Protein AF-A0AAV4A3A3-F1 (afdb_monomer)

Radius of gyration: 30.53 Å; Cα contacts (8 Å, |Δi|>4): 477; chains: 1; bounding box: 77×72×108 Å

Foldseek 3Di:
DDDDDDDPDDDDDDDDDDDDDDDDDDDDDDDDDDDDDDDDDDDDDDDDDDDDDDPPPVVVVVVVVVVVVVVVVCVVVVVVPDDPPPDPPPDDDDDDDDDDDDDDDDDDDPPPDDDDDPDPDPDALLLVVLLLLLQLLLLLLLLLLLLLLLVCQQADQDQDPPPDDPDPDPCRPRPHRNDPDDPVLSVLLSCLLVLLLVVQQVVLLVCLVVDQLLLLQLQLLLLLLVLLLCQVVQVNPDSVSSSVSSSVNSNSNNSNLSSLVSLLLASPQPVCSVVSSLSSCLSNLNSLLCSLLVSLVCCVPPNSSRSSNVSSVSSNVSSVVSVVSDDRHPVPHPPHDPVSNCVRCVRSVVVVVVVPVDPDDDDCVVVLVPDPVNVVVVVLVVVLVVVVVCLSNCQLVCCCVQVVDRSNCSSNLSSLLSVLLSVLLVVLVVVLVVCCVPPDPNVVSLCCQQCQLQVLLVVLVVVLVVDSDDVSNSVSSSRSSNSVSSNND

Nearest PDB structures (foldseek):
  7t3o-assembly1_A  TM=8.255E-01  e=1.158E-24  Rattus norvegicus
  8u3h-assembly1_A  TM=9.572E-01  e=9.397E-20  Homo sapiens
  8u3d-assembly1_A  TM=9.514E-01  e=9.771E-20  Homo sapiens
  9ayb-assembly1_A  TM=8.756E-01  e=1.743E-17  Homo sapiens
  8u3f-assembly1_A  TM=8.480E-01  e=1.885E-17  Homo sapiens

Mean predicted aligned error: 16.39 Å

Structure (mmCIF, N/CA/C/O backbone):
data_AF-A0AAV4A3A3-F1
#
_entry.id   AF-A0AAV4A3A3-F1
#
loop_
_atom_site.group_PDB
_atom_site.id
_atom_site.type_symbol
_atom_site.label_atom_id
_atom_site.label_alt_id
_atom_site.label_comp_id
_atom_site.label_asym_id
_atom_site.label_entity_id
_atom_site.label_seq_id
_atom_site.pdbx_PDB_ins_code
_atom_site.Cartn_x
_atom_site.Cartn_y
_atom_site.Cartn_z
_atom_site.occupancy
_atom_site.B_iso_or_equiv
_atom_site.auth_seq_id
_atom_site.auth_comp_id
_atom_site.auth_asym_id
_atom_site.auth_atom_id
_atom_site.pdbx_PDB_model_num
ATOM 1 N N . MET A 1 1 ? 7.116 14.148 -38.626 1.00 29.83 1 MET A N 1
ATOM 2 C CA . MET A 1 1 ? 7.452 14.189 -40.065 1.00 29.83 1 MET A CA 1
ATOM 3 C C . MET A 1 1 ? 8.929 14.550 -40.161 1.00 29.83 1 MET A C 1
ATOM 5 O O . MET A 1 1 ? 9.283 15.690 -39.900 1.00 29.83 1 MET A O 1
ATOM 9 N N . LEU A 1 2 ? 9.791 13.549 -40.350 1.00 28.50 2 LEU A N 1
ATOM 10 C CA . LEU A 1 2 ? 11.248 13.698 -40.429 1.00 28.50 2 LEU A CA 1
ATOM 11 C C . LEU A 1 2 ? 11.628 14.043 -41.871 1.00 28.50 2 LEU A C 1
ATOM 13 O O . LEU A 1 2 ? 11.392 13.236 -42.766 1.00 28.50 2 LEU A O 1
ATOM 17 N N . THR A 1 3 ? 12.222 15.210 -42.098 1.00 27.83 3 THR A N 1
ATOM 18 C CA . THR A 1 3 ? 12.836 15.557 -43.386 1.00 27.83 3 THR A CA 1
ATOM 19 C C . THR A 1 3 ? 14.346 15.369 -43.274 1.00 27.83 3 THR A C 1
ATOM 21 O O . THR A 1 3 ? 15.055 16.204 -42.719 1.00 27.83 3 THR A O 1
ATOM 24 N N . LEU A 1 4 ? 14.831 14.238 -43.788 1.00 30.00 4 LEU A N 1
ATOM 25 C CA . LEU A 1 4 ? 16.241 14.013 -44.107 1.00 30.00 4 LEU A CA 1
ATOM 26 C C . LEU A 1 4 ? 16.574 14.780 -45.394 1.00 30.00 4 LEU A C 1
ATOM 28 O O . LEU A 1 4 ? 15.918 14.584 -46.415 1.00 30.00 4 LEU A O 1
ATOM 32 N N . GLY A 1 5 ? 17.593 15.638 -45.350 1.00 30.33 5 GLY A N 1
ATOM 33 C CA . GLY A 1 5 ? 18.153 16.313 -46.522 1.00 30.33 5 GLY A CA 1
ATOM 34 C C . GLY A 1 5 ? 19.606 15.899 -46.741 1.00 30.33 5 GLY A C 1
ATOM 35 O O . GLY A 1 5 ? 20.476 16.266 -45.957 1.00 30.33 5 GLY A O 1
ATOM 36 N N . LEU A 1 6 ? 19.859 15.138 -47.808 1.00 29.11 6 LEU A N 1
ATOM 37 C CA . LEU A 1 6 ? 21.188 14.832 -48.348 1.00 29.11 6 LEU A CA 1
ATOM 38 C C . LEU A 1 6 ? 21.783 16.077 -49.028 1.00 29.11 6 LEU A C 1
ATOM 40 O O . LEU A 1 6 ? 21.093 16.741 -49.801 1.00 29.11 6 LEU A O 1
ATOM 44 N N . LYS A 1 7 ? 23.079 16.346 -48.824 1.00 33.50 7 LYS A N 1
ATOM 45 C CA . LYS A 1 7 ? 23.869 17.217 -49.708 1.00 33.50 7 LYS A CA 1
ATOM 46 C C . LYS A 1 7 ? 24.998 16.401 -50.333 1.00 33.50 7 LYS A C 1
ATOM 48 O O . LYS A 1 7 ? 25.659 15.630 -49.641 1.00 33.50 7 LYS A O 1
ATOM 53 N N . ALA A 1 8 ? 25.152 16.545 -51.648 1.00 41.97 8 ALA A N 1
ATOM 54 C CA . ALA A 1 8 ? 26.214 15.938 -52.437 1.00 41.97 8 ALA A CA 1
ATOM 55 C C . ALA A 1 8 ? 27.585 16.339 -51.865 1.00 41.97 8 ALA A C 1
ATOM 57 O O . ALA A 1 8 ? 27.788 17.518 -51.584 1.00 41.97 8 ALA A O 1
ATOM 58 N N . ASP A 1 9 ? 28.444 15.331 -51.678 1.00 38.22 9 ASP A N 1
ATOM 59 C CA . ASP A 1 9 ? 29.832 15.353 -51.171 1.00 38.22 9 ASP A CA 1
ATOM 60 C C . ASP A 1 9 ? 30.032 14.689 -49.793 1.00 38.22 9 ASP A C 1
ATOM 62 O O . ASP A 1 9 ? 30.607 15.263 -48.876 1.00 38.22 9 ASP A O 1
ATOM 66 N N . GLY A 1 10 ? 29.576 13.436 -49.656 1.00 40.56 10 GLY A N 1
ATOM 67 C CA . GLY A 1 10 ? 30.271 12.337 -48.955 1.00 40.56 10 GLY A CA 1
ATOM 68 C C . GLY A 1 10 ? 30.835 12.498 -47.530 1.00 40.56 10 GLY A C 1
ATOM 69 O O . GLY A 1 10 ? 31.570 11.609 -47.104 1.00 40.56 10 GLY A O 1
ATOM 70 N N . LYS A 1 11 ? 30.546 13.561 -46.771 1.00 34.09 11 LYS A N 1
ATOM 71 C CA . LYS A 1 11 ? 31.025 13.748 -45.388 1.00 34.09 11 LYS A CA 1
ATOM 72 C C . LYS A 1 11 ? 29.938 14.331 -44.483 1.00 34.09 11 LYS A C 1
ATOM 74 O O . LYS A 1 11 ? 29.386 15.393 -44.754 1.00 34.09 11 LYS A O 1
ATOM 79 N N . TRP A 1 12 ? 29.677 13.654 -43.364 1.00 36.78 12 TRP A N 1
ATOM 80 C CA . TRP A 1 12 ? 28.795 14.132 -42.298 1.00 36.78 12 TRP A CA 1
ATOM 81 C C . TRP A 1 12 ? 29.508 15.203 -41.460 1.00 36.78 12 TRP A C 1
ATOM 83 O O . TRP A 1 12 ? 30.536 14.926 -40.846 1.00 36.78 12 TRP A O 1
ATOM 93 N N . VAL A 1 13 ? 28.961 16.420 -41.404 1.00 31.97 13 VAL A N 1
ATOM 94 C CA . VAL A 1 13 ? 29.411 17.494 -40.501 1.00 31.97 13 VAL A CA 1
ATOM 95 C C . VAL A 1 13 ? 28.279 17.817 -39.527 1.00 31.97 13 VAL A C 1
ATOM 97 O O . VAL A 1 13 ? 27.154 18.086 -39.946 1.00 31.97 13 VAL A O 1
ATOM 100 N N . ARG A 1 14 ? 28.571 17.802 -38.219 1.00 29.98 14 ARG A N 1
ATOM 101 C CA . ARG A 1 14 ? 27.664 18.302 -37.172 1.00 29.98 14 ARG A CA 1
ATOM 102 C C . ARG A 1 14 ? 27.527 19.818 -37.315 1.00 29.98 14 ARG A C 1
ATOM 104 O O . ARG A 1 14 ? 28.467 20.548 -37.018 1.00 29.98 14 ARG A O 1
ATOM 111 N N . VAL A 1 15 ? 26.355 20.288 -37.732 1.00 28.84 15 VAL A N 1
ATOM 112 C CA . VAL A 1 15 ? 25.988 21.705 -37.638 1.00 28.84 15 VAL A CA 1
ATOM 113 C C . VAL A 1 15 ? 25.380 21.937 -36.257 1.00 28.84 15 VAL A C 1
ATOM 115 O O . VAL A 1 15 ? 24.258 21.523 -35.985 1.00 28.84 15 VAL A O 1
ATOM 118 N N . ALA A 1 16 ? 26.141 22.577 -35.372 1.00 33.66 16 ALA A N 1
ATOM 119 C CA . ALA A 1 16 ? 25.592 23.221 -34.189 1.00 33.66 16 ALA A CA 1
ATOM 120 C C . ALA A 1 16 ? 25.013 24.577 -34.619 1.00 33.66 16 ALA A C 1
ATOM 122 O O . ALA A 1 16 ? 25.754 25.434 -35.097 1.00 33.66 16 ALA A O 1
ATOM 123 N N . SER A 1 17 ? 23.705 24.778 -34.459 1.00 26.20 17 SER A N 1
ATOM 124 C CA . SER A 1 17 ? 23.088 26.106 -34.539 1.00 26.20 17 SER A CA 1
ATOM 125 C C . SER A 1 17 ? 22.370 26.429 -33.225 1.00 26.20 17 SER A C 1
ATOM 127 O O . SER A 1 17 ? 21.672 25.560 -32.696 1.00 26.20 17 SER A O 1
ATOM 129 N N . PRO A 1 18 ? 22.523 27.657 -32.698 1.00 29.16 18 PRO A N 1
ATOM 130 C CA . PRO A 1 18 ? 21.907 28.078 -31.448 1.00 29.16 18 PRO A CA 1
ATOM 131 C C . PRO A 1 18 ? 20.406 28.283 -31.671 1.00 29.16 18 PRO A C 1
ATOM 133 O O . PRO A 1 18 ? 20.007 29.010 -32.580 1.00 29.16 18 PRO A O 1
ATOM 136 N N . PHE A 1 19 ? 19.565 27.638 -30.864 1.00 28.75 19 PHE A N 1
ATOM 137 C CA . PHE A 1 19 ? 18.128 27.897 -30.916 1.00 28.75 19 PHE A CA 1
ATOM 138 C C . PHE A 1 19 ? 17.794 29.234 -30.219 1.00 28.75 19 PHE A C 1
ATOM 140 O O . PHE A 1 19 ? 18.301 29.489 -29.124 1.00 28.75 19 PHE A O 1
ATOM 147 N N . PRO A 1 20 ? 16.957 30.087 -30.841 1.00 29.00 20 PRO A N 1
ATOM 148 C CA . PRO A 1 20 ? 16.477 31.347 -30.275 1.00 29.00 20 PRO A CA 1
ATOM 149 C C . PRO A 1 20 ? 15.397 31.107 -29.200 1.00 29.00 20 PRO A C 1
ATOM 151 O O . PRO A 1 20 ? 14.826 30.015 -29.136 1.00 29.00 20 PRO A O 1
ATOM 154 N N . PRO A 1 21 ? 15.081 32.110 -28.356 1.00 28.42 21 PRO A N 1
ATOM 155 C CA . PRO A 1 21 ? 14.046 31.975 -27.335 1.00 28.42 21 PRO A CA 1
ATOM 156 C C . PRO A 1 21 ? 12.664 31.801 -27.983 1.00 28.42 21 PRO A C 1
ATOM 158 O O . PRO A 1 21 ? 12.278 32.569 -28.865 1.00 28.42 21 PRO A O 1
ATOM 161 N N . ALA A 1 22 ? 11.919 30.785 -27.545 1.00 30.20 22 ALA A N 1
ATOM 162 C CA . ALA A 1 22 ? 10.559 30.527 -28.008 1.00 30.20 22 ALA A CA 1
ATOM 163 C C . ALA A 1 22 ? 9.552 31.548 -27.420 1.00 30.20 22 ALA A C 1
ATOM 165 O O . ALA A 1 22 ? 9.690 31.939 -26.257 1.00 30.20 22 ALA A O 1
ATOM 166 N N . PRO A 1 23 ? 8.536 31.974 -28.198 1.00 27.53 23 PRO A N 1
ATOM 167 C CA . PRO A 1 23 ? 7.476 32.887 -27.764 1.00 27.53 23 PRO A CA 1
ATOM 168 C C . PRO A 1 23 ? 6.404 32.172 -26.914 1.00 27.53 23 PRO A C 1
ATOM 170 O O . PRO A 1 23 ? 6.311 30.942 -26.947 1.00 27.53 23 PRO A O 1
ATOM 173 N N . PRO A 1 24 ? 5.561 32.911 -26.165 1.00 26.97 24 PRO A N 1
ATOM 174 C CA . PRO A 1 24 ? 4.532 32.312 -25.325 1.00 26.97 24 PRO A CA 1
ATOM 175 C C . PRO A 1 24 ? 3.341 31.851 -26.182 1.00 26.97 24 PRO A C 1
ATOM 177 O O . PRO A 1 24 ? 2.709 32.659 -26.857 1.00 26.97 24 PRO A O 1
ATOM 180 N N . LEU A 1 25 ? 3.010 30.560 -26.133 1.00 26.81 25 LEU A N 1
ATOM 181 C CA . LEU A 1 25 ? 1.756 29.989 -26.646 1.00 26.81 25 LEU A CA 1
ATOM 182 C C . LEU A 1 25 ? 1.027 29.371 -25.446 1.00 26.81 25 LEU A C 1
ATOM 184 O O . LEU A 1 25 ? 1.498 28.408 -24.853 1.00 26.81 25 LEU A O 1
ATOM 188 N N . GLN A 1 26 ? 0.048 30.062 -24.867 1.00 24.59 26 GLN A N 1
ATOM 189 C CA . GLN A 1 26 ? -1.345 30.145 -25.322 1.00 24.59 26 GLN A CA 1
ATOM 190 C C . GLN A 1 26 ? -2.051 28.789 -25.172 1.00 24.59 26 GLN A C 1
ATOM 192 O O . GLN A 1 26 ? -2.049 27.922 -26.041 1.00 24.59 26 GLN A O 1
ATOM 197 N N . THR A 1 27 ? -2.634 28.648 -23.985 1.00 26.55 27 THR A N 1
ATOM 198 C CA . THR A 1 27 ? -3.584 27.633 -23.542 1.00 26.55 27 THR A CA 1
ATOM 199 C C . THR A 1 27 ? -4.652 27.359 -24.599 1.00 26.55 27 THR A C 1
ATOM 201 O O . THR A 1 27 ? -5.508 28.199 -24.865 1.00 26.55 27 THR A O 1
ATOM 204 N N . SER A 1 28 ? -4.640 26.151 -25.160 1.00 24.61 28 SER A N 1
ATOM 205 C CA . SER A 1 28 ? -5.779 25.592 -25.890 1.00 24.61 28 SER A CA 1
ATOM 206 C C . SER A 1 28 ? -6.444 24.546 -25.005 1.00 24.61 28 SER A C 1
ATOM 208 O O . SER A 1 28 ? -5.957 23.431 -24.838 1.00 24.61 28 SER A O 1
ATOM 210 N N . ILE A 1 29 ? -7.535 24.974 -24.377 1.00 27.14 29 ILE A N 1
ATOM 211 C CA . ILE A 1 29 ? -8.465 24.157 -23.604 1.00 27.14 29 ILE A CA 1
ATOM 212 C C . ILE A 1 29 ? -9.227 23.272 -24.595 1.00 27.14 29 ILE A C 1
ATOM 214 O O . ILE A 1 29 ? -9.988 23.776 -25.421 1.00 27.14 29 ILE A O 1
ATOM 218 N N . LEU A 1 30 ? -9.022 21.957 -24.514 1.00 25.36 30 LEU A N 1
ATOM 219 C CA . LEU A 1 30 ? -9.871 20.974 -25.179 1.00 25.36 30 LEU A CA 1
ATOM 220 C C . LEU A 1 30 ? -11.081 20.695 -24.281 1.00 25.36 30 LEU A C 1
ATOM 222 O O . LEU A 1 30 ? -10.969 20.189 -23.166 1.00 25.36 30 LEU A O 1
ATOM 226 N N . LEU A 1 31 ? -12.230 21.119 -24.796 1.00 24.89 31 LEU A N 1
ATOM 227 C CA . LEU A 1 31 ? -13.572 20.984 -24.252 1.00 24.89 31 LEU A CA 1
ATOM 228 C C . LEU A 1 31 ? -13.969 19.511 -24.072 1.00 24.89 31 LEU A C 1
ATOM 230 O O . LEU A 1 31 ? -14.062 18.769 -25.046 1.00 24.89 31 LEU A O 1
ATOM 234 N N . LEU A 1 32 ? -14.335 19.139 -22.845 1.00 26.31 32 LEU A N 1
ATOM 235 C CA . LEU A 1 32 ? -15.243 18.026 -22.564 1.00 26.31 32 LEU A CA 1
ATOM 236 C C . LEU A 1 32 ? -16.471 18.601 -21.848 1.00 26.31 32 LEU A C 1
ATOM 238 O O . LEU A 1 32 ? -16.470 18.851 -20.646 1.00 26.31 32 LEU A O 1
ATOM 242 N N . ASN A 1 33 ? -17.498 18.879 -22.653 1.00 24.70 33 ASN A N 1
ATOM 243 C CA . ASN A 1 33 ? -18.847 19.256 -22.241 1.00 24.70 33 ASN A CA 1
ATOM 244 C C . ASN A 1 33 ? -19.695 17.993 -22.043 1.00 24.70 33 ASN A C 1
ATOM 246 O O . ASN A 1 33 ? -19.803 17.207 -22.980 1.00 24.70 33 ASN A O 1
ATOM 250 N N . CYS A 1 34 ? -20.312 17.858 -20.864 1.00 23.98 34 CYS A N 1
ATOM 251 C CA . CYS A 1 34 ? -21.590 17.193 -20.523 1.00 23.98 34 CYS A CA 1
ATOM 252 C C . CYS A 1 34 ? -21.633 17.132 -18.979 1.00 23.98 34 CYS A C 1
ATOM 254 O O . CYS A 1 34 ? -20.725 16.559 -18.395 1.00 23.98 34 CYS A O 1
ATOM 256 N N . LEU A 1 35 ? -22.571 17.669 -18.196 1.00 25.48 35 LEU A N 1
ATOM 257 C CA . LEU A 1 35 ? -23.905 18.256 -18.364 1.00 25.48 35 LEU A CA 1
ATOM 258 C C . LEU A 1 35 ? -24.171 19.181 -17.130 1.00 25.48 35 LEU A C 1
ATOM 260 O O . LEU A 1 35 ? -23.390 19.165 -16.178 1.00 25.48 35 LEU A O 1
ATOM 264 N N . PRO A 1 36 ? -25.241 19.998 -17.141 1.00 28.92 36 PRO A N 1
ATOM 265 C CA . PRO A 1 36 ? -25.341 21.290 -16.465 1.00 28.92 36 PRO A CA 1
ATOM 266 C C . PRO A 1 36 ? -26.130 21.248 -15.152 1.00 28.92 36 PRO A C 1
ATOM 268 O O . PRO A 1 36 ? -27.054 20.456 -15.001 1.00 28.92 36 PRO A O 1
ATOM 271 N N . LEU A 1 37 ? -25.889 22.226 -14.276 1.00 25.05 37 LEU A N 1
ATOM 272 C CA . LEU A 1 37 ? -26.935 22.783 -13.417 1.00 25.05 37 LEU A CA 1
ATOM 273 C C . LEU A 1 37 ? -26.837 24.312 -13.456 1.00 25.05 37 LEU A C 1
ATOM 275 O O . LEU A 1 37 ? -25.848 24.912 -13.045 1.00 25.05 37 LEU A O 1
ATOM 279 N N . SER A 1 38 ? -27.876 24.904 -14.043 1.00 22.77 38 SER A N 1
ATOM 280 C CA . SER A 1 38 ? -28.112 26.341 -14.172 1.00 22.77 38 SER A CA 1
ATOM 281 C C . SER A 1 38 ? -28.257 27.008 -12.811 1.00 22.77 38 SER A C 1
ATOM 283 O O . SER A 1 38 ? -29.032 26.512 -12.006 1.00 22.77 38 SER A O 1
ATOM 285 N N . PHE A 1 39 ? -27.659 28.188 -12.632 1.00 24.19 39 PHE A N 1
ATOM 286 C CA . PHE A 1 39 ? -28.363 29.355 -12.087 1.00 24.19 39 PHE A CA 1
ATOM 287 C C . PHE A 1 39 ? -27.775 30.642 -12.691 1.00 24.19 39 PHE A C 1
ATOM 289 O O . PHE A 1 39 ? -26.564 30.836 -12.745 1.00 24.19 39 PHE A O 1
ATOM 296 N N . SER A 1 40 ? -28.683 31.463 -13.220 1.00 23.56 40 SER A N 1
ATOM 297 C CA . SER A 1 40 ? -28.469 32.720 -13.951 1.00 23.56 40 SER A CA 1
ATOM 298 C C . SER A 1 40 ? -28.087 33.890 -13.012 1.00 23.56 40 SER A C 1
ATOM 300 O O . SER A 1 40 ? -28.308 33.778 -11.805 1.00 23.56 40 SER A O 1
ATOM 302 N N . PRO A 1 41 ? -27.528 35.002 -13.539 1.00 32.72 41 PRO A N 1
ATOM 303 C CA . PRO A 1 41 ? -26.765 36.023 -12.818 1.00 32.72 41 PRO A CA 1
ATOM 304 C C . PRO A 1 41 ? -27.600 37.269 -12.466 1.00 32.72 41 PRO A C 1
ATOM 306 O O . PRO A 1 41 ? -28.746 37.357 -12.871 1.00 32.72 41 PRO A O 1
ATOM 309 N N . TYR A 1 42 ? -26.999 38.208 -11.719 1.00 25.73 42 TYR A N 1
ATOM 310 C CA . TYR A 1 42 ? -27.166 39.684 -11.673 1.00 25.73 42 TYR A CA 1
ATOM 311 C C . TYR A 1 42 ? -26.707 40.120 -10.263 1.00 25.73 42 TYR A C 1
ATOM 313 O O . TYR A 1 42 ? -27.316 39.766 -9.261 1.00 25.73 42 TYR A O 1
ATOM 321 N N . THR A 1 43 ? -25.585 40.820 -10.085 1.00 26.02 43 THR A N 1
ATOM 322 C CA . THR A 1 43 ? -25.553 42.290 -10.131 1.00 26.02 43 THR A CA 1
ATOM 323 C C . THR A 1 43 ? -24.104 42.790 -10.185 1.00 26.02 43 THR A C 1
ATOM 325 O O . THR A 1 43 ? -23.224 42.311 -9.474 1.00 26.02 43 THR A O 1
ATOM 328 N N . ILE A 1 44 ? -23.907 43.765 -11.066 1.00 26.48 44 ILE A N 1
ATOM 329 C CA . ILE A 1 44 ? -22.702 44.527 -11.402 1.00 26.48 44 ILE A CA 1
ATOM 330 C C . ILE A 1 44 ? -22.422 45.588 -10.322 1.00 26.48 44 ILE A C 1
ATOM 332 O O . ILE A 1 44 ? -23.367 46.242 -9.894 1.00 26.48 44 ILE A O 1
ATOM 336 N N . LEU A 1 45 ? -21.150 45.838 -9.969 1.00 25.17 45 LEU A N 1
ATOM 337 C CA . LEU A 1 45 ? -20.560 47.192 -10.000 1.00 25.17 45 LEU A CA 1
ATOM 338 C C . LEU A 1 45 ? -19.034 47.195 -9.787 1.00 25.17 45 LEU A C 1
ATOM 340 O O . LEU A 1 45 ? -18.488 46.585 -8.873 1.00 25.17 45 LEU A O 1
ATOM 344 N N . TYR A 1 46 ? -18.392 47.906 -10.711 1.00 23.72 46 TYR A N 1
ATOM 345 C CA . TYR A 1 46 ? -16.974 48.211 -10.896 1.00 23.72 46 TYR A CA 1
ATOM 346 C C . TYR A 1 46 ? -16.342 49.018 -9.744 1.00 23.72 46 TYR A C 1
ATOM 348 O O . TYR A 1 46 ? -16.966 49.964 -9.270 1.00 23.72 46 TYR A O 1
ATOM 356 N N . ASN A 1 47 ? -15.056 48.777 -9.433 1.00 24.30 47 ASN A N 1
ATOM 357 C CA . ASN A 1 47 ? -13.995 49.792 -9.621 1.00 24.30 47 ASN A CA 1
ATOM 358 C C . ASN A 1 47 ? -12.550 49.210 -9.503 1.00 24.30 47 ASN A C 1
ATOM 360 O O . ASN A 1 47 ? -12.377 48.162 -8.880 1.00 24.30 47 ASN A O 1
ATOM 364 N N . PRO A 1 48 ? -11.526 49.847 -10.124 1.00 30.09 48 PRO A N 1
ATOM 365 C CA . PRO A 1 48 ? -10.237 49.246 -10.522 1.00 30.09 48 PRO A CA 1
ATOM 366 C C . PRO A 1 48 ? -9.020 49.546 -9.600 1.00 30.09 48 PRO A C 1
ATOM 368 O O . PRO A 1 48 ? -8.994 50.605 -8.992 1.00 30.09 48 PRO A O 1
ATOM 371 N N . PHE A 1 49 ? -8.027 48.622 -9.589 1.00 23.16 49 PHE A N 1
ATOM 372 C CA . PHE A 1 49 ? -6.530 48.701 -9.435 1.00 23.16 49 PHE A CA 1
ATOM 373 C C . PHE A 1 49 ? -5.823 49.708 -8.461 1.00 23.16 49 PHE A C 1
ATOM 375 O O . PHE A 1 49 ? -6.387 50.761 -8.195 1.00 23.16 49 PHE A O 1
ATOM 382 N N . PRO A 1 50 ? -4.522 49.548 -8.045 1.00 31.88 50 PRO A N 1
ATOM 383 C CA . PRO A 1 50 ? -3.537 48.438 -8.107 1.00 31.88 50 PRO A CA 1
ATOM 384 C C . PRO A 1 50 ? -2.789 48.207 -6.729 1.00 31.88 50 PRO A C 1
ATOM 386 O O . PRO A 1 50 ? -3.470 48.193 -5.711 1.00 31.88 50 PRO A O 1
ATOM 389 N N . PRO A 1 51 ? -1.468 47.896 -6.619 1.00 36.41 51 PRO A N 1
ATOM 390 C CA . PRO A 1 51 ? -0.937 46.641 -6.073 1.00 36.41 51 PRO A CA 1
ATOM 391 C C . PRO A 1 51 ? -0.231 46.746 -4.690 1.00 36.41 51 PRO A C 1
ATOM 393 O O . PRO A 1 51 ? -0.000 47.822 -4.151 1.00 36.41 51 PRO A O 1
ATOM 396 N N . THR A 1 52 ? 0.212 45.586 -4.182 1.00 28.47 52 THR A N 1
ATOM 397 C CA . THR A 1 52 ? 1.226 45.348 -3.123 1.00 28.47 52 THR A CA 1
ATOM 398 C C . THR A 1 52 ? 0.888 45.621 -1.641 1.00 28.47 52 THR A C 1
ATOM 400 O O . THR A 1 52 ? 0.578 46.725 -1.217 1.00 28.47 52 THR A O 1
ATOM 403 N N . THR A 1 53 ? 1.070 44.551 -0.846 1.00 34.97 53 THR A N 1
ATOM 404 C CA . THR A 1 53 ? 1.554 44.526 0.552 1.00 34.97 53 THR A CA 1
ATOM 405 C C . THR A 1 53 ? 0.863 45.430 1.577 1.00 34.97 53 THR A C 1
ATOM 407 O O . THR A 1 53 ? 1.350 46.525 1.807 1.00 34.97 53 THR A O 1
ATOM 410 N N . LEU A 1 54 ? -0.183 44.932 2.268 1.00 29.31 54 LEU A N 1
ATOM 411 C CA . LEU A 1 54 ? -0.545 45.318 3.661 1.00 29.31 54 LEU A CA 1
ATOM 412 C C . LEU A 1 54 ? -1.788 44.582 4.236 1.00 29.31 54 LEU A C 1
ATOM 414 O O . LEU A 1 54 ? -2.551 45.151 5.010 1.00 29.31 54 LEU A O 1
ATOM 418 N N . CYS A 1 55 ? -2.020 43.300 3.907 1.00 27.52 55 CYS A N 1
ATOM 419 C CA . CYS A 1 55 ? -3.223 42.567 4.363 1.00 27.52 55 CYS A CA 1
ATOM 420 C C . CYS A 1 55 ? -2.972 41.459 5.412 1.00 27.52 55 CYS A C 1
ATOM 422 O O . CYS A 1 55 ? -3.828 40.607 5.631 1.00 27.52 55 CYS A O 1
ATOM 424 N N . SER A 1 56 ? -1.816 41.447 6.087 1.00 36.19 56 SER A N 1
ATOM 425 C CA . SER A 1 56 ? -1.537 40.487 7.171 1.00 36.19 56 SER A CA 1
ATOM 426 C C . SER A 1 56 ? -1.863 41.032 8.570 1.00 36.19 56 SER A C 1
ATOM 428 O O . SER A 1 56 ? -2.266 40.259 9.434 1.00 36.19 56 SER A O 1
ATOM 430 N N . SER A 1 57 ? -1.786 42.345 8.814 1.00 34.06 57 SER A N 1
ATOM 431 C CA . SER A 1 57 ? -2.007 42.919 10.156 1.00 34.06 57 SER A CA 1
ATOM 432 C C . SER A 1 57 ? -3.489 43.113 10.514 1.00 34.06 57 SER A C 1
ATOM 434 O O . SER A 1 57 ? -3.889 42.871 11.652 1.00 34.06 57 SER A O 1
ATOM 436 N N . LEU A 1 58 ? -4.334 43.471 9.542 1.00 32.09 58 LEU A N 1
ATOM 437 C CA . LEU A 1 58 ? -5.771 43.702 9.761 1.00 32.09 58 LEU A CA 1
ATOM 438 C C . LEU A 1 58 ? -6.571 42.400 9.959 1.00 32.09 58 LEU A C 1
ATOM 440 O O . LEU A 1 58 ? -7.559 42.391 10.695 1.00 32.09 58 LEU A O 1
ATOM 444 N N . CYS A 1 59 ? -6.119 41.285 9.372 1.00 33.75 59 CYS A N 1
ATOM 445 C CA . CYS A 1 59 ? -6.748 39.972 9.557 1.00 33.75 59 CYS A CA 1
ATOM 446 C C . CYS A 1 59 ? -6.423 39.378 10.944 1.00 33.75 59 CYS A C 1
ATOM 448 O O . CYS A 1 59 ? -7.305 38.846 11.619 1.00 33.75 59 CYS A O 1
ATOM 450 N N . TRP A 1 60 ? -5.190 39.578 11.428 1.00 35.66 60 TRP A N 1
ATOM 451 C CA . TRP A 1 60 ? -4.781 39.213 12.790 1.00 35.66 60 TRP A CA 1
ATOM 452 C C . TRP A 1 60 ? -5.509 40.024 13.872 1.00 35.66 60 TRP A C 1
ATOM 454 O O . TRP A 1 60 ? -5.875 39.469 14.907 1.00 35.66 60 TRP A O 1
ATOM 464 N N . GLY A 1 61 ? -5.797 41.308 13.621 1.00 31.11 61 GLY A N 1
ATOM 465 C CA . GLY A 1 61 ? -6.574 42.150 14.539 1.00 31.11 61 GLY A CA 1
ATOM 466 C C . GLY A 1 61 ? -8.012 41.657 14.757 1.00 31.11 61 GLY A C 1
ATOM 467 O O . GLY A 1 61 ? -8.470 41.589 15.898 1.00 31.11 61 GLY A O 1
ATOM 468 N N . ARG A 1 62 ? -8.706 41.233 13.687 1.00 33.28 62 ARG A N 1
ATOM 469 C CA . ARG A 1 62 ? -10.063 40.655 13.789 1.00 33.28 62 ARG A CA 1
ATOM 470 C C . ARG A 1 62 ? -10.075 39.255 14.407 1.00 33.28 62 ARG A C 1
ATOM 472 O O . ARG A 1 62 ? -11.000 38.947 15.155 1.00 33.28 62 ARG A O 1
ATOM 479 N N . LEU A 1 63 ? -9.051 38.434 14.159 1.00 37.62 63 LEU A N 1
ATOM 480 C CA . LEU A 1 63 ? -8.898 37.120 14.802 1.00 37.62 63 LEU A CA 1
ATOM 481 C C . LEU A 1 63 ? -8.711 37.243 16.322 1.00 37.62 63 LEU A C 1
ATOM 483 O O . LEU A 1 63 ? -9.355 36.510 17.065 1.00 37.62 63 LEU A O 1
ATOM 487 N N . ARG A 1 64 ? -7.932 38.227 16.788 1.00 36.00 64 ARG A N 1
ATOM 488 C CA . ARG A 1 64 ? -7.698 38.470 18.224 1.00 36.00 64 ARG A CA 1
ATOM 489 C C . ARG A 1 64 ? -8.931 39.027 18.950 1.00 36.00 64 ARG A C 1
ATOM 491 O O . ARG A 1 64 ? -9.166 38.708 20.112 1.00 36.00 64 ARG A O 1
ATOM 498 N N . GLN A 1 65 ? -9.750 39.832 18.266 1.00 32.16 65 GLN A N 1
ATOM 499 C CA . GLN A 1 65 ? -11.034 40.306 18.805 1.00 32.16 65 GLN A CA 1
ATOM 500 C C . GLN A 1 65 ? -12.074 39.180 18.910 1.00 32.16 65 GLN A C 1
ATOM 502 O O . GLN A 1 65 ? -12.799 39.113 19.905 1.00 32.16 65 GLN A O 1
ATOM 507 N N . LEU A 1 66 ? -12.119 38.267 17.933 1.00 39.25 66 LEU A N 1
ATOM 508 C CA . LEU A 1 66 ? -12.962 37.070 18.005 1.00 39.25 66 LEU A CA 1
ATOM 509 C C . LEU A 1 66 ? -12.480 36.117 19.110 1.00 39.25 66 LEU A C 1
ATOM 511 O O . LEU A 1 66 ? -13.302 35.606 19.864 1.00 39.25 66 LEU A O 1
ATOM 515 N N . GLU A 1 67 ? -11.169 35.951 19.288 1.00 38.91 67 GLU A N 1
ATOM 516 C CA . GLU A 1 67 ? -10.569 35.121 20.343 1.00 38.91 67 GLU A CA 1
ATOM 517 C C . GLU A 1 67 ? -10.929 35.610 21.758 1.00 38.91 67 GLU A C 1
ATOM 519 O O . GLU A 1 67 ? -11.389 34.817 22.579 1.00 38.91 67 GLU A O 1
ATOM 524 N N . ASN A 1 68 ? -10.862 36.923 22.015 1.00 31.69 68 ASN A N 1
ATOM 525 C CA . ASN A 1 68 ? -11.293 37.497 23.297 1.00 31.69 68 ASN A CA 1
ATOM 526 C C . ASN A 1 68 ? -12.810 37.386 23.517 1.00 31.69 68 ASN A C 1
ATOM 528 O O . ASN A 1 68 ? -13.250 37.129 24.635 1.00 31.69 68 ASN A O 1
ATOM 532 N N . SER A 1 69 ? -13.610 37.521 22.456 1.00 29.17 69 SER A N 1
ATOM 533 C CA . SER A 1 69 ? -15.071 37.368 22.538 1.00 29.17 69 SER A CA 1
ATOM 534 C C . SER A 1 69 ? -15.475 35.923 22.859 1.00 29.17 69 SER A C 1
ATOM 536 O O . SER A 1 69 ? -16.416 35.707 23.619 1.00 29.17 69 SER A O 1
ATOM 538 N N . THR A 1 70 ? -14.719 34.945 22.339 1.00 37.97 70 THR A N 1
ATOM 539 C CA . THR A 1 70 ? -14.931 33.502 22.561 1.00 37.97 70 THR A CA 1
ATOM 540 C C . THR A 1 70 ? -14.418 33.042 23.933 1.00 37.97 70 THR A C 1
ATOM 542 O O . THR A 1 70 ? -14.976 32.122 24.525 1.00 37.97 70 THR A O 1
ATOM 545 N N . LEU A 1 71 ? -13.372 33.685 24.472 1.00 34.50 71 LEU A N 1
ATOM 546 C CA . LEU A 1 71 ? -12.861 33.427 25.827 1.00 34.50 71 LEU A CA 1
ATOM 547 C C . LEU A 1 71 ? -13.859 33.860 26.912 1.00 34.50 71 LEU A C 1
ATOM 549 O O . LEU A 1 71 ? -14.060 33.126 27.877 1.00 34.50 71 LEU A O 1
ATOM 553 N N . VAL A 1 72 ? -14.540 34.997 26.725 1.00 34.50 72 VAL A N 1
ATOM 554 C CA . VAL A 1 72 ? -15.583 35.471 27.656 1.00 34.50 72 VAL A CA 1
ATOM 555 C C . VAL A 1 72 ? -16.833 34.578 27.606 1.00 34.50 72 VAL A C 1
ATOM 557 O O . VAL A 1 72 ? -17.423 34.292 28.647 1.00 34.50 72 VAL A O 1
ATOM 560 N N . THR A 1 73 ? -17.202 34.048 26.431 1.00 34.66 73 THR A N 1
ATOM 561 C CA . THR A 1 73 ? -18.278 33.038 26.328 1.00 34.66 73 THR A CA 1
ATOM 562 C C . THR A 1 73 ? -17.867 31.716 26.976 1.00 34.66 73 THR A C 1
ATOM 564 O O . THR A 1 73 ? -18.634 31.169 27.762 1.00 34.66 73 THR A O 1
ATOM 567 N N . LYS A 1 74 ? -16.616 31.268 26.788 1.00 34.69 74 LYS A N 1
ATOM 568 C CA . LYS A 1 74 ? -16.075 30.077 27.465 1.00 34.69 74 LYS A CA 1
ATOM 569 C C . LYS A 1 74 ? -16.117 30.174 28.988 1.00 34.69 74 LYS A C 1
ATOM 571 O O . LYS A 1 74 ? -16.491 29.205 29.629 1.00 34.69 74 LYS A O 1
ATOM 576 N N . GLN A 1 75 ? -15.803 31.330 29.568 1.00 31.98 75 GLN A N 1
ATOM 577 C CA . GLN A 1 75 ? -15.825 31.506 31.025 1.00 31.98 75 GLN A CA 1
ATOM 578 C C . GLN A 1 75 ? -17.252 31.490 31.612 1.00 31.98 75 GLN A C 1
ATOM 580 O O . GLN A 1 75 ? -17.429 31.303 32.818 1.00 31.98 75 GLN A O 1
ATOM 585 N N . THR A 1 76 ? -18.265 31.660 30.756 1.00 32.22 76 THR A N 1
ATOM 586 C CA . THR A 1 76 ? -19.688 31.588 31.113 1.00 32.22 76 THR A CA 1
ATOM 587 C C . THR A 1 76 ? -20.250 30.177 30.878 1.00 32.22 76 THR A C 1
ATOM 589 O O . THR A 1 76 ? -20.978 29.670 31.728 1.00 32.22 76 THR A O 1
ATOM 592 N N . ASP A 1 77 ? -19.823 29.494 29.809 1.00 31.70 77 ASP A N 1
ATOM 593 C CA . ASP A 1 77 ? -20.212 28.107 29.504 1.00 31.70 77 ASP A CA 1
ATOM 594 C C . ASP A 1 77 ? -19.516 27.078 30.418 1.00 31.70 77 ASP A C 1
ATOM 596 O O . ASP A 1 77 ? -20.119 26.076 30.800 1.00 31.70 77 ASP A O 1
ATOM 600 N N . GLU A 1 78 ? -18.283 27.342 30.861 1.00 34.78 78 GLU A N 1
ATOM 601 C CA . GLU A 1 78 ? -17.527 26.478 31.785 1.00 34.78 78 GLU A CA 1
ATOM 602 C C . GLU A 1 78 ? -18.121 26.489 33.209 1.00 34.78 78 GLU A C 1
ATOM 604 O O . GLU A 1 78 ? -17.995 25.512 33.943 1.00 34.78 78 GLU A O 1
ATOM 609 N N . LYS A 1 79 ? -18.893 27.530 33.565 1.00 29.45 79 LYS A N 1
ATOM 610 C CA . LYS A 1 79 ? -19.729 27.550 34.781 1.00 29.45 79 LYS A CA 1
ATOM 611 C C . LYS A 1 79 ? -21.047 26.778 34.641 1.00 29.45 79 LYS A C 1
ATOM 613 O O . LYS A 1 79 ? -21.718 26.565 35.646 1.00 29.45 79 LYS A O 1
ATOM 618 N N . SER A 1 80 ? -21.414 26.345 33.434 1.00 31.16 80 SER A N 1
ATOM 619 C CA . SER A 1 80 ? -22.646 25.584 33.173 1.00 31.16 80 SER A CA 1
ATOM 620 C C . SER A 1 80 ? -22.430 24.075 32.987 1.00 31.16 80 SER A C 1
ATOM 622 O O . SER A 1 80 ? -23.404 23.333 32.903 1.00 31.16 80 SER A O 1
ATOM 624 N N . LEU A 1 81 ? -21.176 23.598 32.966 1.00 37.50 81 LEU A N 1
ATOM 625 C CA . LEU A 1 81 ? -20.840 22.197 32.663 1.00 37.50 81 LEU A CA 1
ATOM 626 C C . LEU A 1 81 ? -19.952 21.487 33.699 1.00 37.50 81 LEU A C 1
ATOM 628 O O . LEU A 1 81 ? -19.400 20.429 33.406 1.00 37.50 81 LEU A O 1
ATOM 632 N N . VAL A 1 82 ? -19.860 21.998 34.931 1.00 33.16 82 VAL A N 1
ATOM 633 C CA . VAL A 1 82 ? -19.214 21.272 36.038 1.00 33.16 82 VAL A CA 1
ATOM 634 C C . VAL A 1 82 ? -20.062 21.368 37.311 1.00 33.16 82 VAL A C 1
ATOM 636 O O . VAL A 1 82 ? -19.885 22.258 38.137 1.00 33.16 82 VAL A O 1
ATOM 639 N N . LYS A 1 83 ? -20.989 20.419 37.469 1.00 27.95 83 LYS A N 1
ATOM 640 C CA . LYS A 1 83 ? -21.498 19.957 38.769 1.00 27.95 83 LYS A CA 1
ATOM 641 C C . LYS A 1 83 ? -21.535 18.429 38.717 1.00 27.95 83 LYS A C 1
ATOM 643 O O . LYS A 1 83 ? -22.506 17.850 38.247 1.00 27.95 83 LYS A O 1
ATOM 648 N N . TYR A 1 84 ? -20.433 17.802 39.122 1.00 31.23 84 TYR A N 1
ATOM 649 C CA . TYR A 1 84 ? -20.317 16.345 39.263 1.00 31.23 84 TYR A CA 1
ATOM 650 C C . TYR A 1 84 ? -19.891 15.914 40.680 1.00 31.23 84 TYR A C 1
ATOM 652 O O . TYR A 1 84 ? -19.502 14.771 40.854 1.00 31.23 84 TYR A O 1
ATOM 660 N N . ASP A 1 85 ? -20.044 16.787 41.687 1.00 30.42 85 ASP A N 1
ATOM 661 C CA . ASP A 1 85 ? -19.677 16.512 43.093 1.00 30.42 85 ASP A CA 1
ATOM 662 C C . ASP A 1 85 ? -20.848 16.702 44.092 1.00 30.42 85 ASP A C 1
ATOM 664 O O . ASP A 1 85 ? -20.633 16.993 45.261 1.00 30.42 85 ASP A O 1
ATOM 668 N N . GLU A 1 86 ? -22.110 16.546 43.670 1.00 34.12 86 GLU A N 1
ATOM 669 C CA . GLU A 1 86 ? -23.279 16.639 44.580 1.00 34.12 86 GLU A CA 1
ATOM 670 C C . GLU A 1 86 ? -24.300 15.498 44.382 1.00 34.12 86 GLU A C 1
ATOM 672 O O . GLU A 1 86 ? -25.508 15.720 44.421 1.00 34.12 86 GLU A O 1
ATOM 677 N N . LEU A 1 87 ? -23.843 14.263 44.146 1.00 35.00 87 LEU A N 1
ATOM 678 C CA . LEU A 1 87 ? -24.742 13.098 44.030 1.00 35.00 87 LEU A CA 1
ATOM 679 C C . LEU A 1 87 ? -24.411 11.915 44.957 1.00 35.00 87 LEU A C 1
ATOM 681 O O . LEU A 1 87 ? -25.053 10.876 44.833 1.00 35.00 87 LEU A O 1
ATOM 685 N N . ASP A 1 88 ? -23.514 12.092 45.933 1.00 29.95 88 ASP A N 1
ATOM 686 C CA . ASP A 1 88 ? -23.203 11.055 46.935 1.00 29.95 88 ASP A CA 1
ATOM 687 C C . ASP A 1 88 ? -23.987 11.175 48.265 1.00 29.95 88 ASP A C 1
ATOM 689 O O . ASP A 1 88 ? -23.853 10.303 49.115 1.00 29.95 88 ASP A O 1
ATOM 693 N N . ASP A 1 89 ? -24.885 12.159 48.434 1.00 29.86 89 ASP A N 1
ATOM 694 C CA . ASP A 1 89 ? -25.582 12.409 49.720 1.00 29.86 89 ASP A CA 1
ATOM 695 C C . ASP A 1 89 ? -27.125 12.338 49.665 1.00 29.86 89 ASP A C 1
ATOM 697 O O . ASP A 1 89 ? -27.819 12.973 50.458 1.00 29.86 89 ASP A O 1
ATOM 701 N N . ALA A 1 90 ? -27.714 11.566 48.745 1.00 31.14 90 ALA A N 1
ATOM 702 C CA . ALA A 1 90 ? -29.178 11.496 48.635 1.00 31.14 90 ALA A CA 1
ATOM 703 C C . ALA A 1 90 ? -29.741 10.097 48.364 1.00 31.14 90 ALA A C 1
ATOM 705 O O . ALA A 1 90 ? -30.572 9.950 47.481 1.00 31.14 90 ALA A O 1
ATOM 706 N N . TYR A 1 91 ? -29.338 9.086 49.140 1.00 27.39 91 TYR A N 1
ATOM 707 C CA . TYR A 1 91 ? -30.155 7.881 49.367 1.00 27.39 91 TYR A CA 1
ATOM 708 C C . TYR A 1 91 ? -29.902 7.328 50.778 1.00 27.39 91 TYR A C 1
ATOM 710 O O . TYR A 1 91 ? -29.347 6.247 50.966 1.00 27.39 91 TYR A O 1
ATOM 718 N N . SER A 1 92 ? -30.316 8.092 51.789 1.00 26.19 92 SER A N 1
ATOM 719 C CA . SER A 1 92 ? -30.649 7.558 53.109 1.00 26.19 92 SER A CA 1
ATOM 720 C C . SER A 1 92 ? -32.162 7.639 53.301 1.00 26.19 92 SER A C 1
ATOM 722 O O . SER A 1 92 ? -32.728 8.708 53.103 1.00 26.19 92 SER A O 1
ATOM 724 N N . GLU A 1 93 ? -32.741 6.527 53.756 1.00 28.03 93 GLU A N 1
ATOM 725 C CA . GLU A 1 93 ? -34.105 6.319 54.279 1.00 28.03 93 GLU A CA 1
ATOM 726 C C . GLU A 1 93 ? -35.126 5.616 53.358 1.00 28.03 93 GLU A C 1
ATOM 728 O O . GLU A 1 93 ? -35.399 6.035 52.238 1.00 28.03 93 GLU A O 1
ATOM 733 N N . ALA A 1 94 ? -35.713 4.560 53.947 1.00 27.86 94 ALA A N 1
ATOM 734 C CA . ALA A 1 94 ? -36.889 3.763 53.567 1.00 27.86 94 ALA A CA 1
ATOM 735 C C . ALA A 1 94 ? -36.720 2.701 52.453 1.00 27.86 94 ALA A C 1
ATOM 737 O O . ALA A 1 94 ? -36.879 2.975 51.270 1.00 27.86 94 ALA A O 1
ATOM 738 N N . ASP A 1 95 ? -36.414 1.445 52.809 1.00 28.05 95 ASP A N 1
ATOM 739 C CA . ASP A 1 95 ? -37.432 0.478 53.268 1.00 28.05 95 ASP A CA 1
ATOM 740 C C . ASP A 1 95 ? -36.815 -0.893 53.633 1.00 28.05 95 ASP A C 1
ATOM 742 O O . ASP A 1 95 ? -35.835 -1.364 53.050 1.00 28.05 95 ASP A O 1
ATOM 746 N N . GLU A 1 96 ? -37.389 -1.516 54.661 1.00 28.11 96 GLU A N 1
ATOM 747 C CA . GLU A 1 96 ? -36.952 -2.751 55.318 1.00 28.11 96 GLU A CA 1
ATOM 748 C C . GLU A 1 96 ? -37.226 -4.036 54.487 1.00 28.11 96 GLU A C 1
ATOM 750 O O . GLU A 1 96 ? -38.334 -4.258 54.015 1.00 28.11 96 GLU A O 1
ATOM 755 N N . LEU A 1 97 ? -36.182 -4.876 54.342 1.00 24.25 97 LEU A N 1
ATOM 756 C CA . LEU A 1 97 ? -36.070 -6.365 54.385 1.00 24.25 97 LEU A CA 1
ATOM 757 C C . LEU A 1 97 ? -37.310 -7.281 54.114 1.00 24.25 97 LEU A C 1
ATOM 759 O O . LEU A 1 97 ? -38.400 -6.987 54.590 1.00 24.25 97 LEU A O 1
ATOM 763 N N . PRO A 1 98 ? -37.149 -8.511 53.528 1.00 31.23 98 PRO A N 1
ATOM 764 C CA . PRO A 1 98 ? -36.249 -9.522 54.111 1.00 31.23 98 PRO A CA 1
ATOM 765 C C . PRO A 1 98 ? -35.543 -10.555 53.190 1.00 31.23 98 PRO A C 1
ATOM 767 O O . PRO A 1 98 ? -36.148 -11.324 52.454 1.00 31.23 98 PRO A O 1
ATOM 770 N N . SER A 1 99 ? -34.250 -10.724 53.494 1.00 22.50 99 SER A N 1
ATOM 771 C CA . SER A 1 99 ? -33.550 -11.990 53.801 1.00 22.50 99 SER A CA 1
ATOM 772 C C . SER A 1 99 ? -33.146 -13.009 52.707 1.00 22.50 99 SER A C 1
ATOM 774 O O . SER A 1 99 ? -33.955 -13.526 51.946 1.00 22.50 99 SER A O 1
ATOM 776 N N . LYS A 1 100 ? -31.870 -13.425 52.849 1.00 24.81 100 LYS A N 1
ATOM 777 C CA . LYS A 1 100 ? -31.209 -14.697 52.471 1.00 24.81 100 LYS A CA 1
ATOM 778 C C . LYS A 1 100 ? -30.703 -14.878 51.028 1.00 24.81 100 LYS A C 1
ATOM 780 O O . LYS A 1 100 ? -31.357 -15.492 50.201 1.00 24.81 100 LYS A O 1
ATOM 785 N N . SER A 1 101 ? -29.412 -14.603 50.820 1.00 27.00 101 SER A N 1
ATOM 786 C CA . SER A 1 101 ? -28.391 -15.668 50.879 1.00 27.00 101 SER A CA 1
ATOM 787 C C . SER A 1 101 ? -26.994 -15.055 50.992 1.00 27.00 101 SER A C 1
ATOM 789 O O . SER A 1 101 ? -26.496 -14.398 50.082 1.00 27.00 101 SER A O 1
ATOM 791 N N . GLU A 1 102 ? -26.388 -15.279 52.144 1.00 25.73 102 GLU A N 1
ATOM 792 C CA . GLU A 1 102 ? -25.042 -14.892 52.535 1.00 25.73 102 GLU A CA 1
ATOM 793 C C . GLU A 1 102 ? -24.002 -15.613 51.655 1.00 25.73 102 GLU A C 1
ATOM 795 O O . GLU A 1 102 ? -23.903 -16.841 51.669 1.00 25.73 102 GLU A O 1
ATOM 800 N N . LYS A 1 103 ? -23.218 -14.865 50.870 1.00 27.17 103 LYS A N 1
ATOM 801 C CA . LYS A 1 103 ? -21.939 -15.345 50.331 1.00 27.17 103 LYS A CA 1
ATOM 802 C C . LYS A 1 103 ? -20.835 -14.378 50.741 1.00 27.17 103 LYS A C 1
ATOM 804 O O . LYS A 1 103 ? -20.648 -13.321 50.154 1.00 27.17 103 LYS A O 1
ATOM 809 N N . SER A 1 104 ? -20.169 -14.805 51.810 1.00 24.56 104 SER A N 1
ATOM 810 C CA . SER A 1 104 ? -18.869 -14.399 52.341 1.00 24.56 104 SER A CA 1
ATOM 811 C C . SER A 1 104 ? -17.971 -13.631 51.361 1.00 24.56 104 SER A C 1
ATOM 813 O O . SER A 1 104 ? -17.548 -14.147 50.327 1.00 24.56 104 SER A O 1
ATOM 815 N N . TYR A 1 105 ? -17.634 -12.406 51.763 1.00 24.91 105 TYR A N 1
ATOM 816 C CA . TYR A 1 105 ? -16.521 -11.619 51.249 1.00 24.91 105 TYR A CA 1
ATOM 817 C C . TYR A 1 105 ? -15.220 -12.191 51.837 1.00 24.91 105 TYR A C 1
ATOM 819 O O . TYR A 1 105 ? -15.014 -12.136 53.050 1.00 24.91 105 TYR A O 1
ATOM 827 N N . ILE A 1 106 ? -14.350 -12.768 51.003 1.00 29.44 106 ILE A N 1
ATOM 828 C CA . ILE A 1 106 ? -12.995 -13.183 51.404 1.00 29.44 106 ILE A CA 1
ATOM 829 C C . ILE A 1 106 ? -12.015 -12.117 50.896 1.00 29.44 106 ILE A C 1
ATOM 831 O O . ILE A 1 106 ? -11.871 -11.973 49.680 1.00 29.44 106 ILE A O 1
ATOM 835 N N . PRO A 1 107 ? -11.318 -11.373 51.773 1.00 30.55 107 PRO A N 1
ATOM 836 C CA . PRO A 1 107 ? -10.300 -10.428 51.346 1.00 30.55 107 PRO A CA 1
ATOM 837 C C . PRO A 1 107 ? -8.990 -11.165 51.028 1.00 30.55 107 PRO A C 1
ATOM 839 O O . PRO A 1 107 ? -8.565 -12.057 51.758 1.00 30.55 107 PRO A O 1
ATOM 842 N N . GLY A 1 108 ? -8.326 -10.753 49.946 1.00 36.69 108 GLY A N 1
ATOM 843 C CA . GLY A 1 108 ? -6.901 -11.001 49.720 1.00 36.69 108 GLY A CA 1
ATOM 844 C C . GLY A 1 108 ? -6.493 -12.436 49.371 1.00 36.69 108 GLY A C 1
ATOM 845 O O . GLY A 1 108 ? -5.971 -13.166 50.208 1.00 36.69 108 GLY A O 1
ATOM 846 N N . ARG A 1 109 ? -6.561 -12.790 48.083 1.00 28.17 109 ARG A N 1
ATOM 847 C CA . ARG A 1 109 ? -5.549 -13.657 47.454 1.00 28.17 109 ARG A CA 1
ATOM 848 C C . ARG A 1 109 ? -5.225 -13.130 46.064 1.00 28.17 109 ARG A C 1
ATOM 850 O O . ARG A 1 109 ? -6.041 -13.218 45.154 1.00 28.17 109 ARG A O 1
ATOM 857 N N . SER A 1 110 ? -4.010 -12.614 45.913 1.00 32.66 110 SER A N 1
ATOM 858 C CA . SER A 1 110 ? -3.344 -12.466 44.625 1.00 32.66 110 SER A CA 1
ATOM 859 C C . SER A 1 110 ? -3.181 -13.853 44.000 1.00 32.66 110 SER A C 1
ATOM 861 O O . SER A 1 110 ? -2.224 -14.580 44.266 1.00 32.66 110 SER A O 1
ATOM 863 N N . PHE A 1 111 ? -4.136 -14.258 43.171 1.00 32.12 111 PHE A N 1
ATOM 864 C CA . PHE A 1 111 ? -3.918 -15.382 42.274 1.00 32.12 111 PHE A CA 1
ATOM 865 C C . PHE A 1 111 ? -3.050 -14.884 41.123 1.00 32.1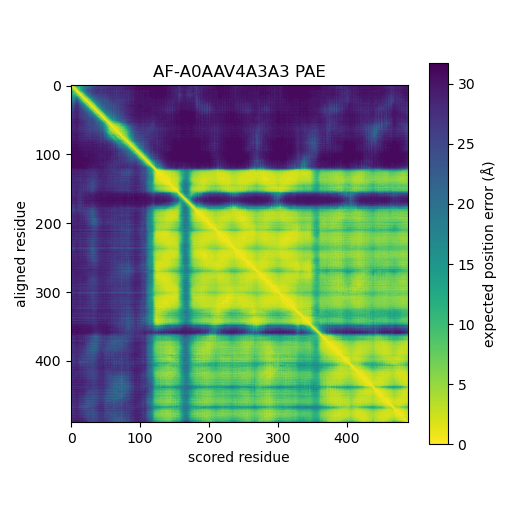2 111 PHE A C 1
ATOM 867 O O . PHE A 1 111 ? -3.543 -14.377 40.129 1.00 32.12 111 PHE A O 1
ATOM 874 N N . ILE A 1 112 ? -1.733 -14.999 41.296 1.00 38.81 112 ILE A N 1
ATOM 875 C CA . ILE A 1 112 ? -0.773 -14.991 40.192 1.00 38.81 112 ILE A CA 1
ATOM 876 C C . ILE A 1 112 ? -1.007 -16.307 39.433 1.00 38.81 112 ILE A C 1
ATOM 878 O O . ILE A 1 112 ? -0.695 -17.368 39.991 1.00 38.81 112 ILE A O 1
ATOM 882 N N . PRO A 1 113 ? -1.554 -16.312 38.203 1.00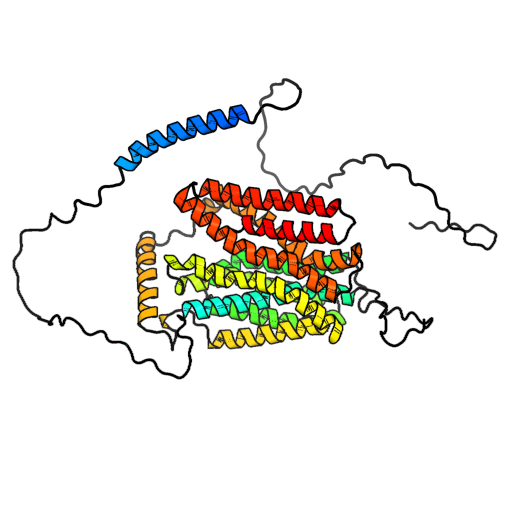 36.75 113 PRO A N 1
ATOM 883 C CA . PRO A 1 113 ? -1.613 -17.543 37.440 1.00 36.75 113 PRO A CA 1
ATOM 884 C C . PRO A 1 113 ? -0.184 -17.962 37.075 1.00 36.75 113 PRO A C 1
ATOM 886 O O . PRO A 1 113 ? 0.652 -17.167 36.638 1.00 36.75 113 PRO A O 1
ATOM 889 N N . LYS A 1 114 ? 0.114 -19.239 37.329 1.00 34.31 114 LYS A N 1
ATOM 890 C CA . LYS A 1 114 ? 1.401 -19.870 37.033 1.00 34.31 114 LYS A CA 1
ATOM 891 C C . LYS A 1 114 ? 1.711 -19.712 35.542 1.00 34.31 114 LYS A C 1
ATOM 893 O O . LYS A 1 114 ? 1.043 -20.303 34.701 1.00 34.31 114 LYS A O 1
ATOM 898 N N . LYS A 1 115 ? 2.756 -18.942 35.239 1.00 33.53 115 LYS A N 1
ATOM 899 C CA . LYS A 1 115 ? 3.367 -18.839 33.908 1.00 33.53 115 LYS A CA 1
ATOM 900 C C . LYS A 1 115 ? 3.777 -20.234 33.415 1.00 33.53 115 LYS A C 1
ATOM 902 O O . LYS A 1 115 ? 4.577 -20.899 34.072 1.00 33.53 115 LYS A O 1
ATOM 907 N N . CYS A 1 116 ? 3.275 -20.658 32.255 1.00 33.94 116 CYS A N 1
ATOM 908 C CA . CYS A 1 116 ? 3.841 -21.793 31.521 1.00 33.94 116 CYS A CA 1
ATOM 909 C C . CYS A 1 116 ? 5.137 -21.356 30.801 1.00 33.94 116 CYS A C 1
ATOM 911 O O . CYS A 1 116 ? 5.160 -20.267 30.225 1.00 33.94 116 CYS A O 1
ATOM 913 N N . PRO A 1 117 ? 6.223 -22.158 30.787 1.00 41.03 117 PRO A N 1
ATOM 914 C CA . PRO A 1 117 ? 7.546 -21.665 30.389 1.00 41.03 117 PRO A CA 1
ATOM 915 C C . PRO A 1 117 ? 7.895 -21.802 28.894 1.00 41.03 117 PRO A C 1
ATOM 917 O O . PRO A 1 117 ? 9.044 -21.547 28.543 1.00 41.03 117 PRO A O 1
ATOM 920 N N . CYS A 1 118 ? 6.981 -22.217 28.009 1.00 40.94 118 CYS A N 1
ATOM 921 C CA . CYS A 1 118 ? 7.364 -22.724 26.679 1.00 40.94 118 CYS A CA 1
ATOM 922 C C . CYS A 1 118 ? 6.901 -21.933 25.437 1.00 40.94 118 CYS A C 1
ATOM 924 O O . CYS A 1 118 ? 6.996 -22.472 24.341 1.00 40.94 118 CYS A O 1
ATOM 926 N N . LEU A 1 119 ? 6.511 -20.654 25.547 1.00 39.06 119 LEU A N 1
ATOM 927 C CA . LEU A 1 119 ? 6.594 -19.705 24.417 1.00 39.06 119 LEU A CA 1
ATOM 928 C C . LEU A 1 119 ? 6.570 -18.251 24.929 1.00 39.06 119 LEU A C 1
ATOM 930 O O . LEU A 1 119 ? 5.520 -17.674 25.202 1.00 39.06 119 LEU A O 1
ATOM 934 N N . LYS A 1 120 ? 7.751 -17.658 25.126 1.00 41.12 120 LYS A N 1
ATOM 935 C CA . LYS A 1 120 ? 7.921 -16.290 25.642 1.00 41.12 120 LYS A CA 1
ATOM 936 C C . LYS A 1 120 ? 7.567 -15.233 24.583 1.00 41.12 120 LYS A C 1
ATOM 938 O O . LYS A 1 120 ? 8.447 -14.664 23.949 1.00 41.12 120 LYS A O 1
ATOM 943 N N . CYS A 1 121 ? 6.280 -14.944 24.445 1.00 42.59 121 CYS A N 1
ATOM 944 C CA . CYS A 1 121 ? 5.753 -13.623 24.102 1.00 42.59 121 CYS A CA 1
ATOM 945 C C . CYS A 1 121 ? 4.349 -13.533 24.701 1.00 42.59 121 CYS A C 1
ATOM 947 O O . CYS A 1 121 ? 3.368 -13.897 24.058 1.00 42.59 121 CYS A O 1
ATOM 949 N N . ASP A 1 122 ? 4.258 -13.056 25.942 1.00 58.38 122 ASP A N 1
ATOM 950 C CA . ASP A 1 122 ? 2.991 -12.758 26.630 1.00 58.38 122 ASP A CA 1
ATOM 951 C C . ASP A 1 122 ? 2.413 -11.431 26.089 1.00 58.38 122 ASP A C 1
ATOM 953 O O . ASP A 1 122 ? 2.153 -10.470 26.808 1.00 58.38 122 ASP A O 1
ATOM 957 N N . MET A 1 123 ? 2.359 -11.324 24.760 1.00 70.62 123 MET A N 1
ATOM 958 C CA . MET A 1 123 ? 1.826 -10.176 24.044 1.00 70.62 123 MET A CA 1
ATOM 959 C C . MET A 1 123 ? 0.330 -10.401 23.861 1.00 70.62 123 MET A C 1
ATOM 961 O O . MET A 1 123 ? -0.059 -11.425 23.291 1.00 70.62 123 MET A O 1
ATOM 965 N N . ALA A 1 124 ? -0.486 -9.443 24.310 1.00 83.38 124 ALA A N 1
ATOM 966 C CA . ALA A 1 124 ? -1.938 -9.515 24.182 1.00 83.38 124 ALA A CA 1
ATOM 967 C C . ALA A 1 124 ? -2.343 -9.788 22.721 1.00 83.38 124 ALA A C 1
ATOM 969 O O . ALA A 1 124 ? -1.751 -9.244 21.776 1.0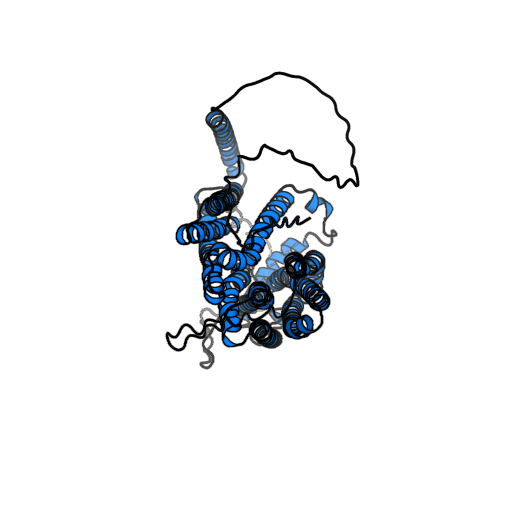0 83.38 124 ALA A O 1
ATOM 970 N N . LYS A 1 125 ? -3.331 -10.665 22.528 1.00 87.88 125 LYS A N 1
ATOM 971 C CA . LYS A 1 125 ? -3.729 -11.197 21.216 1.00 87.88 125 LYS A CA 1
ATOM 972 C C . LYS A 1 125 ? -4.135 -10.097 20.239 1.00 87.88 125 LYS A C 1
ATOM 974 O O . LYS A 1 125 ? -3.834 -10.202 19.049 1.00 87.88 125 LYS A O 1
ATOM 979 N N . ARG A 1 126 ? -4.690 -8.987 20.732 1.00 88.38 126 ARG A N 1
ATOM 980 C CA . ARG A 1 126 ? -4.979 -7.793 19.916 1.00 88.38 126 ARG A CA 1
ATOM 981 C C . ARG A 1 126 ? -3.749 -7.204 19.209 1.00 88.38 126 ARG A C 1
ATOM 983 O O . ARG A 1 126 ? -3.845 -6.819 18.045 1.00 88.38 126 ARG A O 1
ATOM 990 N N . TYR A 1 127 ? -2.583 -7.183 19.861 1.00 89.12 127 TYR A N 1
ATOM 991 C CA . TYR A 1 127 ? -1.340 -6.700 19.244 1.00 89.12 127 TYR A CA 1
ATOM 992 C C . TYR A 1 127 ? -0.758 -7.717 18.264 1.00 89.12 127 TYR A C 1
ATOM 994 O O . TYR A 1 127 ? -0.201 -7.317 17.245 1.00 89.12 127 TYR A O 1
ATOM 1002 N N . GLN A 1 128 ? -0.941 -9.019 18.513 1.00 90.88 128 GLN A N 1
ATOM 1003 C CA . GLN A 1 128 ? -0.554 -10.060 17.554 1.00 90.88 128 GLN A CA 1
ATOM 1004 C C . GLN A 1 128 ? -1.309 -9.877 16.230 1.00 90.88 128 GLN A C 1
ATOM 1006 O O . GLN A 1 128 ? -0.693 -9.866 15.166 1.00 90.88 128 GLN A O 1
ATOM 1011 N N . ILE A 1 129 ? -2.622 -9.632 16.290 1.00 91.88 129 ILE A N 1
ATOM 1012 C CA . ILE A 1 129 ? -3.433 -9.334 15.099 1.00 91.88 129 ILE A CA 1
ATOM 1013 C C . ILE A 1 129 ? -2.994 -8.023 14.439 1.00 91.88 129 ILE A C 1
ATOM 1015 O O . ILE A 1 129 ? -2.968 -7.952 13.212 1.00 91.88 129 ILE A O 1
ATOM 1019 N N . ALA A 1 130 ? -2.599 -7.005 15.211 1.00 91.75 130 ALA A N 1
ATOM 1020 C CA . ALA A 1 130 ? -2.132 -5.730 14.656 1.00 91.75 130 ALA A CA 1
ATOM 1021 C C . ALA A 1 130 ? -0.819 -5.893 13.882 1.00 91.75 130 ALA A C 1
ATOM 1023 O O . ALA A 1 130 ? -0.698 -5.404 12.761 1.00 91.75 130 ALA A O 1
ATOM 1024 N N . ILE A 1 131 ? 0.138 -6.636 14.441 1.00 92.38 131 ILE A N 1
ATOM 1025 C CA . ILE A 1 131 ? 1.418 -6.939 13.788 1.00 92.38 131 ILE A CA 1
ATOM 1026 C C . ILE A 1 131 ? 1.199 -7.811 12.551 1.00 92.38 131 ILE A C 1
ATOM 1028 O O . ILE A 1 131 ? 1.758 -7.523 11.496 1.00 92.38 131 ILE A O 1
ATOM 1032 N N . LEU A 1 132 ? 0.349 -8.839 12.640 1.00 94.19 132 LEU A N 1
ATOM 1033 C CA . LEU A 1 132 ? 0.009 -9.671 11.485 1.00 94.19 132 LEU A CA 1
ATOM 1034 C C . LEU A 1 132 ? -0.662 -8.849 10.378 1.00 94.19 132 LEU A C 1
ATOM 1036 O O . LEU A 1 132 ? -0.283 -8.989 9.218 1.00 94.19 132 LEU A O 1
ATOM 1040 N N . SER A 1 133 ? -1.591 -7.954 10.728 1.00 94.94 133 SER A N 1
ATOM 1041 C CA . SER A 1 133 ? -2.240 -7.035 9.779 1.00 94.94 133 SER A CA 1
ATOM 1042 C C . SER A 1 133 ? -1.227 -6.089 9.132 1.00 94.94 133 SER A C 1
ATOM 1044 O O . SER A 1 133 ? -1.288 -5.847 7.929 1.00 94.94 133 SER A O 1
ATOM 1046 N N . SER A 1 134 ? -0.261 -5.604 9.917 1.00 94.38 134 SER A N 1
ATOM 1047 C CA . SER A 1 134 ? 0.860 -4.793 9.439 1.00 94.38 134 SER A CA 1
ATOM 1048 C C . SER A 1 134 ? 1.717 -5.555 8.427 1.00 94.38 134 SER A C 1
ATOM 1050 O O . SER A 1 134 ? 1.969 -5.065 7.330 1.00 94.38 134 SER A O 1
ATOM 1052 N N . MET A 1 135 ? 2.080 -6.802 8.731 1.00 95.25 135 MET A N 1
ATOM 1053 C CA . MET A 1 135 ? 2.835 -7.666 7.820 1.00 95.25 135 MET A CA 1
ATOM 1054 C C . MET A 1 135 ? 2.061 -7.971 6.526 1.00 95.25 135 MET A C 1
ATOM 1056 O O . MET A 1 135 ? 2.650 -7.986 5.448 1.00 95.25 135 MET A O 1
ATOM 1060 N N . GLY A 1 136 ? 0.739 -8.138 6.605 1.00 95.56 136 GLY A N 1
ATOM 1061 C CA . GLY A 1 136 ? -0.113 -8.300 5.425 1.00 95.56 136 GLY A CA 1
ATOM 1062 C C . GLY A 1 136 ? -0.135 -7.059 4.532 1.00 95.56 136 GLY A C 1
ATOM 1063 O O . GLY A 1 136 ? 0.038 -7.160 3.317 1.00 95.56 136 GLY A O 1
ATOM 1064 N N . LEU A 1 137 ? -0.284 -5.875 5.132 1.00 94.75 137 LEU A N 1
ATOM 1065 C CA . LEU A 1 137 ? -0.228 -4.598 4.414 1.00 94.75 137 LEU A CA 1
ATOM 1066 C C . LEU A 1 137 ? 1.162 -4.312 3.829 1.00 94.75 137 LEU A C 1
ATOM 1068 O O . LEU A 1 137 ? 1.249 -3.726 2.753 1.00 94.75 137 LEU A O 1
ATOM 1072 N N . LEU A 1 138 ? 2.229 -4.757 4.494 1.00 94.81 138 LEU A N 1
ATOM 1073 C CA . LEU A 1 138 ? 3.601 -4.692 3.991 1.00 94.81 138 LEU A CA 1
ATOM 1074 C C . LEU A 1 138 ? 3.753 -5.504 2.705 1.00 94.81 138 LEU A C 1
ATOM 1076 O O . LEU A 1 138 ? 4.236 -4.972 1.708 1.00 94.81 138 LEU A O 1
ATOM 1080 N N . LEU A 1 139 ? 3.298 -6.759 2.699 1.00 94.88 139 LEU A N 1
ATOM 1081 C CA . LEU A 1 139 ? 3.371 -7.623 1.517 1.00 94.88 139 LEU A CA 1
ATOM 1082 C C . LEU A 1 139 ? 2.500 -7.096 0.370 1.00 94.88 139 LEU A C 1
ATOM 1084 O O . LEU A 1 139 ? 2.958 -7.039 -0.767 1.00 94.88 139 LEU A O 1
ATOM 1088 N N . SER A 1 140 ? 1.284 -6.640 0.677 1.00 93.62 140 SER A N 1
ATOM 1089 C CA . SER A 1 140 ? 0.383 -5.989 -0.284 1.00 93.62 140 SER A CA 1
ATOM 1090 C C . SER A 1 140 ? 1.035 -4.770 -0.951 1.00 93.62 140 SER A C 1
ATOM 1092 O O . SER A 1 140 ? 0.994 -4.639 -2.172 1.00 93.62 140 SER A O 1
ATOM 1094 N N . PHE A 1 141 ? 1.717 -3.906 -0.194 1.00 90.44 141 PHE A N 1
ATOM 1095 C CA . PHE A 1 141 ? 2.448 -2.780 -0.785 1.00 90.44 141 PHE A CA 1
ATOM 1096 C C . PHE A 1 141 ? 3.704 -3.200 -1.548 1.00 90.44 141 PHE A C 1
ATOM 1098 O O . PHE A 1 141 ? 3.972 -2.634 -2.606 1.00 90.44 141 PHE A O 1
ATOM 1105 N N . GLY A 1 142 ? 4.437 -4.207 -1.065 1.00 91.06 142 GLY A N 1
ATOM 1106 C CA . GLY A 1 142 ? 5.592 -4.761 -1.776 1.00 91.06 142 GLY A CA 1
ATOM 1107 C C . GLY A 1 142 ? 5.219 -5.264 -3.173 1.00 91.06 142 GLY A C 1
ATOM 1108 O O . GLY A 1 142 ? 5.889 -4.930 -4.148 1.00 91.06 142 GLY A O 1
ATOM 1109 N N . ILE A 1 143 ? 4.081 -5.958 -3.285 1.00 91.50 143 ILE A N 1
ATOM 1110 C CA . ILE A 1 143 ? 3.504 -6.399 -4.561 1.00 91.50 143 ILE A CA 1
ATOM 1111 C C . ILE A 1 143 ? 3.274 -5.214 -5.521 1.00 91.50 143 ILE A C 1
ATOM 1113 O O . ILE A 1 143 ? 3.619 -5.302 -6.698 1.00 91.50 143 ILE A O 1
ATOM 1117 N N . ARG A 1 144 ? 2.736 -4.084 -5.038 1.00 88.19 144 ARG A N 1
ATOM 1118 C CA . ARG A 1 144 ? 2.494 -2.894 -5.881 1.00 88.19 144 ARG A CA 1
ATOM 1119 C C . ARG A 1 144 ? 3.786 -2.235 -6.352 1.00 88.19 144 ARG A C 1
ATOM 1121 O O . ARG A 1 144 ? 3.871 -1.822 -7.504 1.00 88.19 144 ARG A O 1
ATOM 1128 N N . CYS A 1 145 ? 4.770 -2.120 -5.464 1.00 85.06 145 CYS A N 1
ATOM 1129 C CA . CYS A 1 145 ? 6.045 -1.473 -5.769 1.00 85.06 145 CYS A CA 1
ATOM 1130 C C . CYS A 1 145 ? 6.924 -2.312 -6.706 1.00 85.06 145 CYS A C 1
ATOM 1132 O O . CYS A 1 145 ? 7.761 -1.752 -7.407 1.00 85.06 145 CYS A O 1
ATOM 1134 N N . ASN A 1 146 ? 6.722 -3.633 -6.746 1.00 87.19 146 ASN A N 1
ATOM 1135 C CA . ASN A 1 146 ? 7.530 -4.533 -7.561 1.00 87.19 146 ASN A CA 1
ATOM 1136 C C . ASN A 1 146 ? 7.443 -4.232 -9.065 1.00 87.19 146 ASN A C 1
ATOM 1138 O O . ASN A 1 146 ? 8.439 -4.346 -9.773 1.00 87.19 146 ASN A O 1
ATOM 1142 N N . MET A 1 147 ? 6.266 -3.842 -9.566 1.00 85.81 147 MET A N 1
ATOM 1143 C CA . MET A 1 147 ? 6.116 -3.657 -11.008 1.00 85.81 147 MET A CA 1
ATOM 1144 C C . MET A 1 147 ? 6.886 -2.447 -11.544 1.00 85.81 147 MET A C 1
ATOM 1146 O O . MET A 1 147 ? 7.481 -2.556 -12.611 1.00 85.81 147 MET A O 1
ATOM 1150 N N . GLY A 1 148 ? 6.924 -1.332 -10.809 1.00 80.56 148 GLY A N 1
ATOM 1151 C CA . GLY A 1 148 ? 7.646 -0.139 -11.262 1.00 80.56 148 GLY A CA 1
ATOM 1152 C C . GLY A 1 148 ? 9.125 -0.427 -11.529 1.00 80.56 148 GLY A C 1
ATOM 1153 O O . GLY A 1 148 ? 9.669 0.030 -12.524 1.00 80.56 148 GLY A O 1
ATOM 1154 N N . VAL A 1 149 ? 9.752 -1.260 -10.693 1.00 82.38 149 VAL A N 1
ATOM 1155 C CA . VAL A 1 149 ? 11.148 -1.687 -10.877 1.00 82.38 149 VAL A CA 1
ATOM 1156 C C . VAL A 1 149 ? 11.287 -2.698 -12.019 1.00 82.38 149 VAL A C 1
ATOM 1158 O O . VAL A 1 149 ? 12.189 -2.568 -12.838 1.00 82.38 149 VAL A O 1
ATOM 1161 N N . ALA A 1 150 ? 10.383 -3.678 -12.116 1.00 85.88 150 ALA A N 1
ATOM 1162 C CA . ALA A 1 150 ? 10.441 -4.692 -13.170 1.00 85.88 150 ALA A CA 1
ATOM 1163 C C . ALA A 1 150 ? 10.271 -4.104 -14.581 1.00 85.88 150 ALA A C 1
ATOM 1165 O O . ALA A 1 150 ? 10.912 -4.562 -15.522 1.00 85.88 150 ALA A O 1
ATOM 1166 N N . VAL A 1 151 ? 9.424 -3.082 -14.746 1.00 83.38 151 VAL A N 1
ATOM 1167 C CA . VAL A 1 151 ? 9.207 -2.427 -16.047 1.00 83.38 151 VAL A CA 1
ATOM 1168 C C . VAL A 1 151 ? 10.478 -1.764 -16.576 1.00 83.38 151 VAL A C 1
ATOM 1170 O O . VAL A 1 151 ? 10.706 -1.787 -17.787 1.00 83.38 151 VAL A O 1
ATOM 1173 N N . LEU A 1 152 ? 11.323 -1.235 -15.689 1.00 77.06 152 LEU A N 1
ATOM 1174 C CA . LEU A 1 152 ? 12.595 -0.624 -16.079 1.00 77.06 152 LEU A CA 1
ATOM 1175 C C . LEU A 1 152 ? 13.536 -1.641 -16.734 1.00 77.06 152 LEU A C 1
ATOM 1177 O O . LEU A 1 152 ? 14.179 -1.320 -17.727 1.00 77.06 152 LEU A O 1
ATOM 1181 N N . ASP A 1 153 ? 13.557 -2.882 -16.245 1.00 80.75 153 ASP A N 1
ATOM 1182 C CA . ASP A 1 153 ? 14.355 -3.960 -16.841 1.00 80.75 153 ASP A CA 1
ATOM 1183 C C . ASP A 1 153 ? 13.716 -4.491 -18.139 1.00 80.75 153 ASP A C 1
ATOM 1185 O O . ASP A 1 153 ? 14.400 -4.673 -19.142 1.00 80.75 153 ASP A O 1
ATOM 1189 N N . MET A 1 154 ? 12.385 -4.650 -18.166 1.00 79.19 154 MET A N 1
ATOM 1190 C CA . MET A 1 154 ? 11.644 -5.189 -19.321 1.00 79.19 154 MET A CA 1
ATOM 1191 C C . MET A 1 154 ? 11.690 -4.307 -20.580 1.00 79.19 154 MET A C 1
ATOM 1193 O O . MET A 1 154 ? 11.562 -4.821 -21.693 1.00 79.19 154 MET A O 1
ATOM 1197 N N . THR A 1 155 ? 11.797 -2.986 -20.417 1.00 73.31 155 THR A N 1
ATOM 1198 C CA . THR A 1 155 ? 11.616 -2.017 -21.519 1.00 73.31 155 THR A CA 1
ATOM 1199 C C . THR A 1 155 ? 12.903 -1.348 -21.988 1.00 73.31 155 THR A C 1
ATOM 1201 O O . THR A 1 155 ? 12.885 -0.607 -22.973 1.00 73.31 155 THR A O 1
ATOM 1204 N N . LYS A 1 156 ? 14.031 -1.600 -21.317 1.00 65.62 156 LYS A N 1
ATOM 1205 C CA . LYS A 1 156 ? 15.290 -0.909 -21.593 1.00 65.62 156 LYS A CA 1
ATOM 1206 C C . LYS A 1 156 ? 16.228 -1.719 -22.487 1.00 65.62 156 LYS A C 1
ATOM 1208 O O . LYS A 1 156 ? 16.397 -2.922 -22.323 1.00 65.62 156 LYS A O 1
ATOM 1213 N N . ASN A 1 157 ? 16.937 -1.003 -23.360 1.00 53.78 157 ASN A N 1
ATOM 1214 C CA . ASN A 1 157 ? 18.139 -1.496 -24.031 1.00 53.78 157 ASN A CA 1
ATOM 1215 C C . ASN A 1 157 ? 19.322 -1.363 -23.064 1.00 53.78 157 ASN A C 1
ATOM 1217 O O . ASN A 1 157 ? 19.937 -0.298 -22.984 1.00 53.78 157 ASN A O 1
ATOM 1221 N N . THR A 1 158 ? 19.614 -2.400 -22.283 1.00 49.03 158 THR A N 1
ATOM 1222 C CA . THR A 1 158 ? 20.733 -2.361 -21.330 1.00 49.03 158 THR A CA 1
ATOM 1223 C C . THR A 1 158 ? 22.001 -2.926 -21.966 1.00 49.03 158 THR A C 1
ATOM 1225 O O . THR A 1 158 ? 22.025 -4.064 -22.431 1.00 49.03 158 THR A O 1
ATOM 1228 N N . THR A 1 159 ? 23.086 -2.151 -21.939 1.00 39.50 159 THR A N 1
ATOM 1229 C CA . THR A 1 159 ? 24.449 -2.669 -22.079 1.00 39.50 159 THR A CA 1
ATOM 1230 C C . THR A 1 159 ? 24.860 -3.282 -20.743 1.00 39.50 159 THR A C 1
ATOM 1232 O O . THR A 1 159 ? 24.973 -2.594 -19.728 1.00 39.50 159 THR A O 1
ATOM 1235 N N . LYS A 1 160 ? 25.041 -4.605 -20.700 1.00 44.59 160 LYS A N 1
ATOM 1236 C CA . LYS A 1 160 ? 25.674 -5.245 -19.543 1.00 44.59 160 LYS A CA 1
ATOM 1237 C C . LYS A 1 160 ? 27.171 -4.974 -19.618 1.00 44.59 160 LYS A C 1
ATOM 1239 O O . LYS A 1 160 ? 27.855 -5.575 -20.442 1.00 44.59 160 LYS A O 1
ATOM 1244 N N . ASP A 1 161 ? 27.682 -4.130 -18.729 1.00 42.62 161 ASP A N 1
ATOM 1245 C CA . ASP A 1 161 ? 29.103 -4.162 -18.397 1.00 42.62 161 ASP A CA 1
ATOM 1246 C C . ASP A 1 161 ? 29.375 -5.518 -17.732 1.00 42.62 161 ASP A C 1
ATOM 1248 O O . ASP A 1 161 ? 29.028 -5.746 -16.570 1.00 42.62 161 ASP A O 1
ATOM 1252 N N . MET A 1 162 ? 29.925 -6.459 -18.503 1.00 43.16 162 MET A N 1
ATOM 1253 C CA . MET A 1 162 ? 30.547 -7.651 -17.941 1.00 43.16 162 MET A CA 1
ATOM 1254 C C . MET A 1 162 ? 31.757 -7.183 -17.139 1.00 43.16 162 MET A C 1
ATOM 1256 O O . MET A 1 162 ? 32.802 -6.870 -17.701 1.00 43.16 162 MET A O 1
ATOM 1260 N N . ASP A 1 163 ? 31.593 -7.095 -15.825 1.00 47.44 163 ASP A N 1
ATOM 1261 C CA . ASP A 1 163 ? 32.705 -6.845 -14.922 1.00 47.44 163 ASP A CA 1
ATOM 1262 C C . ASP A 1 163 ? 33.584 -8.106 -14.908 1.00 47.44 163 ASP A C 1
ATOM 1264 O O . ASP A 1 163 ? 33.204 -9.152 -14.375 1.00 47.44 163 ASP A O 1
ATOM 1268 N N . GLY A 1 164 ? 34.719 -8.024 -15.600 1.00 46.09 164 GLY A N 1
ATOM 1269 C CA . GLY A 1 164 ? 35.650 -9.126 -15.812 1.00 46.09 164 GLY A CA 1
ATOM 1270 C C . GLY A 1 164 ? 36.748 -8.745 -16.799 1.00 46.09 164 GLY A C 1
ATOM 1271 O O . GLY A 1 164 ? 36.696 -9.128 -17.962 1.00 46.09 164 GLY A O 1
ATOM 1272 N N . ASP A 1 165 ? 37.739 -8.020 -16.282 1.00 39.91 165 ASP A N 1
ATOM 1273 C CA . ASP A 1 165 ? 39.003 -7.613 -16.906 1.00 39.91 165 ASP A CA 1
ATOM 1274 C C . ASP A 1 165 ? 38.947 -6.442 -17.896 1.00 39.91 165 ASP A C 1
ATOM 1276 O O . ASP A 1 165 ? 38.209 -6.418 -18.876 1.00 39.91 165 ASP A O 1
ATOM 1280 N N . GLY A 1 166 ? 39.799 -5.446 -17.623 1.00 42.69 166 GLY A N 1
ATOM 1281 C CA . GLY A 1 166 ? 39.990 -4.218 -18.393 1.00 42.69 166 GLY A CA 1
ATOM 1282 C C . GLY A 1 166 ? 40.556 -4.448 -19.793 1.00 42.69 166 GLY A C 1
ATOM 1283 O O . GLY A 1 166 ? 41.671 -4.033 -20.103 1.00 42.69 166 GLY A O 1
ATOM 1284 N N . VAL A 1 167 ? 39.758 -5.063 -20.658 1.00 40.22 167 VAL A N 1
ATOM 1285 C CA . VAL A 1 167 ? 39.932 -5.075 -22.102 1.00 40.22 167 VAL A CA 1
ATOM 1286 C C . VAL A 1 167 ? 38.640 -4.535 -22.694 1.00 40.22 167 VAL A C 1
ATOM 1288 O O . VAL A 1 167 ? 37.587 -5.158 -22.602 1.00 40.22 167 VAL A O 1
ATOM 1291 N N . ILE A 1 168 ? 38.731 -3.356 -23.309 1.00 45.22 168 ILE A N 1
ATOM 1292 C CA . ILE A 1 168 ? 37.676 -2.782 -24.146 1.00 45.22 168 ILE A CA 1
ATOM 1293 C C . ILE A 1 168 ? 37.460 -3.764 -25.305 1.00 45.22 168 ILE A C 1
ATOM 1295 O O . ILE A 1 168 ? 38.164 -3.720 -26.314 1.00 45.22 168 ILE A O 1
ATOM 1299 N N . SER A 1 169 ? 36.537 -4.709 -25.131 1.00 35.88 169 SER A N 1
ATOM 1300 C CA . SER A 1 169 ? 36.078 -5.564 -26.213 1.00 35.88 169 SER A CA 1
ATOM 1301 C C . SER A 1 169 ? 35.033 -4.784 -27.003 1.00 35.88 169 SER A C 1
ATOM 1303 O O . SER A 1 169 ? 34.026 -4.318 -26.481 1.00 35.88 169 SER A O 1
ATOM 1305 N N . LEU A 1 170 ? 35.326 -4.596 -28.286 1.00 44.44 170 LEU A N 1
ATOM 1306 C CA . LEU A 1 170 ? 34.561 -3.825 -29.265 1.00 44.44 170 LEU A CA 1
ATOM 1307 C C . LEU A 1 170 ? 33.267 -4.549 -29.700 1.00 44.44 170 LEU A C 1
ATOM 1309 O O . LEU A 1 170 ? 32.879 -4.478 -30.859 1.00 44.44 170 LEU A O 1
ATOM 1313 N N . ASN A 1 171 ? 32.630 -5.270 -28.774 1.00 42.59 171 ASN A N 1
ATOM 1314 C CA . ASN A 1 171 ? 31.355 -5.958 -28.942 1.00 42.59 171 ASN A CA 1
ATOM 1315 C C . ASN A 1 171 ? 30.422 -5.510 -27.816 1.00 42.59 171 ASN A C 1
ATOM 1317 O O . ASN A 1 171 ? 30.130 -6.241 -26.870 1.00 42.59 171 ASN A O 1
ATOM 1321 N N . GLU A 1 172 ? 29.975 -4.266 -27.938 1.00 43.91 172 GLU A N 1
ATOM 1322 C CA . GLU A 1 172 ? 28.869 -3.696 -27.181 1.00 43.91 172 GLU A CA 1
ATOM 1323 C C . GLU A 1 172 ? 27.603 -4.493 -27.544 1.00 43.91 172 GLU A C 1
ATOM 1325 O O . GLU A 1 172 ? 26.931 -4.231 -28.541 1.00 43.91 172 GLU A O 1
ATOM 1330 N N . SER A 1 173 ? 27.339 -5.570 -26.799 1.00 41.44 173 SER A N 1
ATOM 1331 C CA . SER A 1 173 ? 26.126 -6.371 -26.973 1.00 41.44 173 SER A CA 1
ATOM 1332 C C . SER A 1 173 ? 24.937 -5.581 -26.430 1.00 41.44 173 SER A C 1
ATOM 1334 O O . SER A 1 173 ? 24.575 -5.676 -25.260 1.00 41.44 173 SER A O 1
ATOM 1336 N N . LEU A 1 174 ? 24.363 -4.739 -27.292 1.00 46.81 174 LEU A N 1
ATOM 1337 C CA . LEU A 1 174 ? 23.044 -4.146 -27.100 1.00 46.81 174 LEU A CA 1
ATOM 1338 C C . LEU A 1 174 ? 22.046 -5.296 -26.937 1.00 46.81 174 LEU A C 1
ATOM 1340 O O . LEU A 1 174 ? 21.663 -5.930 -27.920 1.00 46.81 174 LEU A O 1
ATOM 1344 N N . GLN A 1 175 ? 21.663 -5.604 -25.697 1.00 49.00 175 GLN A N 1
ATOM 1345 C CA . GLN A 1 175 ? 20.533 -6.489 -25.464 1.00 49.00 175 GLN A CA 1
ATOM 1346 C C . GLN A 1 175 ? 19.279 -5.695 -25.846 1.00 49.00 175 GLN A C 1
ATOM 1348 O O . GLN A 1 175 ? 18.980 -4.665 -25.239 1.00 49.00 175 GLN A O 1
ATOM 1353 N N . GLU A 1 176 ? 18.618 -6.122 -26.924 1.00 53.00 176 GLU A N 1
ATOM 1354 C CA . GLU A 1 176 ? 17.332 -5.570 -27.354 1.00 53.00 176 GLU A CA 1
ATOM 1355 C C . GLU A 1 176 ? 16.299 -5.705 -26.222 1.00 53.00 176 GLU A C 1
ATOM 1357 O O . GLU A 1 176 ? 16.411 -6.626 -25.403 1.00 53.00 176 GLU A O 1
ATOM 1362 N N . PRO A 1 177 ? 15.317 -4.790 -26.144 1.00 61.22 177 PRO A N 1
ATOM 1363 C CA . PRO A 1 177 ? 14.369 -4.796 -25.047 1.00 61.22 177 PRO A CA 1
ATOM 1364 C C . PRO A 1 177 ? 13.543 -6.078 -25.148 1.00 61.22 177 PRO A C 1
ATOM 1366 O O . PRO A 1 177 ? 13.024 -6.402 -26.219 1.00 61.22 177 PRO A O 1
ATOM 1369 N N . GLU A 1 178 ? 13.425 -6.811 -24.037 1.00 67.38 178 GLU A N 1
ATOM 1370 C CA . GLU A 1 178 ? 12.696 -8.088 -24.009 1.00 67.38 178 GLU A CA 1
ATOM 1371 C C . GLU A 1 178 ? 11.228 -7.880 -24.413 1.00 67.38 178 GLU A C 1
ATOM 1373 O O . GLU A 1 178 ? 10.634 -8.721 -25.090 1.00 67.38 178 GLU A O 1
ATOM 1378 N N . PHE A 1 179 ? 10.681 -6.697 -24.102 1.00 76.62 179 PHE A N 1
ATOM 1379 C CA . PHE A 1 179 ? 9.373 -6.252 -24.557 1.00 76.62 179 PHE A CA 1
ATOM 1380 C C . PHE A 1 179 ? 9.426 -4.849 -25.169 1.00 76.62 179 PHE A C 1
ATOM 1382 O O . PHE A 1 179 ? 9.808 -3.873 -24.526 1.00 76.62 179 PHE A O 1
ATOM 1389 N N . ASN A 1 180 ? 8.945 -4.716 -26.407 1.00 76.94 180 ASN A N 1
ATOM 1390 C CA . ASN A 1 180 ? 8.832 -3.425 -27.090 1.00 76.94 180 ASN A CA 1
ATOM 1391 C C . ASN A 1 180 ? 7.555 -2.674 -26.656 1.00 76.94 180 ASN A C 1
ATOM 1393 O O . ASN A 1 180 ? 6.601 -2.530 -27.425 1.00 76.94 180 ASN A O 1
ATOM 1397 N N . TRP A 1 181 ? 7.494 -2.278 -25.384 1.00 82.69 181 TRP A N 1
ATOM 1398 C CA . TRP A 1 181 ? 6.390 -1.494 -24.823 1.00 82.69 181 TRP A CA 1
ATOM 1399 C C . TRP A 1 181 ? 6.680 -0.000 -24.955 1.00 82.69 181 TRP A C 1
ATOM 1401 O O . TRP A 1 181 ? 7.755 0.479 -24.605 1.00 82.69 181 TRP A O 1
ATOM 1411 N N . THR A 1 182 ? 5.703 0.765 -25.441 1.00 84.38 182 THR A N 1
ATOM 1412 C CA . THR A 1 182 ? 5.808 2.226 -25.469 1.00 84.38 182 THR A CA 1
ATOM 1413 C C . THR A 1 182 ? 5.607 2.802 -24.059 1.00 84.38 182 THR A C 1
ATOM 1415 O O . THR A 1 182 ? 4.884 2.203 -23.252 1.00 84.38 182 THR A O 1
ATOM 1418 N N . PRO A 1 183 ? 6.140 4.000 -23.752 1.00 80.75 183 PRO A N 1
ATOM 1419 C CA . PRO A 1 183 ? 5.886 4.668 -22.470 1.00 80.75 183 PRO A CA 1
ATOM 1420 C C . PRO A 1 183 ? 4.390 4.850 -22.164 1.00 80.75 183 PRO A C 1
ATOM 1422 O O . PRO A 1 183 ? 3.967 4.788 -21.012 1.00 80.75 183 PRO A O 1
ATOM 1425 N N . GLU A 1 184 ? 3.566 5.013 -23.205 1.00 85.62 184 GLU A N 1
ATOM 1426 C CA . GLU A 1 184 ? 2.107 5.053 -23.082 1.00 85.62 184 GLU A CA 1
ATOM 1427 C C . GLU A 1 184 ? 1.544 3.718 -22.571 1.00 85.62 184 GLU A C 1
ATOM 1429 O O . GLU A 1 184 ? 0.762 3.704 -21.622 1.00 85.62 184 GLU A O 1
ATOM 1434 N N . THR A 1 185 ? 1.979 2.586 -23.139 1.00 87.56 185 THR A N 1
ATOM 1435 C CA . THR A 1 185 ? 1.538 1.261 -22.673 1.00 87.56 185 THR A CA 1
ATOM 1436 C C . THR A 1 185 ? 1.984 0.965 -21.245 1.00 87.56 185 THR A C 1
ATOM 1438 O O . THR A 1 185 ? 1.185 0.447 -20.468 1.00 87.56 185 THR A O 1
ATOM 1441 N N . VAL A 1 186 ? 3.202 1.360 -20.861 1.00 85.50 186 VAL A N 1
ATOM 1442 C CA . VAL A 1 186 ? 3.691 1.264 -19.477 1.00 85.50 186 VAL A CA 1
ATOM 1443 C C . VAL A 1 186 ? 2.779 2.038 -18.523 1.00 85.50 186 VAL A C 1
ATOM 1445 O O . VAL A 1 186 ? 2.295 1.476 -17.539 1.00 85.50 186 VAL A O 1
ATOM 1448 N N . GLY A 1 187 ? 2.455 3.291 -18.856 1.00 85.44 187 GLY A N 1
ATOM 1449 C CA . GLY A 1 187 ? 1.545 4.109 -18.054 1.00 85.44 187 GLY A CA 1
ATOM 1450 C C . GLY A 1 187 ? 0.138 3.507 -17.934 1.00 85.44 187 GLY A C 1
ATOM 1451 O O . GLY A 1 187 ? -0.481 3.563 -16.866 1.00 85.44 187 GLY A O 1
ATOM 1452 N N . VAL A 1 188 ? -0.374 2.878 -18.997 1.00 90.88 188 VAL A N 1
ATOM 1453 C CA . VAL A 1 188 ? -1.658 2.154 -18.962 1.00 90.88 188 VAL A CA 1
ATOM 1454 C C . VAL A 1 188 ? -1.575 0.921 -18.061 1.00 90.88 188 VAL A C 1
ATOM 1456 O O . VAL A 1 188 ? -2.467 0.703 -17.242 1.00 90.88 188 VAL A O 1
ATOM 1459 N N . VAL A 1 189 ? -0.505 0.132 -18.157 1.00 90.06 189 VAL A N 1
ATOM 1460 C CA . VAL A 1 189 ? -0.301 -1.048 -17.306 1.00 90.06 189 VAL A CA 1
ATOM 1461 C C . VAL A 1 189 ? -0.234 -0.650 -15.830 1.00 90.06 189 VAL A C 1
ATOM 1463 O O . VAL A 1 189 ? -0.920 -1.262 -15.008 1.00 90.06 189 VAL A O 1
ATOM 1466 N N . ASP A 1 190 ? 0.497 0.407 -15.482 1.00 84.50 190 ASP A N 1
ATOM 1467 C CA . ASP A 1 190 ? 0.588 0.872 -14.096 1.00 84.50 190 ASP A CA 1
ATOM 1468 C C . ASP A 1 190 ? -0.724 1.454 -13.568 1.00 84.50 190 ASP A C 1
ATOM 1470 O O . ASP A 1 190 ? -1.133 1.151 -12.441 1.00 84.50 190 ASP A O 1
ATOM 1474 N N . SER A 1 191 ? -1.430 2.236 -14.387 1.00 89.06 191 SER A N 1
ATOM 1475 C CA . SER A 1 191 ? -2.713 2.829 -13.997 1.00 89.06 191 SER A CA 1
ATOM 1476 C C . SER A 1 191 ? -3.858 1.811 -13.912 1.00 89.06 191 SER A C 1
ATOM 1478 O O . SER A 1 191 ? -4.779 2.001 -13.114 1.00 89.06 191 SER A O 1
ATOM 1480 N N . SER A 1 192 ? -3.783 0.701 -14.655 1.00 93.25 192 SER A N 1
ATOM 1481 C CA . SER A 1 192 ? -4.834 -0.326 -14.713 1.00 93.25 192 SER A CA 1
ATOM 1482 C C . SER A 1 192 ? -5.175 -0.951 -13.354 1.00 93.25 192 SER A C 1
ATOM 1484 O O . SER A 1 192 ? -6.341 -1.238 -13.071 1.00 93.25 192 SER A O 1
ATOM 1486 N N . PHE A 1 193 ? -4.193 -1.073 -12.454 1.00 92.12 193 PHE A N 1
ATOM 1487 C CA . PHE A 1 193 ? -4.422 -1.507 -11.073 1.00 92.12 193 PHE A CA 1
ATOM 1488 C C . PHE A 1 193 ? -5.395 -0.575 -10.336 1.00 92.12 193 PHE A C 1
ATOM 1490 O O . PHE A 1 193 ? -6.310 -1.023 -9.641 1.00 92.12 193 PHE A O 1
ATOM 1497 N N . PHE A 1 194 ? -5.242 0.738 -10.514 1.00 90.06 194 PHE A N 1
ATOM 1498 C CA . PHE A 1 194 ? -6.070 1.722 -9.823 1.00 90.06 194 PHE A CA 1
ATOM 1499 C C . PHE A 1 194 ? -7.517 1.731 -10.319 1.00 90.06 194 PHE A C 1
ATOM 1501 O O . PHE A 1 194 ? -8.415 2.044 -9.536 1.00 90.06 194 PHE A O 1
ATOM 1508 N N . TRP A 1 195 ? -7.769 1.338 -11.571 1.00 93.19 195 TRP A N 1
ATOM 1509 C CA . TRP A 1 195 ? -9.129 1.228 -12.107 1.00 93.19 195 TRP A CA 1
ATOM 1510 C C . TRP A 1 195 ? -9.953 0.210 -11.314 1.00 93.19 195 TRP A C 1
ATOM 1512 O O . TRP A 1 195 ? -11.059 0.518 -10.872 1.00 93.19 195 TRP A O 1
ATOM 1522 N N . GLY A 1 196 ? -9.385 -0.972 -11.051 1.00 91.56 196 GLY A N 1
ATOM 1523 C CA . GLY A 1 196 ? -10.015 -1.978 -10.194 1.00 91.56 196 GLY A CA 1
ATOM 1524 C C . GLY A 1 196 ? -10.100 -1.539 -8.730 1.00 91.56 196 GLY A C 1
ATOM 1525 O O . GLY A 1 196 ? -11.121 -1.720 -8.062 1.00 91.56 196 GLY A O 1
ATOM 1526 N N . TYR A 1 197 ? -9.042 -0.898 -8.236 1.00 91.44 197 TYR A N 1
ATOM 1527 C CA . TYR A 1 197 ? -8.961 -0.446 -6.851 1.00 91.44 197 TYR A CA 1
ATOM 1528 C C . TYR A 1 197 ? -10.077 0.542 -6.486 1.00 91.44 197 TYR A C 1
ATOM 1530 O O . TYR A 1 197 ? -10.716 0.389 -5.450 1.00 91.44 197 TYR A O 1
ATOM 1538 N N . ILE A 1 198 ? -10.365 1.530 -7.341 1.00 90.81 198 ILE A N 1
ATOM 1539 C CA . ILE A 1 198 ? -11.394 2.551 -7.078 1.00 90.81 198 ILE A CA 1
ATOM 1540 C C . ILE A 1 198 ? -12.795 1.936 -6.987 1.00 90.81 198 ILE A C 1
ATOM 1542 O O . ILE A 1 198 ? -13.560 2.285 -6.085 1.00 90.81 198 ILE A O 1
ATOM 1546 N N . VAL A 1 199 ? -13.125 0.999 -7.884 1.00 92.31 199 VAL A N 1
ATOM 1547 C CA . VAL A 1 199 ? -14.457 0.371 -7.953 1.00 92.31 199 VAL A CA 1
ATOM 1548 C C . VAL A 1 199 ? -14.816 -0.340 -6.649 1.00 92.31 199 VAL A C 1
ATOM 1550 O O . VAL A 1 199 ? -15.979 -0.360 -6.252 1.00 92.31 199 VAL A O 1
ATOM 1553 N N . THR A 1 200 ? -13.830 -0.904 -5.957 1.00 91.12 200 THR A N 1
ATOM 1554 C CA . THR A 1 200 ? -14.050 -1.804 -4.818 1.00 91.12 200 THR A CA 1
ATOM 1555 C C . THR A 1 200 ? -13.916 -1.132 -3.460 1.00 91.12 200 THR A C 1
ATOM 1557 O O . THR A 1 200 ? -14.315 -1.733 -2.468 1.00 91.12 200 THR A O 1
ATOM 1560 N N . GLN A 1 201 ? -13.484 0.130 -3.383 1.00 88.44 201 GLN A N 1
ATOM 1561 C CA . GLN A 1 201 ? -13.381 0.850 -2.105 1.00 88.44 201 GLN A CA 1
ATOM 1562 C C . GLN A 1 201 ? -14.735 1.002 -1.395 1.00 88.44 201 GLN A C 1
ATOM 1564 O O . GLN A 1 201 ? -14.877 0.655 -0.220 1.00 88.44 201 GLN A O 1
ATOM 1569 N N . ILE A 1 202 ? -15.756 1.491 -2.110 1.00 87.81 202 ILE A N 1
ATOM 1570 C CA . ILE A 1 202 ? -17.093 1.721 -1.535 1.00 87.81 202 ILE A CA 1
ATOM 1571 C C . ILE A 1 202 ? -17.814 0.385 -1.271 1.00 87.81 202 ILE A C 1
ATOM 1573 O O . ILE A 1 202 ? -18.244 0.160 -0.133 1.00 87.81 202 ILE A O 1
ATOM 1577 N N . PRO A 1 203 ? -17.912 -0.546 -2.247 1.00 89.88 203 PRO A N 1
ATOM 1578 C CA . PRO A 1 203 ? -18.523 -1.853 -2.012 1.00 89.88 203 PRO A CA 1
ATOM 1579 C C . PRO A 1 203 ? -17.762 -2.678 -0.973 1.00 89.88 203 PRO A C 1
ATOM 1581 O O . PRO A 1 203 ? -18.385 -3.375 -0.181 1.00 89.88 203 PRO A O 1
ATOM 1584 N N . GLY A 1 204 ? -16.433 -2.571 -0.929 1.00 87.25 204 GLY A N 1
ATOM 1585 C CA . GLY A 1 204 ? -15.568 -3.252 0.031 1.00 87.25 204 GLY A CA 1
ATOM 1586 C C . GLY A 1 204 ? -15.847 -2.837 1.469 1.00 87.25 204 GLY A C 1
ATOM 1587 O O . GLY A 1 204 ? -15.922 -3.696 2.343 1.00 87.25 204 GLY A O 1
ATOM 1588 N N . GLY A 1 205 ? -16.095 -1.548 1.720 1.00 86.00 205 GLY A N 1
ATOM 1589 C CA . GLY A 1 205 ? -16.532 -1.072 3.037 1.00 86.00 205 GLY A CA 1
ATOM 1590 C C . GLY A 1 205 ? -17.901 -1.608 3.447 1.00 86.00 205 GLY A C 1
ATOM 1591 O O . GLY A 1 205 ? -18.086 -2.041 4.586 1.00 86.00 205 GLY A O 1
ATOM 1592 N N . TYR A 1 206 ? -18.848 -1.663 2.509 1.00 86.06 206 TYR A N 1
ATOM 1593 C CA . TYR A 1 206 ? -20.147 -2.286 2.757 1.00 86.06 206 TYR A CA 1
ATOM 1594 C C . TYR A 1 206 ? -20.017 -3.794 3.018 1.00 86.06 206 TYR A C 1
ATOM 1596 O O . TYR A 1 206 ? -20.608 -4.315 3.967 1.00 86.06 206 TYR A O 1
ATOM 1604 N N . LEU A 1 207 ? -19.194 -4.491 2.235 1.00 87.38 207 LEU A N 1
ATOM 1605 C CA . LEU A 1 207 ? -18.939 -5.921 2.372 1.00 87.38 207 LEU A CA 1
ATOM 1606 C C . LEU A 1 207 ? -18.266 -6.242 3.712 1.00 87.38 207 LEU A C 1
ATOM 1608 O O . LEU A 1 207 ? -18.720 -7.147 4.406 1.00 87.38 207 LEU A O 1
ATOM 1612 N N . ALA A 1 208 ? -17.276 -5.449 4.130 1.00 85.94 208 ALA A N 1
ATOM 1613 C CA . ALA A 1 208 ? -16.608 -5.568 5.428 1.00 85.94 208 ALA A CA 1
ATOM 1614 C C . ALA A 1 208 ? -17.550 -5.337 6.626 1.00 85.94 208 ALA A C 1
ATOM 1616 O O . ALA A 1 208 ? -17.236 -5.743 7.743 1.00 85.94 208 ALA A O 1
ATOM 1617 N N . SER A 1 209 ? -18.705 -4.694 6.414 1.00 82.88 209 SER A N 1
ATOM 1618 C CA . SER A 1 209 ? -19.718 -4.498 7.459 1.00 82.88 209 SER A CA 1
ATOM 1619 C C . SER A 1 209 ? -20.678 -5.684 7.626 1.00 82.88 209 SER A C 1
ATOM 1621 O O . SER A 1 209 ? -21.270 -5.830 8.697 1.00 82.88 209 SER A O 1
ATOM 1623 N N . ARG A 1 210 ? -20.841 -6.515 6.582 1.00 83.44 210 ARG A N 1
ATOM 1624 C CA . ARG A 1 210 ? -21.774 -7.659 6.548 1.00 83.44 210 ARG A CA 1
ATOM 1625 C C . ARG A 1 210 ? -21.085 -9.017 6.620 1.00 83.44 210 ARG A C 1
ATOM 1627 O O . ARG A 1 210 ? -21.660 -9.959 7.154 1.00 83.44 210 ARG A O 1
ATOM 1634 N N . VAL A 1 211 ? -19.890 -9.121 6.051 1.00 87.38 211 VAL A N 1
ATOM 1635 C CA . VAL A 1 211 ? -19.081 -10.340 5.991 1.00 87.38 211 VAL A CA 1
ATOM 1636 C C . VAL A 1 211 ? -17.935 -10.228 6.991 1.00 87.38 211 VAL A C 1
ATOM 1638 O O . VAL A 1 211 ? -17.526 -9.133 7.369 1.00 87.38 211 VAL A O 1
ATOM 1641 N N . SER A 1 212 ? -17.406 -11.376 7.415 1.00 87.69 212 SER A N 1
ATOM 1642 C CA . SER A 1 212 ? -16.219 -11.474 8.264 1.00 87.69 212 SER A CA 1
ATOM 1643 C C . SER A 1 212 ? -15.045 -10.674 7.685 1.00 87.69 212 SER A C 1
ATOM 1645 O O . SER A 1 212 ? -14.404 -11.099 6.719 1.00 87.69 212 SER A O 1
ATOM 1647 N N . ALA A 1 213 ? -14.751 -9.520 8.288 1.00 91.06 213 ALA A N 1
ATOM 1648 C CA . ALA A 1 213 ? -13.678 -8.630 7.849 1.00 91.06 213 ALA A CA 1
ATOM 1649 C C . ALA A 1 213 ? -12.300 -9.317 7.899 1.00 91.06 213 ALA A C 1
ATOM 1651 O O . ALA A 1 213 ? -11.477 -9.120 7.008 1.00 91.06 213 ALA A O 1
ATOM 1652 N N . THR A 1 214 ? -12.084 -10.200 8.880 1.00 91.94 214 THR A N 1
ATOM 1653 C CA . THR A 1 214 ? -10.868 -11.014 9.018 1.00 91.94 214 THR A CA 1
ATOM 1654 C C . THR A 1 214 ? -10.643 -11.926 7.812 1.00 91.94 214 THR A C 1
ATOM 1656 O O . THR A 1 214 ? -9.541 -11.967 7.263 1.00 91.94 214 THR A O 1
ATOM 1659 N N . ARG A 1 215 ? -11.687 -12.631 7.353 1.00 92.81 215 ARG A N 1
ATOM 1660 C CA . ARG A 1 215 ? -11.584 -13.502 6.170 1.00 92.81 215 ARG A CA 1
ATOM 1661 C C . ARG A 1 215 ? -11.390 -12.688 4.899 1.00 92.81 215 ARG A C 1
ATOM 1663 O O . ARG A 1 215 ? -10.552 -13.046 4.081 1.00 92.81 215 ARG A O 1
ATOM 1670 N N . LEU A 1 216 ? -12.125 -11.583 4.766 1.00 93.88 216 LEU A N 1
ATOM 1671 C CA . LEU A 1 216 ? -12.031 -10.696 3.610 1.00 93.88 216 LEU A CA 1
ATOM 1672 C C . LEU A 1 216 ? -10.609 -10.139 3.442 1.00 93.88 216 LEU A C 1
ATOM 1674 O O . LEU A 1 216 ? -10.069 -10.180 2.343 1.00 93.88 216 LEU A O 1
ATOM 1678 N N . PHE A 1 217 ? -9.987 -9.692 4.536 1.00 95.31 217 PHE A N 1
ATOM 1679 C CA . PHE A 1 217 ? -8.612 -9.188 4.545 1.00 95.31 217 PHE A CA 1
ATOM 1680 C C . PHE A 1 217 ? -7.595 -10.253 4.101 1.00 95.31 217 PHE A C 1
ATOM 1682 O O . PHE A 1 217 ? -6.780 -10.005 3.214 1.00 95.31 217 PHE A O 1
ATOM 1689 N N . GLY A 1 218 ? -7.680 -11.461 4.668 1.00 94.69 218 GLY A N 1
A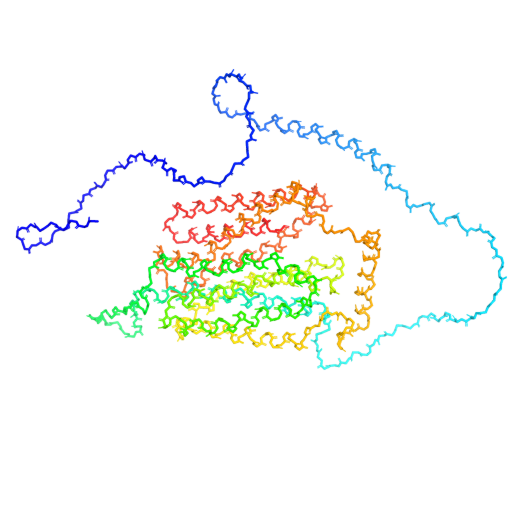TOM 1690 C CA . GLY A 1 218 ? -6.784 -12.568 4.318 1.00 94.69 218 GLY A CA 1
ATOM 1691 C C . GLY A 1 218 ? -6.940 -13.045 2.874 1.00 94.69 218 GLY A C 1
ATOM 1692 O O . GLY A 1 218 ? -5.941 -13.260 2.185 1.00 94.69 218 GLY A O 1
ATOM 1693 N N . MET A 1 219 ? -8.187 -13.171 2.404 1.00 94.69 219 MET A N 1
ATOM 1694 C CA . MET A 1 219 ? -8.497 -13.552 1.023 1.00 94.69 219 MET A CA 1
ATOM 1695 C C . MET A 1 219 ? -8.020 -12.500 0.024 1.00 94.69 219 MET A C 1
ATOM 1697 O O . MET A 1 219 ? -7.483 -12.873 -1.013 1.00 94.69 219 MET A O 1
ATOM 1701 N N . ALA A 1 220 ? -8.174 -11.208 0.332 1.00 95.44 220 ALA A N 1
ATOM 1702 C CA . ALA A 1 220 ? -7.729 -10.130 -0.547 1.00 95.44 220 ALA A CA 1
ATOM 1703 C C . ALA A 1 220 ? -6.221 -10.215 -0.828 1.00 95.44 220 ALA A C 1
ATOM 1705 O O . ALA A 1 220 ? -5.793 -10.241 -1.980 1.00 95.44 220 ALA A O 1
ATOM 1706 N N . ILE A 1 221 ? -5.410 -10.344 0.224 1.00 95.69 221 ILE A N 1
ATOM 1707 C CA . ILE A 1 221 ? -3.952 -10.441 0.084 1.00 95.69 221 ILE A CA 1
ATOM 1708 C C . ILE A 1 221 ? -3.551 -11.762 -0.585 1.00 95.69 221 ILE A C 1
ATOM 1710 O O . ILE A 1 221 ? -2.700 -11.757 -1.468 1.00 95.69 221 ILE A O 1
ATOM 1714 N N . GLY A 1 222 ? -4.189 -12.881 -0.224 1.00 96.31 222 GLY A N 1
ATOM 1715 C CA . GLY A 1 222 ? -3.896 -14.186 -0.823 1.00 96.31 222 GLY A CA 1
ATOM 1716 C C . GLY A 1 222 ? -4.205 -14.238 -2.320 1.00 96.31 222 GLY A C 1
ATOM 1717 O O . GLY A 1 222 ? -3.371 -14.672 -3.108 1.00 96.31 222 GLY A O 1
ATOM 1718 N N . ILE A 1 223 ? -5.374 -13.741 -2.734 1.00 96.38 223 ILE A N 1
ATOM 1719 C CA . ILE A 1 223 ? -5.755 -13.688 -4.150 1.00 96.38 223 ILE A CA 1
ATOM 1720 C C . ILE A 1 223 ? -4.865 -12.690 -4.906 1.00 96.38 223 ILE A C 1
ATOM 1722 O O . ILE A 1 223 ? -4.406 -13.026 -5.994 1.00 96.38 223 ILE A O 1
ATOM 1726 N N . SER A 1 224 ? -4.563 -11.511 -4.339 1.00 96.25 224 SER A N 1
ATOM 1727 C CA . SER A 1 224 ? -3.630 -10.546 -4.954 1.00 96.25 224 SER A CA 1
ATOM 1728 C C . SER A 1 224 ? -2.243 -11.168 -5.168 1.00 96.25 224 SER A C 1
ATOM 1730 O O . SER A 1 224 ? -1.683 -11.070 -6.257 1.00 96.25 224 SER A O 1
ATOM 1732 N N . ALA A 1 225 ? -1.732 -11.917 -4.186 1.00 96.56 225 ALA A N 1
ATOM 1733 C CA . ALA A 1 225 ? -0.464 -12.632 -4.289 1.00 96.56 225 ALA A CA 1
ATOM 1734 C C . ALA A 1 225 ? -0.482 -13.730 -5.370 1.00 96.56 225 ALA A C 1
ATOM 1736 O O . ALA A 1 225 ? 0.475 -13.855 -6.135 1.00 96.56 225 ALA A O 1
ATOM 1737 N N . CYS A 1 226 ? -1.583 -14.479 -5.493 1.00 96.31 226 CYS A N 1
ATOM 1738 C CA . CYS A 1 226 ? -1.769 -15.446 -6.576 1.00 96.31 226 CYS A CA 1
ATOM 1739 C C . CYS A 1 226 ? -1.789 -14.777 -7.954 1.00 96.31 226 CYS A C 1
ATOM 1741 O O . CYS A 1 226 ? -1.113 -15.252 -8.861 1.00 96.31 226 CYS A O 1
ATOM 1743 N N . MET A 1 227 ? -2.515 -13.665 -8.108 1.00 96.12 227 MET A N 1
ATOM 1744 C CA . MET A 1 227 ? -2.529 -12.891 -9.355 1.00 96.12 227 MET A CA 1
ATOM 1745 C C . MET A 1 227 ? -1.136 -12.348 -9.691 1.00 96.12 227 MET A C 1
ATOM 1747 O O . MET A 1 227 ? -0.719 -12.403 -10.844 1.00 96.12 227 MET A O 1
ATOM 1751 N N . ASN A 1 228 ? -0.380 -11.906 -8.683 1.00 95.44 228 ASN A N 1
ATOM 1752 C CA . ASN A 1 228 ? 0.979 -11.407 -8.864 1.00 95.44 228 ASN A CA 1
ATOM 1753 C C . ASN A 1 228 ? 1.927 -12.472 -9.441 1.00 95.44 228 ASN A C 1
ATOM 1755 O O . ASN A 1 228 ? 2.751 -12.153 -10.289 1.00 95.44 228 ASN A O 1
ATOM 1759 N N . MET A 1 229 ? 1.785 -13.743 -9.047 1.00 95.69 229 MET A N 1
ATOM 1760 C CA . MET A 1 229 ? 2.581 -14.845 -9.615 1.00 95.69 229 MET A CA 1
ATOM 1761 C C . MET A 1 229 ? 2.246 -15.148 -11.081 1.00 95.69 229 MET A C 1
ATOM 1763 O O . MET A 1 229 ? 3.069 -15.731 -11.779 1.00 95.69 229 MET A O 1
ATOM 1767 N N . LEU A 1 230 ? 1.057 -14.766 -11.558 1.00 94.94 230 LEU A N 1
ATOM 1768 C CA . LEU A 1 230 ? 0.650 -14.956 -12.954 1.00 94.94 230 LEU A CA 1
ATOM 1769 C C . LEU A 1 230 ? 1.206 -13.867 -13.885 1.00 94.94 230 LEU A C 1
ATOM 1771 O O . LEU A 1 230 ? 1.197 -14.055 -15.101 1.00 94.94 230 LEU A O 1
ATOM 1775 N N . LEU A 1 231 ? 1.682 -12.738 -13.342 1.00 93.50 231 LEU A N 1
ATOM 1776 C CA . LEU A 1 231 ? 2.133 -11.590 -14.136 1.00 93.50 231 LEU A CA 1
ATOM 1777 C C . LEU A 1 231 ? 3.299 -11.906 -15.085 1.00 93.50 231 LEU A C 1
ATOM 1779 O O . LEU A 1 231 ? 3.190 -11.506 -16.244 1.00 93.50 231 LEU A O 1
ATOM 1783 N N . PRO A 1 232 ? 4.360 -12.637 -14.682 1.00 92.31 232 PRO A N 1
ATOM 1784 C CA . PRO A 1 232 ? 5.442 -12.985 -15.602 1.00 92.31 232 PRO A CA 1
ATOM 1785 C C . PRO A 1 232 ? 4.957 -13.773 -16.825 1.00 92.31 232 PRO A C 1
ATOM 1787 O O . PRO A 1 232 ? 5.226 -13.379 -17.955 1.00 92.31 232 PRO A O 1
ATOM 1790 N N . GLY A 1 233 ? 4.146 -14.816 -16.614 1.00 91.19 233 GLY A N 1
ATOM 1791 C CA . GLY A 1 233 ? 3.582 -15.605 -17.715 1.00 91.19 233 GLY A CA 1
ATOM 1792 C C . GLY A 1 233 ? 2.589 -14.818 -18.579 1.00 91.19 233 GLY A C 1
ATOM 1793 O O . GLY A 1 233 ? 2.489 -15.049 -19.780 1.00 91.19 233 GLY A O 1
ATOM 1794 N N . ALA A 1 234 ? 1.867 -13.855 -17.999 1.00 91.31 234 ALA A N 1
ATOM 1795 C CA . ALA A 1 234 ? 0.996 -12.961 -18.760 1.00 91.31 234 ALA A CA 1
ATOM 1796 C C . ALA A 1 234 ? 1.789 -11.988 -19.651 1.00 91.31 234 ALA A C 1
ATOM 1798 O O . ALA A 1 234 ? 1.348 -11.692 -20.764 1.00 91.31 234 ALA A O 1
ATOM 1799 N N . ALA A 1 235 ? 2.942 -11.505 -19.175 1.00 89.00 235 ALA A N 1
ATOM 1800 C CA . ALA A 1 235 ? 3.802 -10.581 -19.911 1.00 89.00 235 ALA A CA 1
ATOM 1801 C C . ALA A 1 235 ? 4.409 -11.230 -21.162 1.00 89.00 235 ALA A C 1
ATOM 1803 O O . ALA A 1 235 ? 4.390 -10.604 -22.219 1.00 89.00 235 ALA A O 1
ATOM 1804 N N . GLU A 1 236 ? 4.829 -12.498 -21.076 1.00 87.62 236 GLU A N 1
ATOM 1805 C CA . GLU A 1 236 ? 5.357 -13.270 -22.214 1.00 87.62 236 GLU A CA 1
ATOM 1806 C C . GLU A 1 236 ? 4.346 -13.440 -23.361 1.00 87.62 236 GLU A C 1
ATOM 1808 O O . GLU A 1 236 ? 4.733 -13.568 -24.521 1.00 87.62 236 GLU A O 1
ATOM 1813 N N . ILE A 1 237 ? 3.043 -13.431 -23.057 1.00 89.88 237 ILE A N 1
ATOM 1814 C CA . ILE A 1 237 ? 1.987 -13.615 -24.059 1.00 89.88 237 ILE A CA 1
ATOM 1815 C C . ILE A 1 237 ? 1.584 -12.274 -24.684 1.00 89.88 237 ILE A C 1
ATOM 1817 O O . ILE A 1 237 ? 1.622 -12.126 -25.905 1.00 89.88 237 ILE A O 1
ATOM 1821 N N . HIS A 1 238 ? 1.110 -11.317 -23.871 1.00 89.25 238 HIS A N 1
ATOM 1822 C CA . HIS A 1 238 ? 0.622 -10.021 -24.359 1.00 89.25 238 HIS A CA 1
ATOM 1823 C C . HIS A 1 238 ? 0.395 -9.011 -23.218 1.00 89.25 238 HIS A C 1
ATOM 1825 O O . HIS A 1 238 ? -0.211 -9.340 -22.196 1.00 89.25 238 HIS A O 1
ATOM 1831 N N . TYR A 1 239 ? 0.720 -7.728 -23.435 1.00 88.31 239 TYR A N 1
ATOM 1832 C CA . TYR A 1 239 ? 0.503 -6.654 -22.444 1.00 88.31 239 TYR A CA 1
ATOM 1833 C C . TYR A 1 239 ? -0.969 -6.510 -22.001 1.00 88.31 239 TYR A C 1
ATOM 1835 O O . TYR A 1 239 ? -1.260 -6.151 -20.863 1.00 88.31 239 TYR A O 1
ATOM 1843 N N . GLY A 1 240 ? -1.930 -6.845 -22.867 1.00 91.56 240 GLY A N 1
ATOM 1844 C CA . GLY A 1 240 ? -3.363 -6.848 -22.532 1.00 91.56 240 GLY A CA 1
ATOM 1845 C C . GLY A 1 240 ? -3.754 -7.860 -21.442 1.00 91.56 240 GLY A C 1
ATOM 1846 O O . GLY A 1 240 ? -4.674 -7.600 -20.660 1.00 91.56 240 GLY A O 1
ATOM 1847 N N . LEU A 1 241 ? -3.042 -8.988 -21.335 1.00 93.06 241 LEU A N 1
ATOM 1848 C CA . LEU A 1 241 ? -3.241 -9.941 -20.238 1.00 93.06 241 LEU A CA 1
ATOM 1849 C C . LEU A 1 241 ? -2.687 -9.385 -18.928 1.00 93.06 241 LEU A C 1
ATOM 1851 O O . LEU A 1 241 ? -3.351 -9.497 -17.901 1.00 93.06 241 LEU A O 1
ATOM 1855 N N . VAL A 1 242 ? -1.539 -8.706 -18.976 1.00 93.38 242 VAL A N 1
ATOM 1856 C CA . VAL A 1 242 ? -0.967 -7.997 -17.821 1.00 93.38 242 VAL A CA 1
ATOM 1857 C C . VAL A 1 242 ? -1.962 -6.966 -17.282 1.00 93.38 242 VAL A C 1
ATOM 1859 O O . VAL A 1 242 ? -2.257 -6.971 -16.089 1.00 93.38 242 VAL A O 1
ATOM 1862 N N . ILE A 1 243 ? -2.558 -6.151 -18.160 1.00 94.56 243 ILE A N 1
ATOM 1863 C CA . ILE A 1 243 ? -3.610 -5.182 -17.800 1.00 94.56 243 ILE A CA 1
ATOM 1864 C C . ILE A 1 243 ? -4.795 -5.887 -17.128 1.00 94.56 243 ILE A C 1
ATOM 1866 O O . ILE A 1 243 ? -5.278 -5.447 -16.086 1.00 94.56 243 ILE A O 1
ATOM 1870 N N . SER A 1 244 ? -5.252 -7.008 -17.688 1.00 95.75 244 SER A N 1
ATOM 1871 C CA . SER A 1 244 ? -6.391 -7.758 -17.145 1.00 95.75 244 SER A CA 1
ATOM 1872 C C . SER A 1 244 ? -6.102 -8.300 -15.740 1.00 95.75 244 SER A C 1
ATOM 1874 O O . SER A 1 244 ? -6.913 -8.122 -14.828 1.00 95.75 244 SER A O 1
ATOM 1876 N N . VAL A 1 245 ? -4.926 -8.905 -15.536 1.00 95.88 245 VAL A N 1
ATOM 1877 C CA . VAL A 1 245 ? -4.481 -9.408 -14.226 1.00 95.88 245 VAL A CA 1
ATOM 1878 C C . VAL A 1 245 ? -4.346 -8.260 -13.225 1.00 95.88 245 VAL A C 1
ATOM 1880 O O . VAL A 1 245 ? -4.835 -8.373 -12.103 1.00 95.88 245 VAL A O 1
ATOM 1883 N N . ARG A 1 246 ? -3.773 -7.122 -13.634 1.00 94.69 246 ARG A N 1
ATOM 1884 C CA . ARG A 1 246 ? -3.628 -5.927 -12.788 1.00 94.69 246 ARG A CA 1
ATOM 1885 C C . ARG A 1 246 ? -4.971 -5.335 -12.362 1.00 94.69 246 ARG A C 1
ATOM 1887 O O . ARG A 1 246 ? -5.114 -4.970 -11.197 1.00 94.69 246 ARG A O 1
ATOM 1894 N N . ILE A 1 247 ? -5.963 -5.276 -13.253 1.00 96.00 247 ILE A N 1
ATOM 1895 C CA . ILE A 1 247 ? -7.321 -4.820 -12.908 1.00 96.00 247 ILE A CA 1
ATOM 1896 C C . ILE A 1 247 ? -7.938 -5.746 -11.855 1.00 96.00 247 ILE A C 1
ATOM 1898 O O . ILE A 1 247 ? -8.458 -5.266 -10.846 1.00 96.00 247 ILE A O 1
ATOM 1902 N N . LEU A 1 248 ? -7.857 -7.066 -12.057 1.00 95.62 248 LEU A N 1
ATOM 1903 C CA . LEU A 1 248 ? -8.365 -8.055 -11.099 1.00 95.62 248 LEU A CA 1
ATOM 1904 C C . LEU A 1 248 ? -7.661 -7.948 -9.746 1.00 95.62 248 LEU A C 1
ATOM 1906 O O . LEU A 1 248 ? -8.310 -7.974 -8.701 1.00 95.62 248 LEU A O 1
ATOM 1910 N N . GLN A 1 249 ? -6.346 -7.762 -9.763 1.00 95.00 249 GLN A N 1
ATOM 1911 C CA . GLN A 1 249 ? -5.550 -7.549 -8.567 1.00 95.00 249 GLN A CA 1
ATOM 1912 C C . GLN A 1 249 ? -5.987 -6.281 -7.820 1.00 95.00 249 GLN A C 1
ATOM 1914 O O . GLN A 1 249 ? -6.226 -6.331 -6.616 1.00 95.00 249 GLN A O 1
ATOM 1919 N N . GLY A 1 250 ? -6.198 -5.171 -8.534 1.00 94.31 250 GLY A N 1
ATOM 1920 C CA . GLY A 1 250 ? -6.721 -3.929 -7.969 1.00 94.31 250 GLY A CA 1
ATOM 1921 C C . GLY A 1 250 ? -8.111 -4.084 -7.349 1.00 94.31 250 GLY A C 1
ATOM 1922 O O . GLY A 1 250 ? -8.339 -3.611 -6.235 1.00 94.31 250 GLY A O 1
ATOM 1923 N N . LEU A 1 251 ? -9.027 -4.785 -8.030 1.00 94.69 251 LEU A N 1
ATOM 1924 C CA . LEU A 1 251 ? -10.371 -5.091 -7.518 1.00 94.69 251 LEU A CA 1
ATOM 1925 C C . LEU A 1 251 ? -10.301 -5.851 -6.187 1.00 94.69 251 LEU A C 1
ATOM 1927 O O . LEU A 1 251 ? -10.988 -5.527 -5.222 1.00 94.69 251 LEU A O 1
ATOM 1931 N N . VAL A 1 252 ? -9.453 -6.869 -6.126 1.00 94.44 252 VAL A N 1
ATOM 1932 C CA . VAL A 1 252 ? -9.299 -7.691 -4.928 1.00 94.44 252 VAL A CA 1
ATOM 1933 C C . VAL A 1 252 ? -8.641 -6.893 -3.806 1.00 94.44 252 VAL A C 1
ATOM 1935 O O . VAL A 1 252 ? -9.041 -7.000 -2.654 1.00 94.44 252 VAL A O 1
ATOM 1938 N N . GLU A 1 253 ? -7.651 -6.065 -4.115 1.00 93.00 253 GLU A N 1
ATOM 1939 C CA . GLU A 1 253 ? -6.870 -5.365 -3.102 1.00 93.00 253 GLU A CA 1
ATOM 1940 C C . GLU A 1 253 ? -7.571 -4.119 -2.538 1.00 93.00 253 GLU A C 1
ATOM 1942 O O . GLU A 1 253 ? -7.280 -3.705 -1.410 1.00 93.00 253 GLU A O 1
ATOM 1947 N N . GLY A 1 254 ? -8.545 -3.549 -3.256 1.00 91.12 254 GLY A N 1
ATOM 1948 C CA . GLY A 1 254 ? -9.317 -2.388 -2.800 1.00 91.12 254 GLY A CA 1
ATOM 1949 C C . GLY A 1 254 ? -10.129 -2.625 -1.525 1.00 91.12 254 GLY A C 1
ATOM 1950 O O . GLY A 1 254 ? -10.357 -1.685 -0.764 1.00 91.12 254 GLY A O 1
ATOM 1951 N N . VAL A 1 255 ? -10.486 -3.875 -1.204 1.00 93.31 255 VAL A N 1
ATOM 1952 C CA . VAL A 1 255 ? -11.232 -4.200 0.030 1.00 93.31 255 VAL A CA 1
ATOM 1953 C C . VAL A 1 255 ? -10.352 -4.280 1.287 1.00 93.31 255 VAL A C 1
ATOM 1955 O O . VAL A 1 255 ? -10.876 -4.340 2.400 1.00 93.31 255 VAL A O 1
ATOM 1958 N N . THR A 1 256 ? -9.024 -4.243 1.139 1.00 93.12 256 THR A N 1
ATOM 1959 C CA . THR A 1 256 ? -8.049 -4.495 2.217 1.00 93.12 256 THR A CA 1
ATOM 1960 C C . THR A 1 256 ? -8.123 -3.453 3.339 1.00 93.12 256 THR A C 1
ATOM 1962 O O . THR A 1 256 ? -8.184 -3.801 4.520 1.00 93.12 256 THR A O 1
ATOM 1965 N N . TYR A 1 257 ? -8.174 -2.162 2.997 1.00 90.62 257 TYR A N 1
ATOM 1966 C CA . TYR A 1 257 ? -8.239 -1.078 3.987 1.00 90.62 257 TYR A CA 1
ATOM 1967 C C . TYR A 1 257 ? -9.565 -1.047 4.763 1.00 90.62 257 TYR A C 1
ATOM 1969 O O . TYR A 1 257 ? -9.527 -1.008 5.999 1.00 90.62 257 TYR A O 1
ATOM 1977 N N . PRO A 1 258 ? -10.740 -1.111 4.102 1.00 90.81 258 PRO A N 1
ATOM 1978 C CA . PRO A 1 258 ? -12.005 -1.208 4.820 1.00 90.81 258 PRO A CA 1
ATOM 1979 C C . PRO A 1 258 ? -12.106 -2.464 5.694 1.00 90.81 258 PRO A C 1
ATOM 1981 O O . PRO A 1 258 ? -12.594 -2.383 6.822 1.00 90.81 258 PRO A O 1
ATOM 1984 N N . ALA A 1 259 ? -11.597 -3.608 5.222 1.00 92.25 259 ALA A N 1
ATOM 1985 C CA . ALA A 1 259 ? -11.554 -4.840 6.006 1.00 92.25 259 ALA A CA 1
ATOM 1986 C C . ALA A 1 259 ? -10.678 -4.693 7.261 1.00 92.25 259 ALA A C 1
ATOM 1988 O O . ALA A 1 259 ? -11.099 -5.094 8.344 1.00 92.25 259 ALA A O 1
ATOM 1989 N N . CYS A 1 260 ? -9.518 -4.036 7.159 1.00 92.38 260 CYS A N 1
ATOM 1990 C CA . CYS A 1 260 ? -8.668 -3.733 8.314 1.00 92.38 260 CYS A CA 1
ATOM 1991 C C . CYS A 1 260 ? -9.429 -2.927 9.385 1.00 92.38 260 CYS A C 1
ATOM 1993 O O . CYS A 1 260 ? -9.471 -3.312 10.553 1.00 92.38 260 CYS A O 1
ATOM 1995 N N . HIS A 1 261 ? -10.139 -1.862 8.995 1.00 89.50 261 HIS A N 1
ATOM 1996 C CA . HIS A 1 261 ? -10.994 -1.115 9.929 1.00 89.50 261 HIS A CA 1
ATOM 1997 C C . HIS A 1 261 ? -12.151 -1.948 10.505 1.00 89.50 261 HIS A C 1
ATOM 1999 O O . HIS A 1 261 ? -12.533 -1.747 11.664 1.00 89.50 261 HIS A O 1
ATOM 2005 N N . GLY A 1 262 ? -12.687 -2.883 9.716 1.00 88.44 262 GLY A N 1
ATOM 2006 C CA . GLY A 1 262 ? -13.693 -3.852 10.143 1.00 88.44 262 GLY A CA 1
ATOM 2007 C C . GLY A 1 262 ? -13.184 -4.808 11.227 1.00 88.44 262 GLY A C 1
ATOM 2008 O O . GLY A 1 262 ? -13.898 -5.042 12.197 1.00 88.44 262 GLY A O 1
ATOM 2009 N N . ILE A 1 263 ? -11.938 -5.285 11.137 1.00 91.25 263 ILE A N 1
ATOM 2010 C CA . ILE A 1 263 ? -11.305 -6.129 12.172 1.00 91.25 263 ILE A CA 1
ATOM 2011 C C . ILE A 1 263 ? -11.257 -5.376 13.509 1.00 91.25 263 ILE A C 1
ATOM 2013 O O . ILE A 1 263 ? -11.682 -5.890 14.548 1.00 91.25 263 ILE A O 1
ATOM 2017 N N . TRP A 1 264 ? -10.837 -4.108 13.479 1.00 90.62 264 TRP A N 1
ATOM 2018 C CA . TRP A 1 264 ? -10.748 -3.271 14.680 1.00 90.62 264 TRP A CA 1
ATOM 2019 C C . TRP A 1 264 ? -12.095 -2.946 15.320 1.00 90.62 264 TRP A C 1
ATOM 2021 O O . TRP A 1 264 ? -12.124 -2.481 16.453 1.00 90.62 264 TRP A O 1
ATOM 2031 N N . ARG A 1 265 ? -13.222 -3.205 14.649 1.00 86.12 265 ARG A N 1
ATOM 2032 C CA . ARG A 1 265 ? -14.548 -3.091 15.270 1.00 86.12 265 ARG A CA 1
ATOM 2033 C C . ARG A 1 265 ? -14.743 -4.093 16.411 1.00 86.12 265 ARG A C 1
ATOM 2035 O O . ARG A 1 265 ? -15.471 -3.788 17.347 1.00 86.12 265 ARG A O 1
ATOM 2042 N N . HIS A 1 266 ? -14.136 -5.275 16.311 1.00 85.44 266 HIS A N 1
ATOM 2043 C CA . HIS A 1 266 ? -14.325 -6.365 17.274 1.00 85.44 266 HIS A CA 1
ATOM 2044 C C . HIS A 1 266 ? -13.138 -6.555 18.219 1.00 85.44 266 HIS A C 1
ATOM 2046 O O . HIS A 1 266 ? -13.319 -7.096 19.304 1.00 85.44 266 HIS A O 1
ATOM 2052 N N . TRP A 1 267 ? -11.943 -6.120 17.815 1.00 88.06 267 TRP A N 1
ATOM 2053 C CA . TRP A 1 267 ? -10.699 -6.383 18.543 1.00 88.06 267 TRP A CA 1
ATOM 2054 C C . TRP A 1 267 ? -10.110 -5.174 19.274 1.00 88.06 267 TRP A C 1
ATOM 2056 O O . TRP A 1 267 ? -9.265 -5.363 20.146 1.00 88.06 267 TRP A O 1
ATOM 2066 N N . ALA A 1 268 ? -10.511 -3.946 18.928 1.00 87.31 268 ALA A N 1
ATOM 2067 C CA . ALA A 1 268 ? -9.933 -2.744 19.521 1.00 87.31 268 ALA A CA 1
ATOM 2068 C C . ALA A 1 268 ? -10.865 -2.088 20.555 1.00 87.31 268 ALA A C 1
ATOM 2070 O O . ALA A 1 268 ? -11.922 -1.574 20.174 1.00 87.31 268 ALA A O 1
ATOM 2071 N N . PRO A 1 269 ? -10.447 -1.998 21.829 1.00 85.50 269 PRO A N 1
ATOM 2072 C CA . PRO A 1 269 ? -11.065 -1.107 22.803 1.00 85.50 269 PRO A CA 1
ATOM 2073 C C . PRO A 1 269 ? -11.024 0.356 22.319 1.00 85.50 269 PRO A C 1
ATOM 2075 O O . PRO A 1 269 ? -10.044 0.755 21.679 1.00 85.50 269 PRO A O 1
ATOM 2078 N N . PRO A 1 270 ? -12.028 1.194 22.643 1.00 77.56 270 PRO A N 1
ATOM 2079 C CA . PRO A 1 270 ? -12.119 2.571 22.142 1.00 77.56 270 PRO A CA 1
ATOM 2080 C C . PRO A 1 270 ? -10.870 3.425 22.396 1.00 77.56 270 PRO A C 1
ATOM 2082 O O . PRO A 1 270 ? -10.450 4.170 21.512 1.00 77.56 270 PRO A O 1
ATOM 2085 N N . LEU A 1 271 ? -10.254 3.282 23.575 1.00 73.56 271 LEU A N 1
ATOM 2086 C CA . LEU A 1 271 ? -9.081 4.061 23.989 1.00 73.56 271 LEU A CA 1
ATOM 2087 C C . LEU A 1 271 ? -7.793 3.672 23.244 1.00 73.56 271 LEU A C 1
ATOM 2089 O O . LEU A 1 271 ? -6.907 4.505 23.080 1.00 73.56 271 LEU A O 1
ATOM 2093 N N . GLU A 1 272 ? -7.691 2.432 22.760 1.00 78.81 272 GLU A N 1
ATOM 2094 C CA . GLU A 1 272 ? -6.484 1.899 22.106 1.00 78.81 272 GLU A CA 1
ATOM 2095 C C . GLU A 1 272 ? -6.628 1.762 20.582 1.00 78.81 272 GLU A C 1
ATOM 2097 O O . GLU A 1 272 ? -5.674 1.425 19.875 1.00 78.81 272 GLU A O 1
ATOM 2102 N N . ARG A 1 273 ? -7.823 2.032 20.045 1.00 82.25 273 ARG A N 1
ATOM 2103 C CA . ARG A 1 273 ? -8.168 1.790 18.639 1.00 82.25 273 ARG A CA 1
ATOM 2104 C C . ARG A 1 273 ? -7.295 2.544 17.648 1.00 82.25 273 ARG A C 1
ATOM 2106 O O . ARG A 1 273 ? -6.927 1.977 16.622 1.00 82.25 273 ARG A O 1
ATOM 2113 N N . SER A 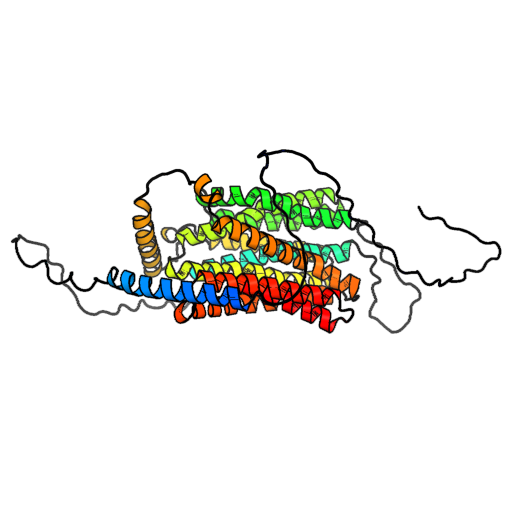1 274 ? -6.964 3.800 17.939 1.00 77.56 274 SER A N 1
ATOM 2114 C CA . SER A 1 274 ? -6.081 4.600 17.084 1.00 77.56 274 SER A CA 1
ATOM 2115 C C . SER A 1 274 ? -4.683 3.990 17.006 1.00 77.56 274 SER A C 1
ATOM 2117 O O . SER A 1 274 ? -4.145 3.845 15.915 1.00 77.56 274 SER A O 1
ATOM 2119 N N . MET A 1 275 ? -4.126 3.553 18.136 1.00 81.38 275 MET A N 1
ATOM 2120 C CA . MET A 1 275 ? -2.803 2.931 18.199 1.00 81.38 275 MET A CA 1
ATOM 2121 C C . MET A 1 275 ? -2.766 1.596 17.436 1.00 81.38 275 MET A C 1
ATOM 2123 O O . MET A 1 275 ? -1.861 1.392 16.629 1.00 81.38 275 MET A O 1
ATOM 2127 N N . LEU A 1 276 ? -3.752 0.710 17.625 1.00 85.62 276 LEU A N 1
ATOM 2128 C CA . LEU A 1 276 ? -3.816 -0.570 16.896 1.00 85.62 276 LEU A CA 1
ATOM 2129 C C . LEU A 1 276 ? -3.957 -0.367 15.377 1.00 85.62 276 LEU A C 1
ATOM 2131 O O . LEU A 1 276 ? -3.301 -1.052 14.586 1.00 85.62 276 LEU A O 1
ATOM 2135 N N . ALA A 1 277 ? -4.760 0.617 14.962 1.00 85.50 277 ALA A N 1
ATOM 2136 C CA . ALA A 1 277 ? -4.886 0.992 13.558 1.00 85.50 277 ALA A CA 1
ATOM 2137 C C . ALA A 1 277 ? -3.563 1.537 12.992 1.00 85.50 277 ALA A C 1
ATOM 2139 O O . ALA A 1 277 ? -3.146 1.119 11.913 1.00 85.50 277 ALA A O 1
ATOM 2140 N N . THR A 1 278 ? -2.860 2.402 13.728 1.00 81.62 278 THR A N 1
ATOM 2141 C CA . THR A 1 278 ? -1.557 2.946 13.310 1.00 81.62 278 THR A CA 1
ATOM 2142 C C . THR A 1 278 ? -0.498 1.856 13.157 1.00 81.62 278 THR A C 1
ATOM 2144 O O . THR A 1 278 ? 0.203 1.843 12.148 1.00 81.62 278 THR A O 1
ATOM 2147 N N . ILE A 1 279 ? -0.407 0.903 14.096 1.00 86.12 279 ILE A N 1
ATOM 2148 C CA . ILE A 1 279 ? 0.513 -0.248 13.988 1.00 86.12 279 ILE A CA 1
ATOM 2149 C C . ILE A 1 279 ? 0.238 -1.033 12.700 1.00 86.12 279 ILE A C 1
ATOM 2151 O O . ILE A 1 279 ? 1.167 -1.408 11.983 1.00 86.12 279 ILE A O 1
ATOM 2155 N N . SER A 1 280 ? -1.040 -1.230 12.380 1.00 90.12 280 SER A N 1
ATOM 2156 C CA . SER A 1 280 ? -1.459 -1.937 11.170 1.00 90.12 280 SER A CA 1
ATOM 2157 C C . SER A 1 280 ? -1.075 -1.169 9.904 1.00 90.12 280 SER A C 1
ATOM 2159 O O . SER A 1 280 ? -0.453 -1.729 9.009 1.00 90.12 280 SER A O 1
ATOM 2161 N N . PHE A 1 281 ? -1.378 0.129 9.826 1.00 86.81 281 PHE A N 1
ATOM 2162 C CA . PHE A 1 281 ? -1.084 0.933 8.633 1.00 86.81 281 PHE A CA 1
ATOM 2163 C C . PHE A 1 281 ? 0.395 1.260 8.441 1.00 86.81 281 PHE A C 1
ATOM 2165 O O . PHE A 1 281 ? 0.808 1.512 7.311 1.00 86.81 281 PHE A O 1
ATOM 2172 N N . CYS A 1 282 ? 1.208 1.195 9.499 1.00 84.50 282 CYS A N 1
ATOM 2173 C CA . CYS A 1 282 ? 2.664 1.306 9.392 1.00 84.50 282 CYS A CA 1
ATOM 2174 C C . CYS A 1 282 ? 3.240 0.287 8.391 1.00 84.50 282 CYS A C 1
ATOM 2176 O O . CYS A 1 282 ? 4.160 0.603 7.635 1.00 84.50 282 CYS A O 1
ATOM 2178 N N . GLY A 1 283 ? 2.619 -0.894 8.306 1.00 88.38 283 GLY A N 1
ATOM 2179 C CA . GLY A 1 283 ? 2.970 -1.939 7.354 1.00 88.38 283 GLY A CA 1
ATOM 2180 C C . GLY A 1 283 ? 2.959 -1.470 5.902 1.00 88.38 283 GLY A C 1
ATOM 2181 O O . GLY A 1 283 ? 3.874 -1.798 5.158 1.00 88.38 283 GLY A O 1
ATOM 2182 N N . SER A 1 284 ? 2.001 -0.628 5.503 1.00 88.50 284 SER A N 1
ATOM 2183 C CA . SER A 1 284 ? 1.930 -0.092 4.136 1.00 88.50 284 SER A CA 1
ATOM 2184 C C . SER A 1 284 ? 3.172 0.722 3.757 1.00 88.50 284 SER A C 1
ATOM 2186 O O . SER A 1 284 ? 3.698 0.579 2.656 1.00 88.50 284 SER A O 1
ATOM 2188 N N . TYR A 1 285 ? 3.673 1.550 4.677 1.00 84.44 285 TYR A N 1
ATOM 2189 C CA . TYR A 1 285 ? 4.879 2.349 4.445 1.00 84.44 285 TYR A CA 1
ATOM 2190 C C . TYR A 1 285 ? 6.136 1.482 4.490 1.00 84.44 285 TYR A C 1
ATOM 2192 O O . TYR A 1 285 ? 6.995 1.608 3.621 1.00 84.44 285 TYR A O 1
ATOM 2200 N N . ALA A 1 286 ? 6.211 0.549 5.444 1.00 87.88 286 ALA A N 1
ATOM 2201 C CA . ALA A 1 286 ? 7.293 -0.429 5.506 1.00 87.88 286 ALA A CA 1
ATOM 2202 C C . ALA A 1 286 ? 7.375 -1.272 4.221 1.00 87.88 286 ALA A C 1
ATOM 2204 O O . ALA A 1 286 ? 8.469 -1.557 3.744 1.00 87.88 286 ALA A O 1
ATOM 2205 N N . GLY A 1 287 ? 6.230 -1.611 3.622 1.00 89.94 287 GLY A N 1
ATOM 2206 C CA . GLY A 1 287 ? 6.145 -2.322 2.348 1.00 89.94 287 GLY A CA 1
ATOM 2207 C C . GLY A 1 287 ? 6.751 -1.543 1.188 1.00 89.94 287 GLY A C 1
ATOM 2208 O O . GLY A 1 287 ? 7.483 -2.124 0.399 1.00 89.94 287 GLY A O 1
ATOM 2209 N N . ALA A 1 288 ? 6.531 -0.229 1.114 1.00 84.81 288 ALA A N 1
ATOM 2210 C CA . ALA A 1 288 ? 7.176 0.610 0.103 1.00 84.81 288 ALA A CA 1
ATOM 2211 C C . ALA A 1 288 ? 8.698 0.719 0.328 1.00 84.81 288 ALA A C 1
ATOM 2213 O O . ALA A 1 288 ? 9.476 0.584 -0.614 1.00 84.81 288 ALA A O 1
ATOM 2214 N N . VAL A 1 289 ? 9.122 0.902 1.584 1.00 87.75 289 VAL A N 1
ATOM 2215 C CA . VAL A 1 289 ? 10.538 1.050 1.970 1.00 87.75 289 VAL A CA 1
ATOM 2216 C C . VAL A 1 289 ? 11.343 -0.222 1.720 1.00 87.75 289 VAL A C 1
ATOM 2218 O O . VAL A 1 289 ? 12.468 -0.151 1.243 1.00 87.75 289 VAL A O 1
ATOM 2221 N N . LEU A 1 290 ? 10.785 -1.386 2.050 1.00 90.19 290 LEU A N 1
ATOM 2222 C CA . LEU A 1 290 ? 11.459 -2.672 1.866 1.00 90.19 290 LEU A CA 1
ATOM 2223 C C . LEU A 1 290 ? 11.223 -3.249 0.467 1.00 90.19 290 LEU A C 1
ATOM 2225 O O . LEU A 1 290 ? 12.070 -3.974 -0.048 1.00 90.19 290 LEU A O 1
ATOM 2229 N N . GLY A 1 291 ? 10.090 -2.916 -0.151 1.00 88.06 291 GLY A N 1
ATOM 2230 C CA . GLY A 1 291 ? 9.658 -3.455 -1.434 1.00 88.06 291 GLY A CA 1
ATOM 2231 C C . GLY A 1 291 ? 10.547 -3.032 -2.595 1.00 88.06 291 GLY A C 1
ATOM 2232 O O . GLY A 1 291 ? 10.985 -3.890 -3.357 1.00 88.06 291 GLY A O 1
ATOM 2233 N N . MET A 1 292 ? 10.851 -1.733 -2.715 1.00 85.56 292 MET A N 1
ATOM 2234 C CA . MET A 1 292 ? 11.649 -1.220 -3.840 1.00 85.56 292 MET A CA 1
ATOM 2235 C C . MET A 1 292 ? 13.096 -1.746 -3.844 1.00 85.56 292 MET A C 1
ATOM 2237 O O . MET A 1 292 ? 13.523 -2.247 -4.884 1.00 85.56 292 MET A O 1
ATOM 2241 N N . PRO A 1 293 ? 13.850 -1.730 -2.721 1.00 87.25 293 PRO A N 1
ATOM 2242 C CA . PRO A 1 293 ? 15.208 -2.273 -2.696 1.00 87.25 293 PRO A CA 1
ATOM 2243 C C . PRO A 1 293 ? 15.234 -3.778 -2.940 1.00 87.25 293 PRO A C 1
ATOM 2245 O O . PRO A 1 293 ? 16.065 -4.266 -3.701 1.00 87.25 293 PRO A O 1
ATOM 2248 N N . LEU A 1 294 ? 14.307 -4.518 -2.317 1.00 90.19 294 LEU A N 1
ATOM 2249 C CA . LEU A 1 294 ? 14.225 -5.965 -2.492 1.00 90.19 294 LEU A CA 1
ATOM 2250 C C . LEU A 1 294 ? 13.916 -6.321 -3.950 1.00 90.19 294 LEU A C 1
ATOM 2252 O O . LEU A 1 294 ? 14.562 -7.204 -4.503 1.00 90.19 294 LEU A O 1
ATOM 2256 N N . SER A 1 295 ? 12.992 -5.600 -4.589 1.00 87.94 295 SER A N 1
ATOM 2257 C CA . SER A 1 295 ? 12.674 -5.772 -6.009 1.00 87.94 295 SER A CA 1
ATOM 2258 C C . SER A 1 295 ? 13.872 -5.457 -6.918 1.00 87.94 295 SER A C 1
ATOM 2260 O O . SER A 1 295 ? 14.171 -6.242 -7.818 1.00 87.94 295 SER A O 1
ATOM 2262 N N . GLY A 1 296 ? 14.626 -4.383 -6.645 1.00 84.25 296 GLY A N 1
ATOM 2263 C CA . GLY A 1 296 ? 15.832 -4.031 -7.411 1.00 84.25 296 GLY A CA 1
ATOM 2264 C C . GLY A 1 296 ? 16.943 -5.081 -7.307 1.00 84.25 296 GLY A C 1
ATOM 2265 O O . GLY A 1 296 ? 17.514 -5.486 -8.318 1.00 84.25 296 GLY A O 1
ATOM 2266 N N . ILE A 1 297 ? 17.206 -5.585 -6.095 1.00 87.81 297 ILE A N 1
ATOM 2267 C CA . ILE A 1 297 ? 18.191 -6.653 -5.858 1.00 87.81 297 ILE A CA 1
ATOM 2268 C C . ILE A 1 297 ? 17.765 -7.947 -6.563 1.00 87.81 297 ILE A C 1
ATOM 2270 O O . ILE A 1 297 ? 18.575 -8.574 -7.243 1.00 87.81 297 ILE A O 1
ATOM 2274 N N . LEU A 1 298 ? 16.499 -8.345 -6.419 1.00 88.62 298 LEU A N 1
ATOM 2275 C CA . LEU A 1 298 ? 15.966 -9.553 -7.049 1.00 88.62 298 LEU A CA 1
ATOM 2276 C C . LEU A 1 298 ? 16.071 -9.480 -8.577 1.00 88.62 298 LEU A C 1
ATOM 2278 O O . LEU A 1 298 ? 16.588 -10.412 -9.192 1.00 88.62 298 LEU A O 1
ATOM 2282 N N . THR A 1 299 ? 15.692 -8.343 -9.164 1.00 86.38 299 THR A N 1
ATOM 2283 C CA . THR A 1 299 ? 15.779 -8.100 -10.611 1.00 86.38 299 THR A CA 1
ATOM 2284 C C . THR A 1 299 ? 17.212 -8.249 -11.123 1.00 86.38 299 THR A C 1
ATOM 2286 O O . THR A 1 299 ? 17.448 -8.956 -12.099 1.00 86.38 299 THR A O 1
ATOM 2289 N N . ARG A 1 300 ? 18.197 -7.683 -10.412 1.00 82.31 300 ARG A N 1
ATOM 2290 C CA . ARG A 1 300 ? 19.613 -7.746 -10.807 1.00 82.31 300 ARG A CA 1
ATOM 2291 C C . ARG A 1 300 ? 20.196 -9.165 -10.809 1.00 82.31 300 ARG A C 1
ATOM 2293 O O . ARG A 1 300 ? 20.966 -9.493 -11.708 1.00 82.31 300 ARG A O 1
ATOM 2300 N N . TYR A 1 301 ? 19.892 -9.983 -9.798 1.00 85.06 301 TYR A N 1
ATOM 2301 C CA . TYR A 1 301 ? 20.517 -11.308 -9.640 1.00 85.06 301 TYR A CA 1
ATOM 2302 C C . TYR A 1 301 ? 19.720 -12.454 -10.271 1.00 85.06 301 TYR A C 1
ATOM 2304 O O . TYR A 1 301 ? 20.318 -13.417 -10.746 1.00 85.06 301 TYR A O 1
ATOM 2312 N N . PHE A 1 302 ? 18.389 -12.371 -10.259 1.00 86.38 302 PHE A N 1
ATOM 2313 C CA . PHE A 1 302 ? 17.491 -13.463 -10.648 1.00 86.38 302 PHE A CA 1
ATOM 2314 C C . PHE A 1 302 ? 16.548 -13.096 -11.807 1.00 86.38 302 PHE A C 1
ATOM 2316 O O . PHE A 1 302 ? 15.698 -13.910 -12.164 1.00 86.38 302 PHE A O 1
ATOM 2323 N N . GLY A 1 303 ? 16.690 -11.901 -12.394 1.00 86.44 303 GLY A N 1
ATOM 2324 C CA . GLY A 1 303 ? 15.844 -11.395 -13.481 1.00 86.44 303 GLY A CA 1
ATOM 2325 C C . GLY A 1 303 ? 14.552 -10.738 -12.990 1.00 86.44 303 GLY A C 1
ATOM 2326 O O . GLY A 1 303 ? 14.141 -10.921 -11.839 1.00 86.44 303 GLY A O 1
ATOM 2327 N N . TRP A 1 304 ? 13.886 -9.971 -13.853 1.00 88.12 304 TRP A N 1
ATOM 2328 C CA . TRP A 1 304 ? 12.686 -9.190 -13.517 1.00 88.12 304 TRP A CA 1
ATOM 2329 C C . TRP A 1 304 ? 11.498 -10.033 -13.022 1.00 88.12 304 TRP A C 1
ATOM 2331 O O . TRP A 1 304 ? 10.691 -9.563 -12.215 1.00 88.12 304 TRP A O 1
ATOM 2341 N N . GLN A 1 305 ? 11.389 -11.299 -13.441 1.00 92.25 305 GLN A N 1
ATOM 2342 C CA . GLN A 1 305 ? 10.307 -12.198 -13.019 1.00 92.25 305 GLN A CA 1
ATOM 2343 C C . GLN A 1 305 ? 10.384 -12.532 -11.521 1.00 92.25 305 GLN A C 1
ATOM 2345 O O . GLN A 1 305 ? 9.368 -12.797 -10.871 1.00 92.25 305 GLN A O 1
ATOM 2350 N N . SER A 1 306 ? 11.594 -12.536 -10.958 1.00 92.50 306 SER A N 1
ATOM 2351 C CA . SER A 1 306 ? 11.872 -13.043 -9.611 1.00 92.50 306 SER A CA 1
ATOM 2352 C C . SER A 1 306 ? 11.137 -12.278 -8.506 1.00 92.50 306 SER A C 1
ATOM 2354 O O . SER A 1 306 ? 10.644 -12.892 -7.556 1.00 92.50 306 SER A O 1
ATOM 2356 N N . GLY A 1 307 ? 10.983 -10.959 -8.653 1.00 91.75 307 GLY A N 1
ATOM 2357 C CA . GLY A 1 307 ? 10.237 -10.124 -7.714 1.00 91.75 307 GLY A CA 1
ATOM 2358 C C . GLY A 1 307 ? 8.764 -10.530 -7.609 1.00 91.75 307 GLY A C 1
ATOM 2359 O O . GLY A 1 307 ? 8.216 -10.625 -6.508 1.00 91.75 307 GLY A O 1
ATOM 2360 N N . PHE A 1 308 ? 8.138 -10.881 -8.738 1.00 94.81 308 PHE A N 1
ATOM 2361 C CA . PHE A 1 308 ? 6.737 -11.308 -8.772 1.00 94.81 308 PHE A CA 1
ATOM 2362 C C . PHE A 1 308 ? 6.524 -12.633 -8.035 1.00 94.81 308 PHE A C 1
ATOM 2364 O O . PHE A 1 308 ? 5.600 -12.760 -7.224 1.00 94.81 308 PHE A O 1
ATOM 2371 N N . TYR A 1 309 ? 7.417 -13.599 -8.252 1.00 95.75 309 TYR A N 1
ATOM 2372 C CA . TYR A 1 309 ? 7.368 -14.879 -7.552 1.00 95.75 309 TYR A CA 1
ATOM 2373 C C . TYR A 1 309 ? 7.692 -14.739 -6.063 1.00 95.75 309 TYR A C 1
ATOM 2375 O O . TYR A 1 309 ? 6.995 -15.324 -5.237 1.00 95.75 309 TYR A O 1
ATOM 2383 N N . CYS A 1 310 ? 8.686 -13.927 -5.692 1.00 95.38 310 CYS A N 1
ATOM 2384 C CA . CYS A 1 310 ? 9.068 -13.727 -4.294 1.00 95.38 310 CYS A CA 1
ATOM 2385 C C . CYS A 1 310 ? 7.917 -13.130 -3.469 1.00 95.38 310 CYS A C 1
ATOM 2387 O O . CYS A 1 310 ? 7.469 -13.740 -2.494 1.00 95.38 310 CYS A O 1
ATOM 2389 N N . PHE A 1 311 ? 7.375 -11.980 -3.887 1.00 94.88 311 PHE A N 1
ATOM 2390 C CA . PHE A 1 311 ? 6.257 -11.349 -3.180 1.00 94.88 311 PHE A CA 1
ATOM 2391 C C . PHE A 1 311 ? 4.968 -12.178 -3.258 1.00 94.88 311 PHE A C 1
ATOM 2393 O O . PHE A 1 311 ? 4.196 -12.197 -2.299 1.00 94.88 311 PHE A O 1
ATOM 2400 N N . GLY A 1 312 ? 4.754 -12.905 -4.359 1.00 95.75 312 GLY A N 1
ATOM 2401 C CA . GLY A 1 312 ? 3.617 -13.808 -4.523 1.00 95.75 312 GLY A CA 1
ATOM 2402 C C . GLY A 1 312 ? 3.644 -14.995 -3.555 1.00 95.75 312 GLY A C 1
ATOM 2403 O O . GLY A 1 312 ? 2.666 -15.247 -2.853 1.00 95.75 312 GLY A O 1
ATOM 2404 N N . VAL A 1 313 ? 4.780 -15.687 -3.437 1.00 96.62 313 VAL A N 1
ATOM 2405 C CA . VAL A 1 313 ? 4.939 -16.815 -2.504 1.00 96.62 313 VAL A CA 1
ATOM 2406 C C . VAL A 1 313 ? 4.860 -16.340 -1.054 1.00 96.62 313 VAL A C 1
ATOM 2408 O O . VAL A 1 313 ? 4.158 -16.956 -0.250 1.00 96.62 313 VAL A O 1
ATOM 2411 N N . LEU A 1 314 ? 5.516 -15.225 -0.712 1.00 96.50 314 LEU A N 1
ATOM 2412 C CA . LEU A 1 314 ? 5.448 -14.654 0.637 1.00 96.50 314 LEU A CA 1
ATOM 2413 C C . LEU A 1 314 ? 4.022 -14.216 1.000 1.00 96.50 314 LEU A C 1
ATOM 2415 O O . LEU A 1 314 ? 3.559 -14.504 2.103 1.00 96.50 314 LEU A O 1
ATOM 2419 N N . GLY A 1 315 ? 3.303 -13.575 0.073 1.00 96.12 315 GLY A N 1
ATOM 2420 C CA . GLY A 1 315 ? 1.906 -13.177 0.253 1.00 96.12 315 GLY A CA 1
ATOM 2421 C C . GLY A 1 315 ? 0.962 -14.368 0.431 1.00 96.12 315 GLY A C 1
ATOM 2422 O O . GLY A 1 315 ? 0.114 -14.356 1.327 1.00 96.12 315 GLY A O 1
ATOM 2423 N N . ALA A 1 316 ? 1.140 -15.428 -0.360 1.00 96.31 316 ALA A N 1
ATOM 2424 C CA . ALA A 1 316 ? 0.355 -16.655 -0.245 1.00 96.31 316 ALA A CA 1
ATOM 2425 C C . ALA A 1 316 ? 0.637 -17.397 1.074 1.00 96.31 316 ALA A C 1
ATOM 2427 O O . ALA A 1 316 ? -0.299 -17.783 1.779 1.00 96.31 316 ALA A O 1
ATOM 2428 N N . ALA A 1 317 ? 1.911 -17.539 1.456 1.00 96.75 317 ALA A N 1
ATOM 2429 C CA . ALA A 1 317 ? 2.311 -18.149 2.723 1.00 96.75 317 ALA A CA 1
ATOM 2430 C C . ALA A 1 317 ? 1.781 -17.356 3.928 1.00 96.75 317 ALA A C 1
ATOM 2432 O O . ALA A 1 317 ? 1.262 -17.938 4.883 1.00 96.75 317 ALA A O 1
ATOM 2433 N N . TRP A 1 318 ? 1.846 -16.024 3.864 1.00 97.38 318 TRP A N 1
ATOM 2434 C CA . TRP A 1 318 ? 1.269 -15.149 4.878 1.00 97.38 318 TRP A CA 1
ATOM 2435 C C . TRP A 1 318 ? -0.254 -15.298 4.961 1.00 97.38 318 TRP A C 1
ATOM 2437 O O . TRP A 1 318 ? -0.788 -15.405 6.061 1.00 97.38 318 TRP A O 1
ATOM 2447 N N . SER A 1 319 ? -0.959 -15.361 3.826 1.00 96.00 319 SER A N 1
ATOM 2448 C CA . SER A 1 319 ? -2.419 -15.537 3.795 1.00 96.00 319 SER A C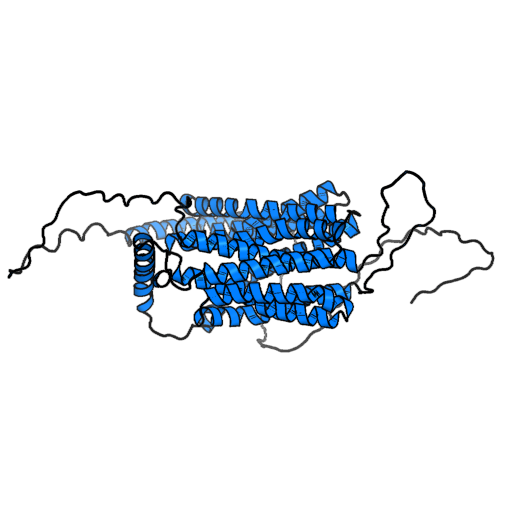A 1
ATOM 2449 C C . SER A 1 319 ? -2.838 -16.877 4.413 1.00 96.00 319 SER A C 1
ATOM 2451 O O . SER A 1 319 ? -3.801 -16.940 5.182 1.00 96.00 319 SER A O 1
ATOM 2453 N N . LEU A 1 320 ? -2.060 -17.936 4.172 1.00 95.31 320 LEU A N 1
ATOM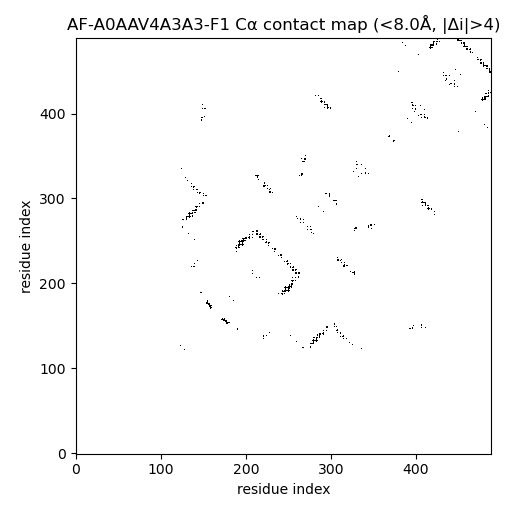 2454 C CA . LEU A 1 320 ? -2.260 -19.233 4.813 1.00 95.31 320 LEU A CA 1
ATOM 2455 C C . LEU A 1 320 ? -2.050 -19.149 6.333 1.00 95.31 320 LEU A C 1
ATOM 2457 O O . LEU A 1 320 ? -2.895 -19.613 7.097 1.00 95.31 320 LEU A O 1
ATOM 2461 N N . ALA A 1 321 ? -0.966 -18.513 6.786 1.00 94.56 321 ALA A N 1
ATOM 2462 C CA . ALA A 1 321 ? -0.719 -18.295 8.211 1.00 94.56 321 ALA A CA 1
ATOM 2463 C C . ALA A 1 321 ? -1.826 -17.446 8.863 1.00 94.56 321 ALA A C 1
ATOM 2465 O O . ALA A 1 321 ? -2.286 -17.758 9.962 1.00 94.56 321 ALA A O 1
ATOM 2466 N N . TRP A 1 322 ? -2.306 -16.411 8.170 1.00 95.25 322 TRP A N 1
ATOM 2467 C CA . TRP A 1 322 ? -3.421 -15.574 8.605 1.00 95.25 322 TRP A CA 1
ATOM 2468 C C . TRP A 1 322 ? -4.690 -16.398 8.817 1.00 95.25 322 TRP A C 1
ATOM 2470 O O . TRP A 1 322 ? -5.374 -16.206 9.820 1.00 95.25 322 TRP A O 1
ATOM 2480 N N . TRP A 1 323 ? -4.982 -17.356 7.937 1.00 92.38 323 TRP A N 1
ATOM 2481 C CA . TRP A 1 323 ? -6.156 -18.219 8.076 1.00 92.38 323 TRP A CA 1
ATOM 2482 C C . TRP A 1 323 ? -6.152 -19.052 9.367 1.00 92.38 323 TRP A C 1
ATOM 2484 O O . TRP A 1 323 ? -7.208 -19.279 9.952 1.00 92.38 323 TRP A O 1
ATOM 2494 N N . PHE A 1 324 ? -4.977 -19.477 9.838 1.00 89.81 324 PHE A N 1
ATOM 2495 C CA . PHE A 1 324 ? -4.848 -20.262 11.072 1.00 89.81 324 PHE A CA 1
ATOM 2496 C C . PHE A 1 324 ? -4.746 -19.408 12.342 1.00 89.81 324 PHE A C 1
ATOM 2498 O O . PHE A 1 324 ? -5.156 -19.846 13.420 1.00 89.81 324 PHE A O 1
ATOM 2505 N N . LEU A 1 325 ? -4.177 -18.206 12.232 1.00 88.25 325 LEU A N 1
ATOM 2506 C CA . LEU A 1 325 ? -3.862 -17.350 13.379 1.00 88.25 325 LEU A CA 1
ATOM 2507 C C . LEU A 1 325 ? -4.927 -16.287 13.665 1.00 88.25 325 LEU A C 1
ATOM 2509 O O . LEU A 1 325 ? -5.008 -15.803 14.793 1.00 88.25 325 LEU A O 1
ATOM 2513 N N . SER A 1 326 ? -5.731 -15.902 12.674 1.00 89.19 326 SER A N 1
ATOM 2514 C CA . SER A 1 326 ? -6.694 -14.808 12.804 1.00 89.19 326 SER A CA 1
ATOM 2515 C C . SER A 1 326 ? -8.127 -15.311 12.981 1.00 89.19 326 SER A C 1
ATOM 2517 O O . SER A 1 326 ? -8.598 -16.209 12.285 1.00 89.19 326 SER A O 1
ATOM 2519 N N . TYR A 1 327 ? -8.848 -14.695 13.919 1.00 89.00 327 TYR A N 1
ATOM 2520 C CA . TYR A 1 327 ? -10.239 -15.020 14.233 1.00 89.00 327 TYR A CA 1
ATOM 2521 C C . TYR A 1 327 ? -11.096 -13.752 14.172 1.00 89.00 327 TYR A C 1
ATOM 2523 O O . TYR A 1 327 ? -10.623 -12.644 14.428 1.00 89.00 327 TYR A O 1
ATOM 2531 N N . GLU A 1 328 ? -12.371 -13.893 13.804 1.00 86.38 328 GLU A N 1
ATOM 2532 C CA . GLU A 1 328 ? -13.272 -12.745 13.619 1.00 86.38 328 GLU A CA 1
ATOM 2533 C C . GLU A 1 328 ? -13.595 -12.042 14.936 1.00 86.38 328 GLU A C 1
ATOM 2535 O O . GLU A 1 328 ? -13.583 -10.814 15.001 1.00 86.38 328 GLU A O 1
ATOM 2540 N N . ARG A 1 329 ? -13.873 -12.818 15.989 1.00 86.31 329 ARG A N 1
ATOM 2541 C CA . ARG A 1 329 ? -14.243 -12.294 17.305 1.00 86.31 329 ARG A CA 1
ATOM 2542 C C . ARG A 1 329 ? -13.296 -12.810 18.385 1.00 86.31 329 ARG A C 1
ATOM 2544 O O . ARG A 1 329 ? -12.917 -13.985 18.319 1.00 86.31 329 ARG A O 1
ATOM 2551 N N . PRO A 1 330 ? -13.012 -12.001 19.422 1.00 84.50 330 PRO A N 1
ATOM 2552 C CA . PRO A 1 330 ? -12.288 -12.457 20.607 1.00 84.50 330 PRO A CA 1
ATOM 2553 C C . PRO A 1 330 ? -12.917 -13.712 21.230 1.00 84.50 330 PRO A C 1
ATOM 2555 O O . PRO A 1 330 ? -12.205 -14.648 21.565 1.00 84.50 330 PRO A O 1
ATOM 2558 N N . SER A 1 331 ? -14.252 -13.794 21.270 1.00 83.06 331 SER A N 1
ATOM 2559 C CA . SER A 1 331 ? -14.997 -14.942 21.815 1.00 83.06 331 SER A CA 1
ATOM 2560 C C . SER A 1 331 ? -14.780 -16.268 21.083 1.00 83.06 331 SER A C 1
ATOM 2562 O O . SER A 1 331 ? -14.982 -17.331 21.662 1.00 83.06 331 SER A O 1
ATOM 2564 N N . THR A 1 332 ? -14.386 -16.220 19.810 1.00 84.88 332 THR A N 1
ATOM 2565 C CA . THR A 1 332 ? -14.110 -17.416 18.994 1.00 84.88 332 THR A CA 1
ATOM 2566 C C . THR A 1 332 ? -12.641 -17.828 19.019 1.00 84.88 332 THR A C 1
ATOM 2568 O O . THR A 1 332 ? -12.286 -18.859 18.454 1.00 84.88 332 THR A O 1
ATOM 2571 N N . HIS A 1 333 ? -11.777 -17.017 19.630 1.00 84.88 333 HIS A N 1
ATOM 2572 C CA . HIS A 1 333 ? -10.341 -17.228 19.600 1.00 84.88 333 HIS A CA 1
ATOM 2573 C C . HIS A 1 333 ? -9.932 -18.297 20.634 1.00 84.88 333 HIS A C 1
ATOM 2575 O O . HIS A 1 333 ? -10.109 -18.080 21.831 1.00 84.88 333 HIS A O 1
ATOM 2581 N N . PRO A 1 334 ? -9.330 -19.432 20.228 1.00 83.44 334 PRO A N 1
ATOM 2582 C CA . PRO A 1 334 ? -9.135 -20.587 21.113 1.00 83.44 334 PRO A CA 1
ATOM 2583 C C . PRO A 1 334 ? -8.072 -20.377 22.201 1.00 83.44 334 PRO A C 1
ATOM 2585 O O . PRO A 1 334 ? -8.072 -21.082 23.202 1.00 83.44 334 PRO A O 1
ATOM 2588 N N . THR A 1 335 ? -7.141 -19.438 22.001 1.00 85.12 335 THR A N 1
ATOM 2589 C CA . THR A 1 335 ? -5.984 -19.213 22.894 1.00 85.12 335 THR A CA 1
ATOM 2590 C C . THR A 1 335 ? -5.963 -17.819 23.529 1.00 85.12 335 THR A C 1
ATOM 2592 O O . THR A 1 335 ? -4.903 -17.351 23.942 1.00 85.12 335 THR A O 1
ATOM 2595 N N . ILE A 1 336 ? -7.099 -17.109 23.546 1.00 87.62 336 ILE A N 1
ATOM 2596 C CA . ILE A 1 336 ? -7.184 -15.798 24.210 1.00 87.62 336 ILE A CA 1
ATOM 2597 C C . ILE A 1 336 ? -7.275 -16.002 25.725 1.00 87.62 336 ILE A C 1
ATOM 2599 O O . ILE A 1 336 ? -7.898 -16.963 26.176 1.00 87.62 336 ILE A O 1
ATOM 2603 N N . SER A 1 337 ? -6.644 -15.127 26.511 1.00 87.44 337 SER A N 1
ATOM 2604 C CA . SER A 1 337 ? -6.845 -15.145 27.959 1.00 87.44 337 SER A CA 1
ATOM 2605 C C . SER A 1 337 ? -8.245 -14.631 28.289 1.00 87.44 337 SER A C 1
ATOM 2607 O O . SER A 1 337 ? -8.748 -13.700 27.656 1.00 87.44 337 SER A O 1
ATOM 2609 N N . GLU A 1 338 ? -8.882 -15.228 29.296 1.00 85.50 338 GLU A N 1
ATOM 2610 C CA . GLU A 1 338 ? -10.226 -14.810 29.707 1.00 85.50 338 GLU A CA 1
ATOM 2611 C C . GLU A 1 338 ? -10.228 -13.353 30.203 1.00 85.50 338 GLU A C 1
ATOM 2613 O O . GLU A 1 338 ? -11.154 -12.601 29.915 1.00 85.50 338 GLU A O 1
ATOM 2618 N N . GLU A 1 339 ? -9.141 -12.911 30.843 1.00 85.38 339 GLU A N 1
ATOM 2619 C CA . GLU A 1 339 ? -8.937 -11.515 31.251 1.00 85.38 339 GLU A CA 1
ATOM 2620 C C . GLU A 1 339 ? -8.945 -10.545 30.054 1.00 85.38 339 GLU A C 1
ATOM 2622 O O . GLU A 1 339 ? -9.638 -9.526 30.089 1.00 85.38 339 GLU A O 1
ATOM 2627 N N . GLU A 1 340 ? -8.217 -10.860 28.971 1.00 86.44 340 GLU A N 1
ATOM 2628 C CA . GLU A 1 340 ? -8.185 -10.018 27.766 1.00 86.44 340 GLU A CA 1
ATOM 2629 C C . GLU A 1 340 ? -9.548 -10.010 27.068 1.00 86.44 340 GLU A C 1
ATOM 2631 O O . GLU A 1 340 ? -10.015 -8.957 26.626 1.00 86.44 340 GLU A O 1
ATOM 2636 N N . ARG A 1 341 ? -10.208 -11.169 26.997 1.00 86.50 341 ARG A N 1
ATOM 2637 C CA . ARG A 1 341 ? -11.536 -11.293 26.398 1.00 86.50 341 ARG A CA 1
ATOM 2638 C C . ARG A 1 341 ? -12.563 -10.432 27.130 1.00 86.50 341 ARG A C 1
ATOM 2640 O O . ARG A 1 341 ? -13.246 -9.644 26.478 1.00 86.50 341 ARG A O 1
ATOM 2647 N N . ILE A 1 342 ? -12.643 -10.554 28.457 1.00 86.69 342 ILE A N 1
ATOM 2648 C CA . ILE A 1 342 ? -13.571 -9.773 29.284 1.00 86.69 342 ILE A CA 1
ATOM 2649 C C . ILE A 1 342 ? -13.290 -8.280 29.119 1.00 86.69 342 ILE A C 1
ATOM 2651 O O . ILE A 1 342 ? -14.227 -7.517 28.917 1.00 86.69 342 ILE A O 1
ATOM 2655 N N . TYR A 1 343 ? -12.019 -7.863 29.136 1.00 86.25 343 TYR A N 1
ATOM 2656 C CA . TYR A 1 343 ? -11.638 -6.463 28.941 1.00 86.25 343 TYR A CA 1
ATOM 2657 C C . TYR A 1 343 ? -12.110 -5.892 27.593 1.00 86.25 343 TYR A C 1
ATOM 2659 O O . TYR A 1 343 ? -12.611 -4.766 27.537 1.00 86.25 343 TYR A O 1
ATOM 2667 N N . ILE A 1 344 ? -11.971 -6.650 26.499 1.00 85.88 344 ILE A N 1
ATOM 2668 C CA . ILE A 1 344 ? -12.415 -6.211 25.168 1.00 85.88 344 ILE A CA 1
ATOM 2669 C C . ILE A 1 344 ? -13.946 -6.162 25.100 1.00 85.88 344 ILE A C 1
ATOM 2671 O O . ILE A 1 344 ? -14.510 -5.162 24.651 1.00 85.88 344 ILE A O 1
ATOM 2675 N N . GLU A 1 345 ? -14.622 -7.227 25.536 1.00 86.19 345 GLU A N 1
ATOM 2676 C CA . GLU A 1 345 ? -16.081 -7.338 25.455 1.00 86.19 345 GLU A CA 1
ATOM 2677 C C . GLU A 1 345 ? -16.782 -6.295 26.338 1.00 86.19 345 GLU A C 1
ATOM 2679 O O . GLU A 1 345 ? -17.745 -5.678 25.879 1.00 86.19 345 GLU A O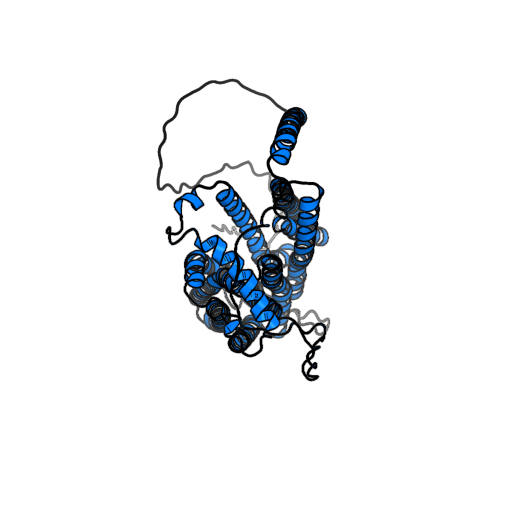 1
ATOM 2684 N N . SER A 1 346 ? -16.275 -6.024 27.547 1.00 84.12 346 SER A N 1
ATOM 2685 C CA . SER A 1 346 ? -16.822 -4.987 28.430 1.00 84.12 346 SER A CA 1
ATOM 2686 C C . SER A 1 346 ? -16.639 -3.586 27.840 1.00 84.12 346 SER A C 1
ATOM 2688 O O . SER A 1 346 ? -17.616 -2.850 27.705 1.00 84.12 346 SER A O 1
ATOM 2690 N N . SER A 1 347 ? -15.430 -3.257 27.373 1.00 81.19 347 SER A N 1
ATOM 2691 C CA . SER A 1 347 ? -15.106 -1.940 26.801 1.00 81.19 347 SER A CA 1
ATOM 2692 C C . SER A 1 347 ? -15.904 -1.630 25.524 1.00 81.19 347 SER A C 1
ATOM 2694 O O . SER A 1 347 ? -16.299 -0.488 25.272 1.00 81.19 347 SER A O 1
ATOM 2696 N N . ILE A 1 348 ? -16.141 -2.641 24.679 1.00 81.00 348 ILE A N 1
ATOM 2697 C CA . ILE A 1 348 ? -16.928 -2.490 23.444 1.00 81.00 348 ILE A CA 1
ATOM 2698 C C . ILE A 1 348 ? -18.434 -2.510 23.741 1.00 81.00 348 ILE A C 1
ATOM 2700 O O . ILE A 1 348 ? -19.192 -1.764 23.110 1.00 81.00 348 ILE A O 1
ATOM 2704 N N . GLY A 1 349 ? -18.875 -3.345 24.687 1.00 66.81 349 GLY A N 1
ATOM 2705 C CA . GLY A 1 349 ? -20.270 -3.466 25.110 1.00 66.81 349 GLY A CA 1
ATOM 2706 C C . GLY A 1 349 ? -20.829 -2.155 25.661 1.00 66.81 349 GLY A C 1
ATOM 2707 O O . GLY A 1 349 ? -21.915 -1.748 25.255 1.00 66.81 349 GLY A O 1
ATOM 2708 N N . GLU A 1 350 ? -20.045 -1.444 26.474 1.00 59.03 350 GLU A N 1
ATOM 2709 C CA . GLU A 1 350 ? -20.378 -0.111 27.000 1.00 59.03 350 GLU A CA 1
ATOM 2710 C C . GLU A 1 350 ? -20.535 0.940 25.887 1.00 59.03 350 GLU A C 1
ATOM 2712 O O . GLU A 1 350 ? -21.426 1.781 25.916 1.00 59.03 350 GLU A O 1
ATOM 2717 N N . THR A 1 351 ? -19.717 0.858 24.835 1.00 57.22 351 THR A N 1
ATOM 2718 C CA . THR A 1 351 ? -19.798 1.789 23.696 1.00 57.22 351 THR A CA 1
ATOM 2719 C C . THR A 1 351 ? -20.978 1.462 22.774 1.00 57.22 351 THR A C 1
ATOM 2721 O O . THR A 1 351 ? -21.612 2.349 22.199 1.00 57.22 351 THR A O 1
ATOM 2724 N N . THR A 1 352 ? -21.288 0.173 22.618 1.00 54.88 352 THR A N 1
ATOM 2725 C CA . THR A 1 352 ? -22.388 -0.290 21.764 1.00 54.88 352 THR A CA 1
ATOM 2726 C C . THR A 1 352 ? -23.739 -0.021 22.418 1.00 54.88 352 THR A C 1
ATOM 2728 O O . THR A 1 352 ? -24.658 0.369 21.704 1.00 54.88 352 THR A O 1
ATOM 2731 N N . SER A 1 353 ? -23.850 -0.144 23.748 1.00 46.09 353 SER A N 1
ATOM 2732 C CA . SER A 1 353 ? -25.075 0.168 24.499 1.00 46.09 353 SER A CA 1
ATOM 2733 C C . SER A 1 353 ? -25.469 1.648 24.370 1.00 46.09 353 SER A C 1
ATOM 2735 O O . SER A 1 353 ? -26.639 1.948 24.122 1.00 46.09 353 SER A O 1
ATOM 2737 N N . ILE A 1 354 ? -24.486 2.559 24.396 1.00 50.78 354 ILE A N 1
ATOM 2738 C CA . ILE A 1 354 ? -24.670 4.002 24.156 1.00 50.78 354 ILE A CA 1
ATOM 2739 C C . ILE A 1 354 ? -25.115 4.275 22.705 1.00 50.78 354 ILE A C 1
ATOM 2741 O O . ILE A 1 354 ? -25.984 5.112 22.465 1.00 50.78 354 ILE A O 1
ATOM 2745 N N . ALA A 1 355 ? -24.580 3.539 21.723 1.00 48.22 355 ALA A N 1
ATOM 2746 C CA . ALA A 1 355 ? -24.963 3.675 20.313 1.00 48.22 355 ALA A CA 1
ATOM 2747 C C . ALA A 1 355 ? -26.318 3.018 19.968 1.00 48.22 355 ALA A C 1
ATOM 2749 O O . ALA A 1 355 ? -26.974 3.418 19.009 1.00 48.22 355 ALA A O 1
ATOM 2750 N N . THR A 1 356 ? -26.778 2.027 20.739 1.00 41.59 356 THR A N 1
ATOM 2751 C CA . THR A 1 356 ? -28.060 1.332 20.502 1.00 41.59 356 THR A CA 1
ATOM 2752 C C . THR A 1 356 ? -29.310 2.126 20.888 1.00 41.59 356 THR A C 1
ATOM 2754 O O . THR A 1 356 ? -30.418 1.666 20.602 1.00 41.59 356 THR A O 1
ATOM 2757 N N . GLY A 1 357 ? -29.165 3.332 21.450 1.00 39.56 357 GLY A N 1
ATOM 2758 C CA . GLY A 1 357 ? -30.275 4.280 21.612 1.00 39.56 357 GLY A CA 1
ATOM 2759 C C . GLY A 1 357 ? -30.877 4.756 20.279 1.00 39.56 357 GLY A C 1
ATOM 2760 O O . GLY A 1 357 ? -32.022 5.194 20.241 1.00 39.56 357 GLY A O 1
ATOM 2761 N N . THR A 1 358 ? -30.155 4.606 19.164 1.00 44.34 358 THR A N 1
ATOM 2762 C CA . THR A 1 358 ? -30.624 4.927 17.808 1.00 44.34 358 THR A CA 1
ATOM 2763 C C . THR A 1 358 ? -30.721 3.662 16.956 1.00 44.34 358 THR A C 1
ATOM 2765 O O . THR A 1 358 ? -29.913 3.385 16.069 1.00 44.34 358 THR A O 1
ATOM 2768 N N . LYS A 1 359 ? -31.752 2.850 17.214 1.00 41.22 359 LYS A N 1
ATOM 2769 C CA . LYS A 1 359 ? -32.119 1.743 16.320 1.00 41.22 359 LYS A CA 1
ATOM 2770 C C . LYS A 1 359 ? -32.442 2.274 14.912 1.00 41.22 359 LYS A C 1
ATOM 2772 O O . LYS A 1 359 ? -33.331 3.099 14.744 1.00 41.22 359 LYS A O 1
ATOM 2777 N N . ALA A 1 360 ? -31.762 1.715 13.912 1.00 44.19 360 ALA A N 1
ATOM 2778 C CA . ALA A 1 360 ? -32.245 1.520 12.540 1.00 44.19 360 ALA A CA 1
ATOM 2779 C C . ALA A 1 360 ? -32.768 2.743 11.752 1.00 44.19 360 ALA A C 1
ATOM 2781 O O . ALA A 1 360 ? -33.693 2.602 10.954 1.00 44.19 360 ALA A O 1
ATOM 2782 N N . ALA A 1 361 ? -32.140 3.914 11.861 1.00 54.66 361 ALA A N 1
ATOM 2783 C CA . ALA A 1 361 ? -32.186 4.848 10.736 1.00 54.66 361 ALA A CA 1
ATOM 2784 C C . ALA A 1 361 ? -31.194 4.344 9.676 1.00 54.66 361 ALA A C 1
ATOM 2786 O O . ALA A 1 361 ? -30.024 4.107 9.990 1.00 54.66 361 ALA A O 1
ATOM 2787 N N . GLY A 1 362 ? -31.653 4.121 8.440 1.00 64.50 362 GLY A N 1
ATOM 2788 C CA . GLY A 1 362 ? -30.758 3.811 7.322 1.00 64.50 362 GLY A CA 1
ATOM 2789 C C . GLY A 1 362 ? -29.598 4.808 7.282 1.00 64.50 362 GLY A C 1
ATOM 2790 O O . GLY A 1 362 ? -29.782 5.972 7.638 1.00 64.50 362 GLY A O 1
ATOM 2791 N N . THR A 1 363 ? -28.398 4.348 6.911 1.00 70.75 363 THR A N 1
ATOM 2792 C CA . THR A 1 363 ? -27.193 5.189 6.901 1.00 70.75 363 THR A CA 1
ATOM 2793 C C . THR A 1 363 ? -27.507 6.523 6.211 1.00 70.75 363 THR A C 1
ATOM 2795 O O . THR A 1 363 ? -27.910 6.500 5.046 1.00 70.75 363 THR A O 1
ATOM 2798 N N . PRO A 1 364 ? -27.394 7.675 6.900 1.00 81.94 364 PRO A N 1
ATOM 2799 C CA . PRO A 1 364 ? -27.861 8.953 6.373 1.00 81.94 364 PRO A CA 1
ATOM 2800 C C . PRO A 1 364 ? -26.865 9.504 5.342 1.00 81.94 364 PRO A C 1
ATOM 2802 O O . PRO A 1 364 ? -26.114 10.442 5.609 1.00 81.94 364 PRO A O 1
ATOM 2805 N N . TRP A 1 365 ? -26.855 8.901 4.149 1.00 82.75 365 TRP A N 1
ATOM 2806 C CA . TRP A 1 365 ? -25.931 9.214 3.055 1.00 82.75 365 TRP A CA 1
ATOM 2807 C C . TRP A 1 365 ? -25.963 10.694 2.681 1.00 82.75 365 TRP A C 1
ATOM 2809 O O . TRP A 1 365 ? -24.914 11.316 2.544 1.00 82.75 365 TRP A O 1
ATOM 2819 N N . LEU A 1 366 ? -27.161 11.279 2.577 1.00 83.00 366 LEU A N 1
ATOM 2820 C CA . LEU A 1 366 ? -27.309 12.676 2.175 1.00 83.00 366 LEU A CA 1
ATOM 2821 C C . LEU A 1 366 ? -26.675 13.630 3.196 1.00 83.00 366 LEU A C 1
ATOM 2823 O O . LEU A 1 366 ? -25.914 14.506 2.806 1.00 83.00 366 LEU A O 1
ATOM 2827 N N . ALA A 1 367 ? -26.904 13.405 4.495 1.00 83.38 367 ALA A N 1
ATOM 2828 C CA . ALA A 1 367 ? -26.329 14.232 5.557 1.00 83.38 367 ALA A CA 1
ATOM 2829 C C . ALA A 1 367 ? -24.791 14.171 5.570 1.00 83.38 367 ALA A C 1
ATOM 2831 O O . ALA A 1 367 ? -24.126 15.186 5.791 1.00 83.38 367 ALA A O 1
ATOM 2832 N N . PHE A 1 368 ? -24.223 12.994 5.281 1.00 83.50 368 PHE A N 1
ATOM 2833 C CA . PHE A 1 368 ? -22.779 12.812 5.146 1.00 83.50 368 PHE A CA 1
ATOM 2834 C C . PHE A 1 368 ? -22.216 13.630 3.974 1.00 83.50 368 PHE A C 1
ATOM 2836 O O . PHE A 1 368 ? -21.294 14.426 4.172 1.00 83.50 368 PHE A O 1
ATOM 2843 N N . PHE A 1 369 ? -22.816 13.502 2.784 1.00 86.44 369 PHE A N 1
ATOM 2844 C CA . PHE A 1 369 ? -22.377 14.215 1.579 1.00 86.44 369 PHE A CA 1
ATOM 2845 C C . PHE A 1 369 ? -22.616 15.729 1.632 1.00 86.44 369 PHE A C 1
ATOM 2847 O O . PHE A 1 369 ? -21.923 16.471 0.944 1.00 86.44 369 PHE A O 1
ATOM 2854 N N . THR A 1 370 ? -23.541 16.226 2.453 1.00 88.31 370 THR A N 1
ATOM 2855 C CA . THR A 1 370 ? -23.753 17.676 2.627 1.00 88.31 370 THR A CA 1
ATOM 2856 C C . THR A 1 370 ? -22.790 18.329 3.622 1.00 88.31 370 THR A C 1
ATOM 2858 O O . THR A 1 370 ? -22.768 19.552 3.744 1.00 88.31 370 THR A O 1
ATOM 2861 N N . SER A 1 371 ? -21.992 17.551 4.359 1.00 90.81 371 SER A N 1
ATOM 2862 C CA . SER A 1 371 ? -21.130 18.096 5.411 1.00 90.81 371 SER A CA 1
ATOM 2863 C C . SER A 1 371 ? -19.801 18.640 4.860 1.00 90.81 371 SER A C 1
ATOM 2865 O O . SER A 1 371 ? -19.028 17.948 4.199 1.00 90.81 371 SER A O 1
ATOM 2867 N N . MET A 1 372 ? -19.495 19.902 5.168 1.00 88.38 372 MET A N 1
ATOM 2868 C CA . MET A 1 372 ? -18.265 20.569 4.712 1.00 88.38 372 MET A CA 1
ATOM 2869 C C . MET A 1 372 ? -16.958 19.901 5.200 1.00 88.38 372 MET A C 1
ATOM 2871 O O . MET A 1 372 ? -16.010 19.823 4.416 1.00 88.38 372 MET A O 1
ATOM 2875 N N . PRO A 1 373 ? -16.868 19.366 6.439 1.00 86.12 373 PRO A N 1
ATOM 2876 C CA . PRO A 1 373 ? -15.667 18.660 6.893 1.00 86.12 373 PRO A CA 1
ATOM 2877 C C . PRO A 1 373 ? -15.347 17.399 6.082 1.00 86.12 373 PRO A C 1
ATOM 2879 O O . PRO A 1 373 ? -14.172 17.092 5.891 1.00 86.12 373 PRO A O 1
ATOM 2882 N N . VAL A 1 374 ? -16.362 16.685 5.582 1.00 87.94 374 VAL A N 1
ATOM 2883 C CA . VAL A 1 374 ? -16.158 15.494 4.743 1.00 87.94 374 VAL A CA 1
ATOM 2884 C C . VAL A 1 374 ? -15.511 15.885 3.419 1.00 87.94 374 VAL A C 1
ATOM 2886 O O . VAL A 1 374 ? -14.499 15.295 3.051 1.00 87.94 374 VAL A O 1
ATOM 2889 N N . TRP A 1 375 ? -16.010 16.930 2.754 1.00 89.81 375 TRP A N 1
ATOM 2890 C CA . TRP A 1 375 ? -15.403 17.437 1.518 1.00 89.81 375 TRP A CA 1
ATOM 2891 C C . TRP A 1 375 ? -13.964 17.914 1.717 1.00 89.81 375 TRP A C 1
ATOM 2893 O O . TRP A 1 375 ? -13.103 17.616 0.890 1.00 89.81 375 TRP A O 1
ATOM 2903 N N . ALA A 1 376 ? -13.673 18.588 2.833 1.00 87.06 376 ALA A N 1
ATOM 2904 C CA . ALA A 1 376 ? -12.308 18.995 3.160 1.00 87.06 376 ALA A CA 1
ATOM 2905 C C . ALA A 1 376 ? -11.363 17.784 3.292 1.00 87.06 376 ALA A C 1
ATOM 2907 O O . ALA A 1 376 ? -10.261 17.799 2.747 1.00 87.06 376 ALA A O 1
ATOM 2908 N N . ILE A 1 377 ? -11.809 16.714 3.961 1.00 86.06 377 ILE A N 1
ATOM 2909 C CA . ILE A 1 377 ? -11.042 15.465 4.088 1.00 86.06 377 ILE A CA 1
ATOM 2910 C C . ILE A 1 377 ? -10.890 14.771 2.730 1.00 86.06 377 ILE A C 1
ATOM 2912 O O . ILE A 1 377 ? -9.808 14.274 2.428 1.00 86.06 377 ILE A O 1
ATOM 2916 N N . MET A 1 378 ? -11.934 14.755 1.897 1.00 88.75 378 MET A N 1
ATOM 2917 C CA . MET A 1 378 ? -11.880 14.150 0.562 1.00 88.75 378 MET A CA 1
ATOM 2918 C C . MET A 1 378 ? -10.838 14.829 -0.326 1.00 88.75 378 MET A C 1
ATOM 2920 O O . MET A 1 378 ? -10.004 14.139 -0.907 1.00 88.75 378 MET A O 1
ATOM 2924 N N . VAL A 1 379 ? -10.844 16.165 -0.394 1.00 89.75 379 VAL A N 1
ATOM 2925 C CA . VAL A 1 379 ? -9.868 16.930 -1.187 1.00 89.75 379 VAL A CA 1
ATOM 2926 C C . VAL A 1 379 ? -8.454 16.737 -0.641 1.00 89.75 379 VAL A C 1
ATOM 2928 O O . VAL A 1 379 ? -7.541 16.442 -1.408 1.00 89.75 379 VAL A O 1
ATOM 2931 N N . ALA A 1 380 ? -8.267 16.824 0.680 1.00 86.88 380 ALA A N 1
ATOM 2932 C CA . ALA A 1 380 ? -6.959 16.605 1.293 1.00 86.88 380 ALA A CA 1
ATOM 2933 C C . ALA A 1 380 ? -6.425 15.191 1.010 1.00 86.88 380 ALA A C 1
ATOM 2935 O O . ALA A 1 380 ? -5.267 15.023 0.633 1.00 86.88 380 ALA A O 1
ATOM 2936 N N . ASN A 1 381 ? -7.275 14.167 1.134 1.00 86.38 381 ASN A N 1
ATOM 2937 C CA . ASN A 1 381 ? -6.888 12.789 0.856 1.00 86.38 381 ASN A CA 1
ATOM 2938 C C . ASN A 1 381 ? -6.625 12.544 -0.638 1.00 86.38 381 ASN A C 1
ATOM 2940 O O . ASN A 1 381 ? -5.741 11.752 -0.967 1.00 86.38 381 ASN A O 1
ATOM 2944 N N . PHE A 1 382 ? -7.353 13.219 -1.532 1.00 88.06 382 PHE A N 1
ATOM 2945 C CA . PHE A 1 382 ? -7.103 13.177 -2.972 1.00 88.06 382 PHE A CA 1
ATOM 2946 C C . PHE A 1 382 ? -5.716 13.732 -3.307 1.00 88.06 382 PHE A C 1
ATOM 2948 O O . PHE A 1 382 ? -4.906 13.005 -3.878 1.00 88.06 382 PHE A O 1
ATOM 2955 N N . CYS A 1 383 ? -5.410 14.963 -2.880 1.00 88.19 383 CYS A N 1
ATOM 2956 C CA . CYS A 1 383 ? -4.106 15.589 -3.116 1.00 88.19 383 CYS A CA 1
ATOM 2957 C C . CYS A 1 383 ? -2.965 14.737 -2.546 1.00 88.19 383 CYS A C 1
ATOM 2959 O O . CYS A 1 383 ? -1.978 14.485 -3.231 1.00 88.19 383 CYS A O 1
ATOM 2961 N N . ARG A 1 384 ? -3.141 14.209 -1.327 1.00 85.88 384 ARG A N 1
ATOM 2962 C CA . ARG A 1 384 ? -2.170 13.304 -0.702 1.00 85.88 384 ARG A CA 1
ATOM 2963 C C . ARG A 1 384 ? -1.921 12.053 -1.532 1.00 85.88 384 ARG A C 1
ATOM 2965 O O . ARG A 1 384 ? -0.781 11.657 -1.744 1.00 85.88 384 ARG A O 1
ATOM 2972 N N . SER A 1 385 ? -3.002 11.388 -1.933 1.00 85.44 385 SER A N 1
ATOM 2973 C CA . SER A 1 385 ? -2.915 10.112 -2.639 1.00 85.44 385 SER A CA 1
ATOM 2974 C C . SER A 1 385 ? -2.273 10.310 -4.005 1.00 85.44 385 SER A C 1
ATOM 2976 O O . SER A 1 385 ? -1.444 9.496 -4.397 1.00 85.44 385 SER A O 1
ATOM 2978 N N . TRP A 1 386 ? -2.601 11.413 -4.684 1.00 85.56 386 TRP A N 1
ATOM 2979 C CA . TRP A 1 386 ? -1.978 11.792 -5.946 1.00 85.56 386 TRP A CA 1
ATOM 2980 C C . TRP A 1 386 ? -0.459 11.887 -5.809 1.00 85.56 386 TRP A C 1
ATOM 2982 O O . TRP A 1 386 ? 0.256 11.162 -6.497 1.00 85.56 386 TRP A O 1
ATOM 2992 N N . THR A 1 387 ? 0.040 12.733 -4.903 1.00 86.00 387 THR A N 1
ATOM 2993 C CA . THR A 1 387 ? 1.488 12.938 -4.763 1.00 86.00 387 THR A CA 1
ATOM 2994 C C . THR A 1 387 ? 2.195 11.670 -4.297 1.00 86.00 387 THR A C 1
ATOM 2996 O O . THR A 1 387 ? 3.228 11.303 -4.847 1.00 86.00 387 THR A O 1
ATOM 2999 N N . PHE A 1 388 ? 1.603 10.940 -3.350 1.00 84.88 388 PHE A N 1
ATOM 3000 C CA . PHE A 1 388 ? 2.170 9.693 -2.840 1.00 84.88 388 PHE A CA 1
ATOM 3001 C C . PHE A 1 388 ? 2.364 8.636 -3.938 1.00 84.88 388 PHE A C 1
ATOM 3003 O O . PHE A 1 388 ? 3.444 8.055 -4.041 1.00 84.88 388 PHE A O 1
ATOM 3010 N N . TYR A 1 389 ? 1.350 8.397 -4.778 1.00 83.44 389 TYR A N 1
ATOM 3011 C CA . TYR A 1 389 ? 1.461 7.412 -5.858 1.00 83.44 389 TYR A CA 1
ATOM 3012 C C . TYR A 1 389 ? 2.335 7.895 -7.012 1.00 83.44 389 TYR A C 1
ATOM 3014 O O . TYR A 1 389 ? 3.097 7.096 -7.551 1.00 83.44 389 TYR A O 1
ATOM 3022 N N . LEU A 1 390 ? 2.274 9.186 -7.356 1.00 84.38 390 LEU A N 1
ATOM 3023 C CA . LEU A 1 390 ? 3.146 9.773 -8.372 1.00 84.38 390 LEU A CA 1
ATOM 3024 C C . LEU A 1 390 ? 4.615 9.528 -8.027 1.00 84.38 390 LEU A C 1
ATOM 3026 O O . LEU A 1 390 ? 5.375 9.091 -8.890 1.00 84.38 390 LEU A O 1
ATOM 3030 N N . LEU A 1 391 ? 4.992 9.757 -6.766 1.00 84.06 391 LEU A N 1
ATOM 3031 C CA . LEU A 1 391 ? 6.356 9.544 -6.298 1.00 84.06 391 LEU A CA 1
ATOM 3032 C C . LEU A 1 391 ? 6.718 8.059 -6.267 1.00 84.06 391 LEU A C 1
ATOM 3034 O O . LEU A 1 391 ? 7.736 7.696 -6.832 1.00 84.06 391 LEU A O 1
ATOM 3038 N N . ILE A 1 392 ? 5.876 7.174 -5.728 1.00 81.31 392 ILE A N 1
ATOM 3039 C CA . ILE A 1 392 ? 6.184 5.730 -5.711 1.00 81.31 392 ILE A CA 1
ATOM 3040 C C . ILE A 1 392 ? 6.438 5.165 -7.116 1.00 81.31 392 ILE A C 1
ATOM 3042 O O . ILE A 1 392 ? 7.344 4.354 -7.288 1.00 81.31 392 ILE A O 1
ATOM 3046 N N . ILE A 1 393 ? 5.635 5.567 -8.103 1.00 79.69 393 ILE A N 1
ATOM 3047 C CA . ILE A 1 393 ? 5.698 5.011 -9.461 1.00 79.69 393 ILE A CA 1
ATOM 3048 C C . ILE A 1 393 ? 6.831 5.654 -10.264 1.00 79.69 393 ILE A C 1
ATOM 3050 O O . ILE A 1 393 ? 7.594 4.959 -10.924 1.00 79.69 393 ILE A O 1
ATOM 3054 N N . SER A 1 394 ? 6.959 6.981 -10.198 1.00 82.44 394 SER A N 1
ATOM 3055 C CA . SER A 1 394 ? 7.851 7.724 -11.100 1.00 82.44 394 SER A CA 1
ATOM 3056 C C . SER A 1 394 ? 9.267 7.888 -10.549 1.00 82.44 394 SER A C 1
ATOM 3058 O O . SER A 1 394 ? 10.169 8.247 -11.296 1.00 82.44 394 SER A O 1
ATOM 3060 N N . GLN A 1 395 ? 9.488 7.671 -9.251 1.00 84.25 395 GLN A N 1
ATOM 3061 C CA . GLN A 1 395 ? 10.780 7.933 -8.612 1.00 84.25 395 GLN A CA 1
ATOM 3062 C C . GLN A 1 395 ? 11.908 6.992 -9.067 1.00 84.25 395 GLN A C 1
ATOM 3064 O O . GLN A 1 395 ? 12.990 7.512 -9.347 1.00 84.25 395 GLN A O 1
ATOM 3069 N N . PRO A 1 396 ? 11.698 5.667 -9.222 1.00 81.00 396 PRO A N 1
ATOM 3070 C CA . PRO A 1 396 ? 12.727 4.791 -9.783 1.00 81.00 396 PRO A CA 1
ATOM 3071 C C . PRO A 1 396 ? 13.127 5.211 -11.206 1.00 81.00 396 PRO A C 1
ATOM 3073 O O . PRO A 1 396 ? 14.315 5.373 -11.481 1.00 81.00 396 PRO A O 1
ATOM 3076 N N . ALA A 1 397 ? 12.135 5.492 -12.062 1.00 80.56 397 ALA A N 1
ATOM 3077 C CA . ALA A 1 397 ? 12.351 5.971 -13.427 1.00 80.56 397 ALA A CA 1
ATOM 3078 C C . ALA A 1 397 ? 13.080 7.324 -13.453 1.00 80.56 397 ALA A C 1
ATOM 3080 O O . ALA A 1 397 ? 14.017 7.510 -14.218 1.00 80.56 397 ALA A O 1
ATOM 3081 N N . TYR A 1 398 ? 12.718 8.254 -12.567 1.00 84.88 398 TYR A N 1
ATOM 3082 C CA . TYR A 1 398 ? 13.377 9.556 -12.453 1.00 84.88 398 TYR A CA 1
ATOM 3083 C C . TYR A 1 398 ? 14.869 9.431 -12.111 1.00 84.88 398 TYR A C 1
ATOM 3085 O O . TYR A 1 398 ? 15.697 10.108 -12.723 1.00 84.88 398 TYR A O 1
ATOM 3093 N N . PHE A 1 399 ? 15.234 8.570 -11.154 1.00 83.31 399 PHE A N 1
ATOM 3094 C CA . PHE A 1 399 ? 16.639 8.373 -10.787 1.00 83.31 399 PHE A CA 1
ATOM 3095 C C . PHE A 1 399 ? 17.460 7.731 -11.902 1.00 83.31 399 PHE A C 1
ATOM 3097 O O . PHE A 1 399 ? 18.618 8.099 -12.108 1.00 83.31 399 PHE A O 1
ATOM 3104 N N . GLU A 1 400 ? 16.852 6.823 -12.651 1.00 77.81 400 GLU A N 1
ATOM 3105 C CA . GLU A 1 400 ? 17.502 6.177 -13.778 1.00 77.81 400 GLU A CA 1
ATOM 3106 C C . GLU A 1 400 ? 17.625 7.102 -15.000 1.00 77.81 400 GLU A C 1
ATOM 3108 O O . GLU A 1 400 ? 18.723 7.277 -15.521 1.00 77.81 400 GLU A O 1
ATOM 3113 N N . GLU A 1 401 ? 16.539 7.740 -15.443 1.00 81.19 401 GLU A N 1
ATOM 3114 C CA . GLU A 1 401 ? 16.515 8.549 -16.670 1.00 81.19 401 GLU A CA 1
ATOM 3115 C C . GLU A 1 401 ? 17.289 9.866 -16.540 1.00 81.19 401 GLU A C 1
ATOM 3117 O O . GLU A 1 401 ? 17.950 10.296 -17.486 1.00 81.19 401 GLU A O 1
ATOM 3122 N N . VAL A 1 402 ? 17.212 10.530 -15.380 1.00 82.94 402 VAL A N 1
ATOM 3123 C CA . VAL A 1 402 ? 17.812 11.862 -15.192 1.00 82.94 402 VAL A CA 1
ATOM 3124 C C . VAL A 1 402 ? 19.253 11.774 -14.703 1.00 82.94 402 VAL A C 1
ATOM 3126 O O . VAL A 1 402 ? 20.091 12.570 -15.131 1.00 82.94 402 VAL A O 1
ATOM 3129 N N . PHE A 1 403 ? 19.551 10.829 -13.807 1.00 81.69 403 PHE A N 1
ATOM 3130 C CA . PHE A 1 403 ? 20.872 10.715 -13.181 1.00 81.69 403 PHE A CA 1
ATOM 3131 C C . PHE A 1 403 ? 21.682 9.505 -13.652 1.00 81.69 403 PHE A C 1
ATOM 3133 O O . PHE A 1 403 ? 22.865 9.428 -13.326 1.00 81.69 403 PHE A O 1
ATOM 3140 N N . GLY A 1 404 ? 21.096 8.593 -14.434 1.00 77.19 404 GLY A N 1
ATOM 3141 C CA . GLY A 1 404 ? 21.806 7.437 -14.984 1.00 77.19 404 GLY A CA 1
ATOM 3142 C C . GLY A 1 404 ? 22.154 6.369 -13.947 1.00 77.19 404 GLY A C 1
ATOM 3143 O O . GLY A 1 404 ? 23.089 5.601 -14.167 1.00 77.19 404 GLY A O 1
ATOM 3144 N N . PHE A 1 405 ? 21.455 6.329 -12.807 1.00 79.94 405 PHE A N 1
ATOM 3145 C CA . PHE A 1 405 ? 21.705 5.323 -11.775 1.00 79.94 405 PHE A CA 1
ATOM 3146 C C . PHE A 1 405 ? 21.350 3.910 -12.251 1.00 79.94 405 PHE A C 1
ATOM 3148 O O . PHE A 1 405 ? 20.396 3.709 -13.006 1.00 79.94 405 PHE A O 1
ATOM 3155 N N . LYS A 1 406 ? 22.113 2.918 -11.775 1.00 78.94 406 LYS A N 1
ATOM 3156 C CA . LYS A 1 406 ? 21.815 1.496 -12.002 1.00 78.94 406 LYS A CA 1
ATOM 3157 C C . LYS A 1 406 ? 20.521 1.112 -11.276 1.00 78.94 406 LYS A C 1
ATOM 3159 O O . LYS A 1 406 ? 20.194 1.696 -10.248 1.00 78.94 406 LYS A O 1
ATOM 3164 N N . ILE A 1 407 ? 19.797 0.112 -11.782 1.00 71.19 407 ILE A N 1
ATOM 3165 C CA . ILE A 1 407 ? 18.465 -0.290 -11.282 1.00 71.19 407 ILE A CA 1
ATOM 3166 C C . ILE A 1 407 ? 18.470 -0.611 -9.771 1.00 71.19 407 ILE A C 1
ATOM 3168 O O . ILE A 1 407 ? 17.531 -0.266 -9.052 1.00 71.19 407 ILE A O 1
ATOM 3172 N N . ASP A 1 408 ? 19.539 -1.219 -9.255 1.00 71.94 408 ASP A N 1
ATOM 3173 C CA . ASP A 1 408 ? 19.707 -1.527 -7.830 1.00 71.94 408 ASP A CA 1
ATOM 3174 C C . ASP A 1 408 ? 19.946 -0.279 -6.965 1.00 71.94 408 ASP A C 1
ATOM 3176 O O . ASP A 1 408 ? 19.359 -0.134 -5.886 1.00 71.94 408 ASP A O 1
ATOM 3180 N N . GLU A 1 409 ? 20.759 0.656 -7.451 1.00 78.12 409 GLU A N 1
ATOM 3181 C CA . GLU A 1 409 ? 20.977 1.952 -6.804 1.00 78.12 409 GLU A CA 1
ATOM 3182 C C . GLU A 1 409 ? 19.701 2.807 -6.840 1.00 78.12 409 GLU A C 1
ATOM 3184 O O . GLU A 1 409 ? 19.302 3.359 -5.817 1.00 78.12 409 GLU A O 1
ATOM 3189 N N . SER A 1 410 ? 18.983 2.837 -7.965 1.00 77.50 410 SER A N 1
ATOM 3190 C CA . SER A 1 410 ? 17.695 3.529 -8.105 1.00 77.50 410 SER A CA 1
ATOM 3191 C C . SER A 1 410 ? 16.634 2.966 -7.155 1.00 77.50 410 SER A C 1
ATOM 3193 O O . SER A 1 410 ? 15.909 3.734 -6.518 1.00 77.50 410 SER A O 1
ATOM 3195 N N . GLY A 1 411 ? 16.558 1.638 -7.003 1.00 75.19 411 GLY A N 1
ATOM 3196 C CA . GLY A 1 411 ? 15.632 0.979 -6.077 1.00 75.19 411 GLY A CA 1
ATOM 3197 C C . GLY A 1 411 ? 15.943 1.266 -4.604 1.00 75.19 411 GLY A C 1
ATOM 3198 O O . GLY A 1 411 ? 15.038 1.571 -3.824 1.00 75.19 411 GLY A O 1
ATOM 3199 N N . THR A 1 412 ? 17.222 1.226 -4.217 1.00 79.94 412 THR A N 1
ATOM 3200 C CA . THR A 1 412 ? 17.663 1.533 -2.842 1.00 79.94 412 THR A CA 1
ATOM 3201 C C . THR A 1 412 ? 17.504 3.014 -2.496 1.00 79.94 412 THR A C 1
ATOM 3203 O O . THR A 1 412 ? 16.981 3.345 -1.430 1.00 79.94 412 THR A O 1
ATOM 3206 N N . LEU A 1 413 ? 17.865 3.915 -3.412 1.00 83.88 413 LEU A N 1
ATOM 3207 C CA . LEU A 1 413 ? 17.714 5.360 -3.245 1.00 83.88 413 LEU A CA 1
ATOM 3208 C C . LEU A 1 413 ? 16.239 5.775 -3.178 1.00 83.88 413 LEU A C 1
ATOM 3210 O O . LEU A 1 413 ? 15.879 6.669 -2.411 1.00 83.88 413 LEU A O 1
ATOM 3214 N N . SER A 1 414 ? 15.366 5.069 -3.903 1.00 82.94 414 SER A N 1
ATOM 3215 C CA . SER A 1 414 ? 13.916 5.284 -3.857 1.00 82.94 414 SER A CA 1
ATOM 3216 C C . SER A 1 414 ? 13.270 4.907 -2.520 1.00 82.94 414 SER A C 1
ATOM 3218 O O . SER A 1 414 ? 12.201 5.414 -2.185 1.00 82.94 414 SER A O 1
ATOM 3220 N N . ALA A 1 415 ? 13.902 4.067 -1.703 1.00 85.00 415 ALA A N 1
ATOM 3221 C CA . ALA A 1 415 ? 13.373 3.758 -0.376 1.00 85.00 415 ALA A CA 1
ATOM 3222 C C . ALA A 1 415 ? 13.576 4.899 0.635 1.00 85.00 415 ALA A C 1
ATOM 3224 O O . ALA A 1 415 ? 12.811 5.012 1.595 1.00 85.00 415 ALA A O 1
ATOM 3225 N N . LEU A 1 416 ? 14.583 5.756 0.429 1.00 88.38 416 LEU A N 1
ATOM 3226 C CA . LEU A 1 416 ? 14.993 6.776 1.397 1.00 88.38 416 LEU A CA 1
ATOM 3227 C C . LEU A 1 416 ? 13.884 7.805 1.719 1.00 88.38 416 LEU A C 1
ATOM 3229 O O . LEU A 1 416 ? 13.616 8.008 2.908 1.00 88.38 416 LEU A O 1
ATOM 3233 N N . PRO A 1 417 ? 13.179 8.412 0.738 1.00 87.62 417 PRO A N 1
ATOM 3234 C CA . PRO A 1 417 ? 12.091 9.354 1.023 1.00 87.62 417 PRO A CA 1
ATOM 3235 C C . PRO A 1 417 ? 10.962 8.728 1.850 1.00 87.62 417 PRO A C 1
ATOM 3237 O O . PRO A 1 417 ? 10.458 9.326 2.803 1.00 87.62 417 PRO A O 1
ATOM 3240 N N . HIS A 1 418 ? 10.601 7.484 1.533 1.00 86.69 418 HIS A N 1
ATOM 3241 C CA . HIS A 1 418 ? 9.546 6.756 2.235 1.00 86.69 418 HIS A CA 1
ATOM 3242 C C . HIS A 1 418 ? 9.974 6.309 3.637 1.00 86.69 418 HIS A C 1
ATOM 3244 O O . HIS A 1 418 ? 9.144 6.284 4.546 1.00 86.69 418 HIS A O 1
ATOM 3250 N N . LEU A 1 419 ? 11.261 6.016 3.845 1.00 88.56 419 LEU A N 1
ATOM 3251 C CA . LEU A 1 419 ? 11.809 5.700 5.163 1.00 88.56 419 LEU A CA 1
ATOM 3252 C C . LEU A 1 419 ? 11.721 6.915 6.090 1.00 88.56 419 LEU A C 1
ATOM 3254 O O . LEU A 1 419 ? 11.265 6.800 7.227 1.00 88.56 419 LEU A O 1
ATOM 3258 N N . VAL A 1 420 ? 12.106 8.091 5.591 1.00 89.75 420 VAL A N 1
ATOM 3259 C CA . VAL A 1 420 ? 12.011 9.345 6.350 1.00 89.75 420 VAL A CA 1
ATOM 3260 C C . VAL A 1 420 ? 10.556 9.654 6.705 1.00 89.75 420 VAL A C 1
ATOM 3262 O O . VAL A 1 420 ? 10.259 9.982 7.853 1.00 89.75 420 VAL A O 1
ATOM 3265 N N . MET A 1 421 ? 9.627 9.462 5.769 1.00 87.56 421 MET A N 1
ATOM 3266 C CA . MET A 1 421 ? 8.193 9.588 6.035 1.00 87.56 421 MET A CA 1
ATOM 3267 C C . MET A 1 421 ? 7.699 8.602 7.104 1.00 87.56 421 MET A C 1
ATOM 3269 O O . MET A 1 421 ? 6.966 9.009 8.005 1.00 87.56 421 MET A O 1
ATOM 3273 N N . ALA A 1 422 ? 8.121 7.335 7.057 1.00 83.94 422 ALA A N 1
ATOM 3274 C CA . ALA A 1 422 ? 7.744 6.328 8.051 1.00 83.94 422 ALA A CA 1
ATOM 3275 C C . ALA A 1 422 ? 8.200 6.696 9.477 1.00 83.94 422 ALA A C 1
ATOM 3277 O O . ALA A 1 422 ? 7.522 6.350 10.442 1.00 83.94 422 ALA A O 1
ATOM 3278 N N . ILE A 1 423 ? 9.309 7.431 9.612 1.00 86.81 423 ILE A N 1
ATOM 3279 C CA . ILE A 1 423 ? 9.807 7.953 10.894 1.00 86.81 423 ILE A CA 1
ATOM 3280 C C . ILE A 1 423 ? 9.054 9.226 11.307 1.00 86.81 423 ILE A C 1
ATOM 3282 O O . ILE A 1 423 ? 8.700 9.386 12.476 1.00 86.81 423 ILE A O 1
ATOM 3286 N N . ILE A 1 424 ? 8.785 10.132 10.363 1.00 88.81 424 ILE A N 1
ATOM 3287 C CA . ILE A 1 424 ? 8.140 11.417 10.653 1.00 88.81 424 ILE A CA 1
ATOM 3288 C C . ILE A 1 424 ? 6.671 11.245 11.042 1.00 88.81 424 ILE A C 1
ATOM 3290 O O . ILE A 1 424 ? 6.221 11.952 11.935 1.00 88.81 424 ILE A O 1
ATOM 3294 N N . VAL A 1 425 ? 5.926 10.310 10.445 1.00 84.62 425 VAL A N 1
ATOM 3295 C CA . VAL A 1 425 ? 4.488 10.131 10.734 1.00 84.62 425 VAL A CA 1
ATOM 3296 C C . VAL A 1 425 ? 4.213 9.849 12.229 1.00 84.62 425 VAL A C 1
ATOM 3298 O O . VAL A 1 425 ? 3.408 10.561 12.830 1.00 84.62 425 VAL A O 1
ATOM 3301 N N . PRO A 1 426 ? 4.872 8.882 12.902 1.00 80.38 426 PRO A N 1
ATOM 3302 C CA . PRO A 1 426 ? 4.687 8.680 14.342 1.00 80.38 426 PRO A CA 1
ATOM 3303 C C . PRO A 1 426 ? 5.083 9.897 15.187 1.00 80.38 426 PRO A C 1
ATOM 3305 O O . PRO A 1 426 ? 4.377 10.245 16.135 1.00 80.38 426 PRO A O 1
ATOM 3308 N N . ILE A 1 427 ? 6.197 10.554 14.843 1.00 86.19 427 ILE A N 1
ATOM 3309 C CA . ILE A 1 427 ? 6.699 11.734 15.562 1.00 86.19 427 ILE A CA 1
ATOM 3310 C C . ILE A 1 427 ? 5.709 12.895 15.423 1.00 86.19 427 ILE A C 1
ATOM 3312 O O . ILE A 1 427 ? 5.338 13.521 16.414 1.00 86.19 427 ILE A O 1
ATOM 3316 N N . GLY A 1 428 ? 5.235 13.150 14.205 1.00 86.19 428 GLY A N 1
ATOM 3317 C CA . GLY A 1 428 ? 4.220 14.149 13.909 1.00 86.19 428 GLY A CA 1
ATOM 3318 C C . GLY A 1 428 ? 2.945 13.893 14.703 1.00 86.19 428 GLY A C 1
ATOM 3319 O O . GLY A 1 428 ? 2.426 14.825 15.311 1.00 86.19 428 GLY A O 1
ATOM 3320 N N . GLY A 1 429 ? 2.491 12.638 14.789 1.00 82.44 429 GLY A N 1
ATOM 3321 C CA . GLY A 1 429 ? 1.311 12.271 15.577 1.00 82.44 429 GLY A CA 1
ATOM 3322 C C . GLY A 1 429 ? 1.473 12.596 17.065 1.00 82.44 429 GLY A C 1
ATOM 3323 O O . GLY A 1 429 ? 0.583 13.186 17.680 1.00 82.44 429 GLY A O 1
ATOM 3324 N N . GLN A 1 430 ? 2.643 12.299 17.643 1.00 83.69 430 GLN A N 1
ATOM 3325 C CA . GLN A 1 430 ? 2.949 12.645 19.036 1.00 83.69 430 GLN A CA 1
ATOM 3326 C C . GLN A 1 430 ? 2.980 14.161 19.268 1.00 83.69 430 GLN A C 1
ATOM 3328 O O . GLN A 1 430 ? 2.439 14.643 20.267 1.00 83.69 430 GLN A O 1
ATOM 3333 N N . ILE A 1 431 ? 3.571 14.924 18.343 1.00 87.12 431 ILE A N 1
ATOM 3334 C CA . ILE A 1 431 ? 3.596 16.391 18.417 1.00 87.12 431 ILE A CA 1
ATOM 3335 C C . ILE A 1 431 ? 2.171 16.950 18.294 1.00 87.12 431 ILE A C 1
ATOM 3337 O O . ILE A 1 431 ? 1.788 17.829 19.069 1.00 87.12 431 ILE A O 1
ATOM 3341 N N . ALA A 1 432 ? 1.362 16.427 17.370 1.00 83.88 432 ALA A N 1
ATOM 3342 C CA . ALA A 1 432 ? -0.023 16.841 17.174 1.00 83.88 432 ALA A CA 1
ATOM 3343 C C . ALA A 1 432 ? -0.866 16.597 18.434 1.00 83.88 432 ALA A C 1
ATOM 3345 O O . ALA A 1 432 ? -1.652 17.461 18.833 1.00 83.88 432 ALA A O 1
ATOM 3346 N N . ASP A 1 433 ? -0.690 15.453 19.095 1.00 82.31 433 ASP A N 1
ATOM 3347 C CA . ASP A 1 433 ? -1.375 15.140 20.349 1.00 82.31 433 ASP A CA 1
ATOM 3348 C C . ASP A 1 433 ? -0.887 16.008 21.515 1.00 82.31 433 ASP A C 1
ATOM 3350 O O . ASP A 1 433 ? -1.703 16.495 22.303 1.00 82.31 433 ASP A O 1
ATOM 3354 N N . PHE A 1 434 ? 0.419 16.270 21.611 1.00 83.69 434 PHE A N 1
ATOM 3355 C CA . PHE A 1 434 ? 0.978 17.175 22.616 1.00 83.69 434 PHE A CA 1
ATOM 3356 C C . PHE A 1 434 ? 0.413 18.596 22.478 1.00 83.69 434 PHE A C 1
ATOM 3358 O O . PHE A 1 434 ? -0.081 19.169 23.455 1.00 83.69 434 PHE A O 1
ATOM 3365 N N . LEU A 1 435 ? 0.421 19.145 21.259 1.00 86.56 435 LEU A N 1
ATOM 3366 C CA . LEU A 1 435 ? -0.101 20.483 20.971 1.00 86.56 435 LEU A CA 1
ATOM 3367 C C . LEU A 1 435 ? -1.594 20.584 21.271 1.00 86.56 435 LEU A C 1
ATOM 3369 O O . LEU A 1 435 ? -2.039 21.583 21.833 1.00 86.56 435 LEU A O 1
ATOM 3373 N N . ARG A 1 436 ? -2.355 19.534 20.960 1.00 85.12 436 ARG A N 1
ATOM 3374 C CA . ARG A 1 436 ? -3.797 19.465 21.211 1.00 85.12 436 ARG A CA 1
ATOM 3375 C C . ARG A 1 436 ? -4.149 19.425 22.696 1.00 85.12 436 ARG A C 1
ATOM 3377 O O . ARG A 1 436 ? -5.183 19.952 23.089 1.00 85.12 436 ARG A O 1
ATOM 3384 N N . ARG A 1 437 ? -3.314 18.779 23.515 1.00 81.56 437 ARG A N 1
ATOM 3385 C CA . ARG A 1 437 ? -3.539 18.659 24.964 1.00 81.56 437 ARG A CA 1
ATOM 3386 C C . ARG A 1 437 ? -3.149 19.915 25.734 1.00 81.56 437 ARG A C 1
ATOM 3388 O O . ARG A 1 437 ? -3.720 20.152 26.791 1.00 81.56 437 ARG A O 1
ATOM 3395 N N . ARG A 1 438 ? -2.158 20.676 25.256 1.00 82.81 438 ARG A N 1
ATOM 3396 C CA . ARG A 1 438 ? -1.561 21.768 26.043 1.00 82.81 438 ARG A CA 1
ATOM 3397 C C . ARG A 1 438 ? -1.750 23.177 25.490 1.00 82.81 438 ARG A C 1
ATOM 3399 O O . ARG A 1 438 ? -1.702 24.104 26.287 1.00 82.81 438 ARG A O 1
ATOM 3406 N N . VAL A 1 439 ? -1.899 23.363 24.175 1.00 85.69 439 VAL A N 1
ATOM 3407 C CA . VAL A 1 439 ? -1.704 24.696 23.564 1.00 85.69 439 VAL A CA 1
ATOM 3408 C C . VAL A 1 439 ? -2.807 25.090 22.582 1.00 85.69 439 VAL A C 1
ATOM 3410 O O . VAL A 1 439 ? -3.275 26.223 22.616 1.00 85.69 439 VAL A O 1
ATOM 3413 N N . LEU A 1 440 ? -3.216 24.190 21.686 1.00 89.44 440 LEU A N 1
ATOM 3414 C CA . LEU A 1 440 ? -4.028 24.527 20.516 1.00 89.44 440 LEU A CA 1
ATOM 3415 C C . LEU A 1 440 ? -5.303 23.689 20.434 1.00 89.44 440 LEU A C 1
ATOM 3417 O O . LEU A 1 440 ? -5.352 22.535 20.854 1.00 89.44 440 LEU A O 1
ATOM 3421 N N . THR A 1 441 ? -6.339 24.253 19.813 1.00 89.50 441 THR A N 1
ATOM 3422 C CA . THR A 1 441 ? -7.572 23.517 19.517 1.00 89.50 441 THR A CA 1
ATOM 3423 C C . THR A 1 441 ? -7.342 22.458 18.437 1.00 89.50 441 THR A C 1
ATOM 3425 O O . THR A 1 441 ? -6.471 22.581 17.572 1.00 89.50 441 THR A O 1
ATOM 3428 N N . THR A 1 442 ? -8.169 21.411 18.450 1.00 81.81 442 THR A N 1
ATOM 3429 C CA . THR A 1 442 ? -8.080 20.277 17.512 1.00 81.81 442 THR A CA 1
ATOM 3430 C C . THR A 1 442 ? -8.118 20.707 16.041 1.00 81.81 442 THR A C 1
ATOM 3432 O O . THR A 1 442 ? -7.416 20.140 15.205 1.00 81.81 442 THR A O 1
ATOM 3435 N N . THR A 1 443 ? -8.912 21.726 15.715 1.00 86.06 443 THR A N 1
ATOM 3436 C CA . THR A 1 443 ? -9.067 22.249 14.354 1.00 86.06 443 THR A CA 1
ATOM 3437 C C . THR A 1 443 ? -7.847 23.037 13.897 1.00 86.06 443 THR A C 1
ATOM 3439 O O . THR A 1 443 ? -7.452 22.915 12.739 1.00 86.06 443 THR A O 1
ATOM 3442 N N . VAL A 1 444 ? -7.226 23.812 14.789 1.00 88.62 444 VAL A N 1
ATOM 3443 C CA . VAL A 1 444 ? -6.017 24.583 14.480 1.00 88.62 444 VAL A CA 1
ATOM 3444 C C . VAL A 1 444 ? -4.833 23.650 14.261 1.00 88.62 444 VAL A C 1
ATOM 3446 O O . VAL A 1 444 ? -4.149 23.794 13.252 1.00 88.62 444 VAL A O 1
ATOM 3449 N N . VAL A 1 445 ? -4.648 22.641 15.121 1.00 87.38 445 VAL A N 1
ATOM 3450 C CA . VAL A 1 445 ? -3.596 21.623 14.937 1.00 87.38 445 VAL A CA 1
ATOM 3451 C C . VAL A 1 445 ? -3.741 20.943 13.575 1.00 87.38 445 VAL A C 1
ATOM 3453 O O . VAL A 1 445 ? -2.796 20.941 12.794 1.00 87.38 445 VAL A O 1
ATOM 3456 N N . ARG A 1 446 ? -4.945 20.466 13.228 1.00 84.75 446 ARG A N 1
ATOM 3457 C CA . ARG A 1 446 ? -5.198 19.831 11.923 1.00 84.75 446 ARG A CA 1
ATOM 3458 C C . ARG A 1 446 ? -4.891 20.753 10.742 1.00 84.75 446 ARG A C 1
ATOM 3460 O O . ARG A 1 446 ? -4.296 20.305 9.771 1.00 84.75 446 ARG A O 1
ATOM 3467 N N . LYS A 1 447 ? -5.270 22.033 10.815 1.00 87.94 447 LYS A N 1
ATOM 3468 C CA . LYS A 1 447 ? -4.970 23.010 9.754 1.00 87.94 447 LYS A CA 1
ATOM 3469 C C . LYS A 1 447 ? -3.469 23.247 9.609 1.00 87.94 447 LYS A C 1
ATOM 3471 O O . LYS A 1 447 ? -2.979 23.277 8.489 1.00 87.94 447 LYS A O 1
ATOM 3476 N N . ILE A 1 448 ? -2.746 23.395 10.718 1.00 90.38 448 ILE A N 1
ATOM 3477 C CA . ILE A 1 448 ? -1.296 23.628 10.700 1.00 90.38 448 ILE A CA 1
ATOM 3478 C C . ILE A 1 448 ? -0.562 22.420 10.120 1.00 90.38 448 ILE A C 1
ATOM 3480 O O . ILE A 1 448 ? 0.272 22.595 9.240 1.00 90.38 448 ILE A O 1
ATOM 3484 N N . PHE A 1 449 ? -0.887 21.209 10.569 1.00 89.38 449 PHE A N 1
ATOM 3485 C CA . PHE A 1 449 ? -0.216 19.989 10.117 1.00 89.38 449 PHE A CA 1
ATOM 3486 C C . PHE A 1 449 ? -0.508 19.688 8.647 1.00 89.38 449 PHE A C 1
ATOM 3488 O O . PHE A 1 449 ? 0.409 19.418 7.877 1.00 89.38 449 PHE A O 1
ATOM 3495 N N . ASN A 1 450 ? -1.768 19.825 8.227 1.00 88.31 450 ASN A N 1
ATOM 3496 C CA . ASN A 1 450 ? -2.167 19.546 6.853 1.00 88.31 450 ASN A CA 1
ATOM 3497 C C . ASN A 1 450 ? -1.637 20.609 5.871 1.00 88.31 450 ASN A C 1
ATOM 3499 O O . ASN A 1 450 ? -0.964 20.269 4.901 1.00 88.31 450 ASN A O 1
ATOM 3503 N N . CYS A 1 451 ? -1.851 21.902 6.151 1.00 89.25 451 CYS A N 1
ATOM 3504 C CA . CYS A 1 451 ? -1.355 22.978 5.286 1.00 89.25 451 CYS A CA 1
ATOM 3505 C C . CYS A 1 451 ? 0.172 23.105 5.336 1.00 89.25 451 CYS A C 1
ATOM 3507 O O . CYS A 1 451 ? 0.790 23.401 4.318 1.00 89.25 451 CYS A O 1
ATOM 3509 N N . GLY A 1 452 ? 0.780 22.893 6.505 1.00 90.56 452 GLY A N 1
ATOM 3510 C CA . GLY A 1 452 ? 2.229 22.926 6.679 1.00 90.56 452 GLY A CA 1
ATOM 3511 C C . GLY A 1 452 ? 2.912 21.768 5.960 1.00 90.56 452 GLY A C 1
ATOM 3512 O O . GLY A 1 452 ? 3.849 22.003 5.207 1.00 90.56 452 GLY A O 1
ATOM 3513 N N . GLY A 1 453 ? 2.407 20.541 6.122 1.00 91.25 453 GLY A N 1
ATOM 3514 C CA . GLY A 1 453 ? 2.941 19.361 5.440 1.00 91.25 453 GLY A CA 1
ATOM 3515 C C . GLY A 1 453 ? 2.880 19.496 3.919 1.00 91.25 453 GLY A C 1
ATOM 3516 O O . GLY A 1 453 ? 3.920 19.442 3.266 1.00 91.25 453 GLY A O 1
ATOM 3517 N N . PHE A 1 454 ? 1.698 19.783 3.357 1.00 90.62 454 PHE A N 1
ATOM 3518 C CA . PHE A 1 454 ? 1.551 19.955 1.905 1.00 90.62 454 PHE A CA 1
ATOM 3519 C C . PHE A 1 454 ? 2.261 21.195 1.360 1.00 90.62 454 PHE A C 1
ATOM 3521 O O . PHE A 1 454 ? 2.803 21.162 0.257 1.00 90.62 454 PHE A O 1
ATOM 3528 N N . GLY A 1 455 ? 2.271 22.296 2.116 1.00 92.38 455 GLY A N 1
ATOM 3529 C CA . GLY A 1 455 ? 2.965 23.517 1.716 1.00 92.38 455 GLY A CA 1
ATOM 3530 C C . GLY A 1 455 ? 4.472 23.299 1.603 1.00 92.38 455 GLY A C 1
ATOM 3531 O O . GLY A 1 455 ? 5.074 23.679 0.601 1.00 92.38 455 GLY A O 1
ATOM 3532 N N . MET A 1 456 ? 5.075 22.638 2.594 1.00 92.62 456 MET A N 1
ATOM 3533 C CA . MET A 1 456 ? 6.501 22.309 2.567 1.00 92.62 456 MET A CA 1
ATOM 3534 C C . MET A 1 456 ? 6.822 21.271 1.488 1.00 92.62 456 MET A C 1
ATOM 3536 O O . MET A 1 456 ? 7.806 21.434 0.771 1.00 92.62 456 MET A O 1
ATOM 3540 N N . GLU A 1 457 ? 5.980 20.249 1.322 1.00 92.94 457 GLU A N 1
ATOM 3541 C CA . GLU A 1 457 ? 6.107 19.263 0.243 1.00 92.94 457 GLU A CA 1
ATOM 3542 C C . GLU A 1 457 ? 6.152 19.941 -1.137 1.00 92.94 457 GLU A C 1
ATOM 3544 O O . GLU A 1 457 ? 7.068 19.685 -1.920 1.00 92.94 457 GLU A O 1
ATOM 3549 N N . ALA A 1 458 ? 5.243 20.883 -1.407 1.00 92.19 458 ALA A N 1
ATOM 3550 C CA . ALA A 1 458 ? 5.221 21.634 -2.662 1.00 92.19 458 ALA A CA 1
ATOM 3551 C C . ALA A 1 458 ? 6.502 22.460 -2.885 1.00 92.19 458 ALA A C 1
ATOM 3553 O O . ALA A 1 458 ? 7.050 22.466 -3.988 1.00 92.19 458 ALA A O 1
ATOM 3554 N N . VAL A 1 459 ? 7.007 23.131 -1.844 1.00 93.88 459 VAL A N 1
ATOM 3555 C CA . VAL A 1 459 ? 8.244 23.928 -1.924 1.00 93.88 459 VAL A CA 1
ATOM 3556 C C . VAL A 1 459 ? 9.447 23.050 -2.272 1.00 93.88 459 VAL A C 1
ATOM 3558 O O . VAL A 1 459 ? 10.241 23.409 -3.143 1.00 93.88 459 VAL A O 1
ATOM 3561 N N . PHE A 1 460 ? 9.580 21.885 -1.637 1.00 93.50 460 PHE A N 1
ATOM 3562 C CA . PHE A 1 460 ? 10.700 20.987 -1.910 1.00 93.50 460 PHE A CA 1
ATOM 3563 C C . PHE A 1 460 ? 10.597 20.301 -3.276 1.00 93.50 460 PHE A C 1
ATOM 3565 O O . PHE A 1 460 ? 11.621 20.174 -3.947 1.00 93.50 460 PHE A O 1
ATOM 3572 N N . LEU A 1 461 ? 9.394 19.937 -3.739 1.00 91.12 461 LEU A N 1
ATOM 3573 C CA . LEU A 1 461 ? 9.200 19.414 -5.099 1.00 91.12 461 LEU A CA 1
ATOM 3574 C C . LEU A 1 461 ? 9.542 20.454 -6.174 1.00 91.12 461 LEU A C 1
ATOM 3576 O O . LEU A 1 461 ? 10.170 20.116 -7.178 1.00 91.12 461 LEU A O 1
ATOM 3580 N N . LEU A 1 462 ? 9.221 21.732 -5.949 1.00 91.75 462 LEU A N 1
ATOM 3581 C CA . LEU A 1 462 ? 9.709 22.810 -6.814 1.00 91.75 462 LEU A CA 1
ATOM 3582 C C . LEU A 1 462 ? 11.242 22.872 -6.800 1.00 91.75 462 LEU A C 1
ATOM 3584 O O . LEU A 1 462 ? 11.854 22.992 -7.858 1.00 91.75 462 LEU A O 1
ATOM 3588 N N . GLY A 1 463 ? 11.875 22.708 -5.636 1.00 88.88 463 GLY A N 1
ATOM 3589 C CA . GLY A 1 463 ? 13.334 22.619 -5.510 1.00 88.88 463 GLY A CA 1
ATOM 3590 C C . GLY A 1 463 ? 13.967 21.501 -6.351 1.00 88.88 463 GLY A C 1
ATOM 3591 O O . GLY A 1 463 ? 15.000 21.732 -6.984 1.00 88.88 463 GLY A O 1
ATOM 3592 N N . VAL A 1 464 ? 13.324 20.328 -6.436 1.00 88.69 464 VAL A N 1
ATOM 3593 C CA . VAL A 1 464 ? 13.760 19.223 -7.313 1.00 88.69 464 VAL A CA 1
ATOM 3594 C C . VAL A 1 464 ? 13.775 19.666 -8.779 1.00 88.69 464 VAL A C 1
ATOM 3596 O O . VAL A 1 464 ? 14.746 19.403 -9.482 1.00 88.69 464 VAL A O 1
ATOM 3599 N N . SER A 1 465 ? 12.760 20.413 -9.231 1.00 87.31 465 SER A N 1
ATOM 3600 C CA . SER A 1 465 ? 12.658 20.850 -10.634 1.00 87.31 465 SER A CA 1
ATOM 3601 C C . SER A 1 465 ? 13.761 21.822 -11.081 1.00 87.31 465 SER A C 1
ATOM 3603 O O . SER A 1 465 ? 14.140 21.832 -12.252 1.00 87.31 465 SER A O 1
ATOM 3605 N N . PHE A 1 466 ? 14.311 22.622 -10.161 1.00 87.50 466 PHE A N 1
ATOM 3606 C CA . PHE A 1 466 ? 15.378 23.585 -10.463 1.00 87.50 466 PHE A CA 1
ATOM 3607 C C . PHE A 1 466 ? 16.787 23.005 -10.315 1.00 87.50 466 PHE A C 1
ATOM 3609 O O . PHE A 1 466 ? 17.770 23.638 -10.707 1.00 87.50 466 PHE A O 1
ATOM 3616 N N . THR A 1 467 ? 16.902 21.807 -9.752 1.00 87.25 467 THR A N 1
ATOM 3617 C CA . THR A 1 467 ? 18.182 21.215 -9.392 1.00 87.25 467 THR A CA 1
ATOM 3618 C C . THR A 1 467 ? 18.628 20.210 -10.447 1.00 87.25 467 THR A C 1
ATOM 3620 O O . THR A 1 467 ? 17.901 19.286 -10.785 1.00 87.25 467 THR A O 1
ATOM 3623 N N . ARG A 1 468 ? 19.861 20.358 -10.947 1.00 78.56 468 ARG A N 1
ATOM 3624 C CA . ARG A 1 468 ? 20.486 19.401 -11.887 1.00 78.56 468 ARG A CA 1
ATOM 3625 C C . ARG A 1 468 ? 21.529 18.489 -11.239 1.00 78.56 468 ARG A C 1
ATOM 3627 O O . ARG A 1 468 ? 22.028 17.576 -11.879 1.00 78.56 468 ARG A O 1
ATOM 3634 N N . ASN A 1 469 ? 21.867 18.753 -9.979 1.00 85.56 469 ASN A N 1
ATOM 3635 C CA . ASN A 1 469 ? 22.827 17.967 -9.213 1.00 85.56 469 ASN A CA 1
ATOM 3636 C C . ASN A 1 469 ? 22.106 16.873 -8.420 1.00 85.56 469 ASN A C 1
ATOM 3638 O O . ASN A 1 469 ? 21.085 17.125 -7.783 1.00 85.56 469 ASN A O 1
ATOM 3642 N N . THR A 1 470 ? 22.693 15.682 -8.389 1.00 83.50 470 THR A N 1
ATOM 3643 C CA . THR A 1 470 ? 22.077 14.484 -7.813 1.00 83.50 470 THR A CA 1
ATOM 3644 C C . THR A 1 470 ? 21.809 14.597 -6.312 1.00 83.50 470 THR A C 1
ATOM 3646 O O . THR A 1 470 ? 20.686 14.390 -5.861 1.00 83.50 470 THR A O 1
ATOM 3649 N N . ALA A 1 471 ? 22.812 14.996 -5.525 1.00 86.06 471 ALA A N 1
ATOM 3650 C CA . ALA A 1 471 ? 22.693 15.110 -4.068 1.00 86.06 471 ALA A CA 1
ATOM 3651 C C . ALA A 1 471 ? 21.570 16.071 -3.607 1.00 86.06 471 ALA A C 1
ATOM 3653 O O . ALA A 1 471 ? 20.728 15.657 -2.808 1.00 86.06 471 ALA A O 1
ATOM 3654 N N . PRO A 1 472 ? 21.491 17.325 -4.099 1.00 88.38 472 PRO A N 1
ATOM 3655 C CA . PRO A 1 472 ? 20.403 18.223 -3.718 1.00 88.38 472 PRO A CA 1
ATOM 3656 C C . PRO A 1 472 ? 19.032 17.781 -4.252 1.00 88.38 472 PRO A C 1
ATOM 3658 O O . PRO A 1 472 ? 18.045 17.986 -3.553 1.00 88.38 472 PRO A O 1
ATOM 3661 N N . ALA A 1 473 ? 18.945 17.115 -5.411 1.00 88.25 473 ALA A N 1
ATOM 3662 C CA . ALA A 1 473 ? 17.673 16.576 -5.902 1.00 88.25 473 ALA A CA 1
ATOM 3663 C C . ALA A 1 473 ? 17.129 15.475 -4.976 1.00 88.25 473 ALA A C 1
ATOM 3665 O O . ALA A 1 473 ? 15.976 15.538 -4.552 1.00 88.25 473 ALA A O 1
ATOM 3666 N N . VAL A 1 474 ? 17.980 14.521 -4.582 1.00 88.81 474 VAL A N 1
ATOM 3667 C CA . VAL A 1 474 ? 17.628 13.457 -3.626 1.00 88.81 474 VAL A CA 1
ATOM 3668 C C . VAL A 1 474 ? 17.256 14.040 -2.262 1.00 88.81 474 VAL A C 1
ATOM 3670 O O . VAL A 1 474 ? 16.274 13.609 -1.655 1.00 88.81 474 VAL A O 1
ATOM 3673 N N . ALA A 1 475 ? 18.007 15.034 -1.775 1.00 90.88 475 ALA A N 1
ATOM 3674 C CA . ALA A 1 475 ? 17.723 15.687 -0.500 1.00 90.88 475 ALA A CA 1
ATOM 3675 C C . ALA A 1 475 ? 16.371 16.415 -0.524 1.00 90.88 475 ALA A C 1
ATOM 3677 O O . ALA A 1 475 ? 15.561 16.225 0.382 1.00 90.88 475 ALA A O 1
ATOM 3678 N N . CYS A 1 476 ? 16.090 17.194 -1.573 1.00 91.88 476 CYS A N 1
ATOM 3679 C CA . CYS A 1 476 ? 14.800 17.857 -1.746 1.00 91.88 476 CYS A CA 1
ATOM 3680 C C . CYS A 1 476 ? 13.656 16.842 -1.843 1.00 91.88 476 CYS A C 1
ATOM 3682 O O . CYS A 1 476 ? 12.642 17.021 -1.176 1.00 91.88 476 CYS A O 1
ATOM 3684 N N . LEU A 1 477 ? 13.827 15.752 -2.593 1.00 90.88 477 LEU A N 1
ATOM 3685 C CA . LEU A 1 477 ? 12.808 14.709 -2.718 1.00 90.88 477 LEU A CA 1
ATOM 3686 C C . LEU A 1 477 ? 12.532 14.009 -1.379 1.00 90.88 477 LEU A C 1
ATOM 3688 O O . LEU A 1 477 ? 11.383 13.836 -0.981 1.00 90.88 477 LEU A O 1
ATOM 3692 N N . THR A 1 478 ? 13.592 13.678 -0.640 1.00 91.31 478 THR A N 1
ATOM 3693 C CA . THR A 1 478 ? 13.503 13.052 0.686 1.00 91.31 478 THR A CA 1
ATOM 3694 C C . THR A 1 478 ? 12.799 13.963 1.688 1.00 91.31 478 THR A C 1
ATOM 3696 O O . THR A 1 478 ? 11.927 13.514 2.432 1.00 91.31 478 THR A O 1
ATOM 3699 N N . LEU A 1 479 ? 13.138 15.255 1.688 1.00 92.38 479 LEU A N 1
ATOM 3700 C CA . LEU A 1 479 ? 12.482 16.244 2.540 1.00 92.38 479 LEU A CA 1
ATOM 3701 C C . LEU A 1 479 ? 11.019 16.445 2.137 1.00 92.38 479 LEU A C 1
ATOM 3703 O O . LEU A 1 479 ? 10.172 16.488 3.022 1.00 92.38 479 LEU A O 1
ATOM 3707 N N . ALA A 1 480 ? 10.699 16.503 0.841 1.00 92.06 480 ALA A N 1
ATOM 3708 C CA . ALA A 1 480 ? 9.323 16.640 0.363 1.00 92.06 480 ALA A CA 1
ATOM 3709 C C . ALA A 1 480 ? 8.420 15.522 0.908 1.00 92.06 480 ALA A C 1
ATOM 3711 O O . ALA A 1 480 ? 7.417 15.795 1.571 1.00 92.06 480 ALA A O 1
ATOM 3712 N N . VAL A 1 481 ? 8.827 14.264 0.707 1.00 89.69 481 VAL A N 1
ATOM 3713 C CA . VAL A 1 481 ? 8.081 13.084 1.176 1.00 89.69 481 VAL A CA 1
ATOM 3714 C C . VAL A 1 481 ? 8.059 13.014 2.703 1.00 89.69 481 VAL A C 1
ATOM 3716 O O . VAL A 1 481 ? 7.032 12.689 3.300 1.00 89.69 481 VAL A O 1
ATOM 3719 N N . GLY A 1 482 ? 9.163 13.388 3.354 1.00 90.25 482 GLY A N 1
ATOM 3720 C CA . GLY A 1 482 ? 9.242 13.489 4.805 1.00 90.25 482 GLY A CA 1
ATOM 3721 C C . GLY A 1 482 ? 8.220 14.467 5.388 1.00 90.25 482 GLY A C 1
ATOM 3722 O O . GLY A 1 482 ? 7.462 14.101 6.286 1.00 90.25 482 GLY A O 1
ATOM 3723 N N . PHE A 1 483 ? 8.142 15.689 4.852 1.00 90.50 483 PHE A N 1
ATOM 3724 C CA . PHE A 1 483 ? 7.188 16.700 5.314 1.00 90.50 483 PHE A CA 1
ATOM 3725 C C . PHE A 1 483 ? 5.731 16.330 5.015 1.00 90.50 483 PHE A C 1
ATOM 3727 O O . PHE A 1 483 ? 4.856 16.642 5.827 1.00 90.50 483 PHE A O 1
ATOM 3734 N N . SER A 1 484 ? 5.473 15.589 3.933 1.00 88.31 484 SER A N 1
ATOM 3735 C CA . SER A 1 484 ? 4.156 14.992 3.664 1.00 88.31 484 SER A CA 1
ATOM 3736 C C . SER A 1 484 ? 3.673 14.103 4.823 1.00 88.31 484 SER A C 1
ATOM 3738 O O . SER A 1 484 ? 2.480 14.046 5.128 1.00 88.31 484 SER A O 1
ATOM 3740 N N . GLY A 1 485 ? 4.600 13.474 5.558 1.00 85.31 485 GLY A N 1
ATOM 3741 C CA . GLY A 1 485 ? 4.304 12.703 6.768 1.00 85.31 485 GLY A CA 1
ATOM 3742 C C . GLY A 1 485 ? 3.616 13.512 7.878 1.00 85.31 485 GLY A C 1
ATOM 3743 O O . GLY A 1 485 ? 2.760 12.978 8.589 1.00 85.31 485 GLY A O 1
ATOM 3744 N N . PHE A 1 486 ? 3.897 14.815 7.994 1.00 86.00 486 PHE A N 1
ATOM 3745 C CA . PHE A 1 486 ? 3.188 15.680 8.942 1.00 86.00 486 PHE A CA 1
ATOM 3746 C C . PHE A 1 486 ? 1.734 15.920 8.537 1.00 86.00 486 PHE A C 1
ATOM 3748 O O . PHE A 1 486 ? 0.894 16.056 9.414 1.00 86.00 486 PHE A O 1
ATOM 3755 N N . ALA A 1 487 ? 1.397 15.914 7.244 1.00 84.25 487 ALA A N 1
ATOM 3756 C CA . ALA A 1 487 ? 0.006 16.084 6.814 1.00 84.25 487 ALA A CA 1
ATOM 3757 C C . ALA A 1 487 ? -0.888 14.880 7.180 1.00 84.25 487 ALA A C 1
ATOM 3759 O O . ALA A 1 487 ? -2.115 15.005 7.194 1.00 84.25 487 ALA A O 1
ATOM 3760 N N . ILE A 1 488 ? -0.274 13.724 7.456 1.00 78.12 488 ILE A N 1
ATOM 3761 C CA . ILE A 1 488 ? -0.936 12.470 7.857 1.00 78.12 488 ILE A CA 1
ATOM 3762 C C . ILE A 1 488 ? -1.154 12.394 9.373 1.00 78.12 488 ILE A C 1
ATOM 3764 O O . ILE A 1 488 ? -2.053 11.684 9.827 1.00 78.12 488 ILE A O 1
ATOM 3768 N N . SER A 1 489 ? -0.319 13.103 10.129 1.00 69.69 489 SER A N 1
ATOM 3769 C CA . SER A 1 489 ? -0.303 13.146 11.594 1.00 69.69 489 SER A CA 1
ATOM 3770 C C . SER A 1 489 ? -1.411 14.030 12.161 1.00 69.69 489 SER A C 1
ATOM 3772 O O . SER A 1 489 ? -1.995 13.652 13.204 1.00 69.69 489 SER A O 1
#

Organism: NCBI:txid259542

pLDDT: mean 70.63, std 25.66, range [22.5, 97.38]

Solvent-accessible surface area (backbone atoms only — not comparable to full-atom values): 27960 Å² total; per-residue (Å²): 137,86,85,85,80,90,70,97,74,96,70,94,73,89,80,86,76,87,81,77,90,80,80,94,79,81,89,78,83,81,85,85,87,85,84,86,84,90,82,87,90,88,86,89,85,89,86,82,90,87,85,84,91,82,76,66,65,65,56,52,53,54,51,54,53,50,49,56,57,50,49,56,50,46,66,56,51,60,71,73,74,71,86,88,85,85,78,89,86,81,87,84,87,89,84,86,82,84,88,88,81,92,76,85,87,80,83,86,77,88,79,73,80,82,80,77,92,85,71,96,64,96,63,59,66,59,56,54,52,21,51,51,46,7,53,52,33,15,42,52,30,20,51,64,41,28,51,56,54,30,49,58,62,39,51,37,72,49,70,75,81,76,89,75,72,103,60,94,66,96,69,81,61,70,41,70,40,85,38,92,64,50,73,65,53,51,53,49,45,65,49,26,24,54,61,21,22,62,69,20,40,65,58,21,39,57,44,22,74,78,45,63,14,50,58,52,30,35,50,18,45,24,52,29,14,54,43,38,49,46,39,56,69,26,51,79,74,37,66,69,47,35,31,51,46,31,22,53,28,16,35,40,45,26,26,35,65,40,7,52,57,37,37,44,71,59,60,39,33,78,93,49,33,67,59,47,50,48,53,20,55,48,14,39,46,49,7,44,32,53,18,27,30,51,26,18,48,33,27,74,78,64,36,50,57,39,31,36,46,52,44,12,52,53,24,36,53,48,24,55,50,40,65,78,73,57,62,68,41,60,91,73,38,93,83,62,54,68,70,60,42,51,56,38,53,54,50,44,47,60,54,46,59,67,56,57,78,64,74,84,69,73,82,62,59,66,65,54,73,69,34,66,71,52,54,55,50,50,52,53,51,48,57,49,50,50,55,52,50,51,46,70,54,45,42,41,55,48,38,29,76,76,70,65,43,53,66,45,56,20,17,45,60,54,14,50,21,45,46,44,15,61,56,33,27,62,53,32,31,53,52,48,52,50,40,46,76,74,78,40,55,69,68,56,48,50,50,50,32,36,51,47,9,52,51,49,19,52,53,23,50,51,50,30,75,76,43,90,50,68,71,64,26,52,50,24,47,26,50,13,43,21,34,40,17,30,42,75,65

Sequence (489 aa):
MLTLGLKADGKWVRVASPFPPAPPLQTSILLLNCLPLSFSPYTILYNPFPPTTLCSSLCWGRLRQLENSTLVTKQTDEKSLVKYDELDDAYSEADELPSKSEKSYIPGRSFIPKKCPCLKCDMAKRYQIAILSSMGLLLSFGIRCNMGVAVLDMTKNTTKDMDGDGVISLNESLQEPEFNWTPETVGVVDSSFFWGYIVTQIPGGYLASRVSATRLFGMAIGISACMNMLLPGAAEIHYGLVISVRILQGLVEGVTYPACHGIWRHWAPPLERSMLATISFCGSYAGAVLGMPLSGILTRYFGWQSGFYCFGVLGAAWSLAWWFLSYERPSTHPTISEEERIYIESSIGETTSIATGTKAAGTPWLAFFTSMPVWAIMVANFCRSWTFYLLIISQPAYFEEVFGFKIDESGTLSALPHLVMAIIVPIGGQIADFLRRRVLTTTVVRKIFNCGGFGMEAVFLLGVSFTRNTAPAVACLTLAVGFSGFAIS

Secondary structure (DSSP, 8-state):
-------SSS-------PPPPPPP-------------------------------SHHHHHHHHHHHHHHHHHHHHHTTSS---SSSSS---------------------------SS------HHHHHHHHHHHHHHHHHHHHHHHHHHHHHHH---B----S-S---S---B---SS---HHHHHHHHHHHHHHHHHHHHHHHHHHHHS-HHHHHHHHHHHHHHHHHHHHHHHHH-HHHHHHHHHHHHHHHTTHHHHHHHHHHHH--TTTHHHHHHHHHHHHHHHHHHHHHHHHHHHHHH-THHHHHHHHHHHHHHHHHHHHH--SSGGG-TT--HHHHHHHHHHHHHHHHHHTTS--PPP-HHHHHT-HHHHHHHHHHHHHHHHHHHHHHHHHHHHHHHH---HHHHHHHHHHHHHHHHHHHHHHHHHHHHHHHHTS-HHHHHHHHHHHHHHHHHHHHHHHHH--SHHHHHHHHHHHHHHHHHHH-

InterPro domains:
  IPR011701 Major facilitator superfamily [PF07690] (178-488)
  IPR020846 Major facilitator superfamily domain [PS50850] (128-489)
  IPR036259 MFS transporter superfamily [G3DSA:1.20.1250.20] (124-339)
  IPR036259 MFS transporter superfamily [G3DSA:1.20.1250.20] (367-489)
  IPR036259 MFS transporter superfamily [SSF1034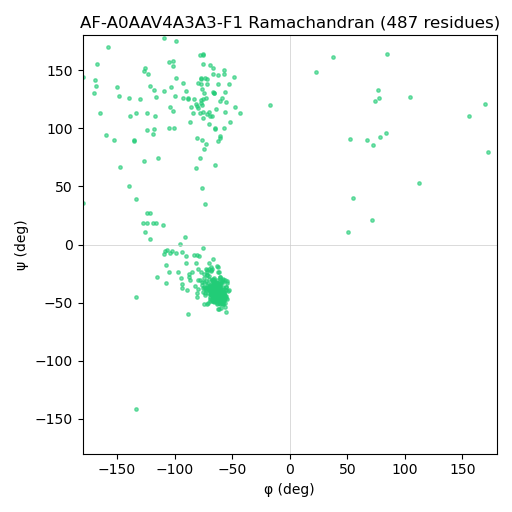73] (123-487)
  IPR050382 Major Facilitator Superfamily Sodium/Anion Cotransporter [PTHR11662] (119-488)